Protein AF-A0A1V6TW33-F1 (afdb_monomer_lite)

Organism: NCBI:txid303698

Radius of gyration: 27.28 Å; chains: 1; bounding box: 72×59×86 Å

Foldseek 3Di:
DDDDDPPPVVVPPPPQDDDDDDDPPDDVLQVDAQCVVVVNDPVSDDPVSNVVNVVVNCVVCQVQAAPQPRGGDDPDDPDPWRDHDPDPVSLLVCLVVVPTDHLLNCLQPFVQVLLLLLFLQLLLLLVLNDDDDNAPPQFFFWPFPLCCQNPPDDPDDDDCQPFKWKAQLVQQKTADPCCVVDDAQWKKWKAAVVQRFIWIWTWHDQDPVRRMTHTQAAPDTLRPSHDSVPDPDRMGIIGMTTRHDGLNPDDSSSVSSRSNVLLLLDAASVVVNVVSPDDDPDPDDPPQDPVNVRRHPPNSVSRSSCSSSLQQFDKHWDPPDQDAPPVSWWGKTKIFRPDHNSNLVSLQVVCLVPQQVVPVVQKDKWKAAAASSNVSVCSNPNDDQPDPPDDPPLDDAGKTFPDPVVRNVRFHDPRPSLCDGRPNRLAQFNGKMFIKIFGPRQVPFSDDDPRMTGHHDRSRIGTTMMITIHGTDVSVVSNVVSVVVSVVSPPDPPVPVPPPPPPDPDDPDDDDDDDDDDDDDDDDDDDPVPVVVVVVVVVD

InterPro domains:
  IPR012317 Poly(ADP-ribose) polymerase, catalytic domain [PF00644] (354-414)
  IPR051838 Intracellular mono-ADP-ribosyltransferase ARTD/PARP [PTHR21328] (39-480)

Sequence (540 aa):
MQHGNINALDFEKQKYWAPDKWSTSVPDLLMRDHFADTGADINSMSLPLLAMQYTLRHFVKCADFCIVCHCKTFENLNSFKPYVCSRELCLSQYMHLGIGSSTESKILLHPNVVDLLVCLAYLSAVGNCLEGFPDGLDIKVPPMPIDEYLYPGEEGRSFDFPYGARLDTEHLTLSGSDVMNIKDGDWIVIFHDKSQAVWHFQATGYSHKSRRFSLVKPLYLTERNGGLDKLNKKRHDIQFCIYDQDFSKLTLLQKQASVISLLETLPSIAAIAKLLRKPSSDNLNLNLNPSLLGMTSPAALLLLRWIVQSNRSYIVHDTEKSYYDSTGRISLLKFRFLQGAPDKEHRFMEAVKKYAAGQKPQTIMAWHGSPIFNWHSISREGLHFRRTAHGRSWGNGVYLSQQFDCSLGFSTTRHPADTANWPGSCLDMKYVISLNEVVNCPQSFVYSGSGTYVVQYLDWIQTRYLYVGSGGAKSNRKVKHYLATQMNCCNYPPSLLHSVPNRVVIDLVDEENSAEERPAKKARKHQNNELDAIWNSFQG

pLDDT: mean 74.55, std 21.27, range [22.25, 98.06]

Secondary structure (DSSP, 8-state):
-------GGGTT-TTS--PPP--TTS-HHHH--HHHHTTT-GGG--HHHHHHHHHHHHHHTTTTBBTTT-PBP-TT---SS-B--S-HHHHHHHHHHT-SS-HHHHHHH-HHHHHHHHHHHHHHHHTT---S--TTS--EE----HHHHHSTT-S------SEEEEEETTTTEEESSGGGGPPTT-EEEEEETTTTEEEEEEEEEEETTTTEEEEEPPSS---BT--GGG-SSSEEEEEEEES-EEGGGS-HHHHHHHHHHHHHTSPPHHHHHHHHTSPPSS----SS-HHHHTTS-HHHHHHHHHHHHH--SEEEE-TT--EE-TTS--EEEEEEEEE--HHHHHHHHHHHHHHSTT-SSSEEEEEEE--GGGHHHHHHH----SS--S--TT-SSEEEESSHHHHHTTS--S-GGGT---TT-SS-EEEEEEEEEEES-GGGSSEEETTEEEE--GGGEEEEEEEEEEPSHHHHHHHHHHHHHHHTT--S-GGGTTT---------------------------SSSHHHHHHHTT--

Structure (mmCIF, N/CA/C/O backbone):
data_AF-A0A1V6TW33-F1
#
_entry.id   AF-A0A1V6TW33-F1
#
loop_
_atom_site.group_PDB
_atom_site.id
_atom_site.type_symbol
_atom_site.label_atom_id
_atom_site.label_alt_id
_atom_site.label_comp_id
_atom_site.label_asym_id
_atom_site.label_entity_id
_atom_site.label_seq_id
_atom_site.pdbx_PDB_ins_code
_atom_site.Cartn_x
_atom_site.Cartn_y
_atom_site.Cartn_z
_atom_site.occupancy
_atom_site.B_iso_or_equiv
_atom_site.auth_seq_id
_atom_site.auth_comp_id
_atom_site.auth_asym_id
_atom_site.auth_atom_id
_atom_site.pdbx_PDB_model_num
ATOM 1 N N . MET A 1 1 ? -21.114 -6.605 -17.313 1.00 25.52 1 MET A N 1
ATOM 2 C CA . MET A 1 1 ? -22.432 -7.207 -17.021 1.00 25.52 1 MET A CA 1
ATOM 3 C C . MET A 1 1 ? -23.393 -6.086 -16.659 1.00 25.52 1 MET A C 1
ATOM 5 O O . MET A 1 1 ? -23.033 -5.264 -15.833 1.00 25.52 1 MET A O 1
ATOM 9 N N . GLN A 1 2 ? -24.515 -6.035 -17.385 1.00 22.77 2 GLN A N 1
ATOM 10 C CA . GLN A 1 2 ? -25.700 -5.166 -17.285 1.00 22.77 2 GLN A CA 1
ATOM 11 C C . GLN A 1 2 ? -25.539 -3.763 -16.668 1.00 22.77 2 GLN A C 1
ATOM 13 O O . GLN A 1 2 ? -25.542 -3.568 -15.457 1.00 22.77 2 GLN A O 1
ATOM 18 N N . HIS A 1 3 ? -25.504 -2.776 -17.568 1.00 30.64 3 HIS A N 1
ATOM 19 C CA . HIS A 1 3 ? -25.771 -1.370 -17.294 1.00 30.64 3 HIS A CA 1
ATOM 20 C C . HIS A 1 3 ? -27.168 -1.205 -16.680 1.00 30.64 3 HIS A C 1
ATOM 22 O O . HIS A 1 3 ? -28.177 -1.289 -17.378 1.00 30.64 3 HIS A O 1
ATOM 28 N N . GLY A 1 4 ? -27.227 -0.962 -15.372 1.00 27.45 4 GLY A N 1
ATOM 29 C CA . GLY A 1 4 ? -28.421 -0.424 -14.735 1.00 27.45 4 GLY A CA 1
ATOM 30 C C . GLY A 1 4 ? -28.535 1.055 -15.079 1.00 27.45 4 GLY A C 1
ATOM 31 O O . GLY A 1 4 ? -27.835 1.875 -14.487 1.00 27.45 4 GLY A O 1
ATOM 32 N N . ASN A 1 5 ? -29.387 1.386 -16.050 1.00 29.66 5 ASN A N 1
ATOM 33 C CA . ASN A 1 5 ? -29.873 2.748 -16.245 1.00 29.66 5 ASN A CA 1
ATOM 34 C C . ASN A 1 5 ? -30.436 3.249 -14.912 1.00 29.66 5 ASN A C 1
ATOM 36 O O . ASN A 1 5 ? -31.391 2.679 -14.383 1.00 29.66 5 ASN A O 1
ATOM 40 N N . ILE A 1 6 ? -29.828 4.299 -14.365 1.00 31.91 6 ILE A N 1
ATOM 41 C CA . ILE A 1 6 ? -30.374 5.019 -13.219 1.00 31.91 6 ILE A CA 1
ATOM 42 C C . ILE A 1 6 ? -31.631 5.721 -13.740 1.00 31.91 6 ILE A C 1
ATOM 44 O O . ILE A 1 6 ? -31.542 6.715 -14.457 1.00 31.91 6 ILE A O 1
ATOM 48 N N . ASN A 1 7 ? -32.802 5.149 -13.462 1.00 33.75 7 ASN A N 1
ATOM 49 C CA . ASN A 1 7 ? -34.079 5.758 -13.815 1.00 33.75 7 ASN A CA 1
ATOM 50 C C . ASN A 1 7 ? -34.253 7.056 -13.015 1.00 33.75 7 ASN A C 1
ATOM 52 O O . ASN A 1 7 ? -33.979 7.089 -11.816 1.00 33.75 7 ASN A O 1
ATOM 56 N N . ALA A 1 8 ? -34.784 8.102 -13.651 1.00 35.69 8 ALA A N 1
ATOM 57 C CA . ALA A 1 8 ? -35.106 9.384 -13.011 1.00 35.69 8 ALA A CA 1
ATOM 58 C C . ALA A 1 8 ? -36.017 9.245 -11.766 1.00 35.69 8 ALA A C 1
ATOM 60 O O . ALA A 1 8 ? -36.017 10.111 -10.899 1.00 35.69 8 ALA A O 1
ATOM 61 N N . LEU A 1 9 ? -36.721 8.116 -11.635 1.00 34.69 9 LEU A N 1
ATOM 62 C CA . LEU A 1 9 ? -37.556 7.746 -10.486 1.00 34.69 9 LEU A CA 1
ATOM 63 C C . LEU A 1 9 ? -36.769 7.363 -9.212 1.00 34.69 9 LEU A C 1
ATOM 65 O O . LEU A 1 9 ? -37.366 7.246 -8.145 1.00 34.69 9 LEU A O 1
ATOM 69 N N . ASP A 1 10 ? -35.446 7.164 -9.269 1.00 38.97 10 ASP A N 1
ATOM 70 C CA . ASP A 1 10 ? -34.642 6.920 -8.056 1.00 38.97 10 ASP A CA 1
ATOM 71 C C . ASP A 1 10 ? -34.330 8.206 -7.265 1.00 38.97 10 ASP A C 1
ATOM 73 O O . ASP A 1 10 ? -33.987 8.112 -6.084 1.00 38.97 10 ASP A O 1
ATOM 77 N N . PHE A 1 11 ? -34.507 9.395 -7.861 1.00 39.84 11 PHE A N 1
ATOM 78 C CA . PHE A 1 11 ? -34.367 10.682 -7.162 1.00 39.84 11 PHE A CA 1
ATOM 79 C C . PHE A 1 11 ? -35.490 10.938 -6.143 1.00 39.84 11 PHE A C 1
ATOM 81 O O . PHE A 1 11 ? -35.266 11.638 -5.159 1.00 39.84 11 PHE A O 1
ATOM 88 N N . GLU A 1 12 ? -36.671 10.336 -6.323 1.00 36.94 12 GLU A N 1
ATOM 89 C CA . GLU A 1 12 ? -37.814 10.483 -5.404 1.00 36.94 12 GLU A CA 1
ATOM 90 C C . GLU A 1 12 ? -37.708 9.606 -4.147 1.00 36.94 12 GLU A C 1
ATOM 92 O O . GLU A 1 12 ? -38.464 9.769 -3.187 1.00 36.94 12 GLU A O 1
ATOM 97 N N . LYS A 1 13 ? -36.747 8.677 -4.093 1.00 39.38 13 LYS A N 1
ATOM 98 C CA . LYS A 1 13 ? -36.534 7.864 -2.895 1.00 39.38 13 LYS A CA 1
ATOM 99 C C . LYS A 1 13 ? -35.772 8.692 -1.859 1.00 39.38 13 LYS A C 1
ATOM 101 O O . LYS A 1 13 ? -34.568 8.904 -1.991 1.00 39.38 13 LYS A O 1
ATOM 106 N N . GLN A 1 14 ? -36.444 9.020 -0.749 1.00 43.59 14 GLN A N 1
ATOM 107 C CA . GLN A 1 14 ? -35.903 9.600 0.504 1.00 43.59 14 GLN A CA 1
ATOM 108 C C . GLN A 1 14 ? -34.604 8.950 1.035 1.00 43.59 14 GLN A C 1
ATOM 110 O O . GLN A 1 14 ? -33.978 9.461 1.954 1.00 43.59 14 GLN A O 1
ATOM 115 N N . LYS A 1 15 ? -34.170 7.824 0.464 1.00 43.06 15 LYS A N 1
ATOM 116 C CA . LYS A 1 15 ? -32.939 7.104 0.796 1.00 43.06 15 LYS A CA 1
ATOM 117 C C . LYS A 1 15 ? -31.654 7.914 0.559 1.00 43.06 15 LYS A C 1
ATOM 119 O O . LYS A 1 15 ? -30.647 7.616 1.197 1.00 43.06 15 LYS A O 1
ATOM 124 N N . TYR A 1 16 ? -31.663 8.894 -0.349 1.00 46.06 16 TYR A N 1
ATOM 125 C CA . TYR A 1 16 ? -30.473 9.693 -0.695 1.00 46.06 16 TYR A CA 1
ATOM 126 C C . TYR A 1 16 ? -30.595 11.179 -0.348 1.00 46.06 16 TYR A C 1
ATOM 128 O O . TYR A 1 16 ? -29.638 11.928 -0.534 1.00 46.06 16 TYR A O 1
ATOM 136 N N . TRP A 1 17 ? -31.746 11.594 0.181 1.00 49.59 17 TRP A N 1
ATOM 137 C CA . TRP A 1 17 ? -31.993 12.958 0.618 1.00 49.59 17 TRP A CA 1
ATOM 138 C C . TRP A 1 17 ? -31.900 13.021 2.140 1.00 49.59 17 TRP A C 1
ATOM 140 O O . TRP A 1 17 ? -32.615 12.316 2.848 1.00 49.59 17 TRP A O 1
ATOM 150 N N . ALA A 1 18 ? -31.005 13.861 2.646 1.00 59.47 18 ALA A N 1
ATOM 151 C CA . ALA A 1 18 ? -30.901 14.148 4.065 1.00 59.47 18 ALA A CA 1
ATOM 152 C C . ALA A 1 18 ? -30.957 15.666 4.245 1.00 59.47 18 ALA A C 1
ATOM 154 O O . ALA A 1 18 ? -30.193 16.363 3.574 1.00 59.47 18 ALA A O 1
ATOM 155 N N . PRO A 1 19 ? -31.823 16.186 5.132 1.00 62.34 19 PRO A N 1
ATOM 156 C CA . PRO A 1 19 ? -31.887 17.613 5.379 1.00 62.34 19 PRO A CA 1
ATOM 157 C C . PRO A 1 19 ? -30.562 18.103 5.954 1.00 62.34 19 PRO A C 1
ATOM 159 O O . PRO A 1 19 ? -29.924 17.447 6.790 1.00 62.34 19 PRO A O 1
ATOM 162 N N . ASP A 1 20 ? -30.169 19.282 5.495 1.00 65.50 20 ASP A N 1
ATOM 163 C CA . ASP A 1 20 ? -28.976 19.959 5.956 1.00 65.50 20 ASP A CA 1
ATOM 164 C C . ASP A 1 20 ? -29.139 20.377 7.419 1.00 65.50 20 ASP A C 1
ATOM 166 O O . ASP A 1 20 ? -30.008 21.173 7.766 1.00 65.50 20 ASP A O 1
ATOM 170 N N . LYS A 1 21 ? -28.277 19.845 8.290 1.00 69.94 21 LYS A N 1
ATOM 171 C CA . LYS A 1 21 ? -28.159 20.288 9.683 1.00 69.94 21 LYS A CA 1
ATOM 172 C C . LYS A 1 21 ? -26.927 21.180 9.797 1.00 69.94 21 LYS A C 1
ATOM 174 O O . LYS A 1 21 ? -25.850 20.792 9.349 1.00 69.94 21 LYS A O 1
ATOM 179 N N . TRP A 1 22 ? -27.094 22.363 10.371 1.00 72.12 22 TRP A N 1
ATOM 180 C CA . TRP A 1 22 ? -26.022 23.324 10.632 1.00 72.12 22 TRP A CA 1
ATOM 181 C C . TRP A 1 22 ? -25.959 23.595 12.137 1.00 72.12 22 TRP A C 1
ATOM 183 O O . TRP A 1 22 ? -26.994 23.579 12.806 1.00 72.12 22 TRP A O 1
ATOM 193 N N . SER A 1 23 ? -24.762 23.810 12.691 1.00 68.88 23 SER A N 1
ATOM 194 C CA . SER A 1 23 ? -24.646 24.320 14.061 1.00 68.88 23 SER A CA 1
ATOM 195 C C . SER A 1 23 ? -25.053 25.793 14.100 1.00 68.88 23 SER A C 1
ATOM 197 O O . SER A 1 23 ? -24.934 26.511 13.110 1.00 68.88 23 SER A O 1
ATOM 199 N N . THR A 1 24 ? -25.478 26.272 15.266 1.00 65.50 24 THR A N 1
ATOM 200 C CA . THR A 1 24 ? -25.885 27.671 15.490 1.00 65.50 24 THR A CA 1
ATOM 201 C C . THR A 1 24 ? -24.764 28.700 15.288 1.00 65.50 24 THR A C 1
ATOM 203 O O . THR A 1 24 ? -25.023 29.896 15.315 1.00 65.50 24 THR A O 1
ATOM 206 N N . SER A 1 25 ? -23.521 28.255 15.088 1.00 73.81 25 SER A N 1
ATOM 207 C CA . SER A 1 25 ? -22.325 29.085 14.897 1.00 73.81 25 SER A CA 1
ATOM 208 C C . SER A 1 25 ? -21.942 29.336 13.431 1.00 73.81 25 SER A C 1
ATOM 210 O O . SER A 1 25 ? -20.934 29.994 13.175 1.00 73.81 25 SER A O 1
ATOM 212 N N . VAL A 1 26 ? -22.681 28.786 12.462 1.00 76.06 26 VAL A N 1
ATOM 213 C CA . VAL A 1 26 ? -22.324 28.876 11.038 1.00 76.06 26 VAL A CA 1
ATOM 214 C C . VAL A 1 26 ? -22.842 30.188 10.431 1.00 76.06 26 VAL A C 1
ATOM 216 O O . VAL A 1 26 ? -24.005 30.516 10.641 1.00 76.06 26 VAL A O 1
ATOM 219 N N . PRO A 1 27 ? -22.028 30.936 9.657 1.00 83.31 27 PRO A N 1
ATOM 220 C CA . PRO A 1 27 ? -22.466 32.166 8.996 1.00 83.31 27 PRO A CA 1
ATOM 221 C C . PRO A 1 27 ? -23.700 31.990 8.099 1.00 83.31 27 PRO A C 1
ATOM 223 O O . PRO A 1 27 ? -23.777 31.033 7.325 1.00 83.31 27 PRO A O 1
ATOM 226 N N . ASP A 1 28 ? -24.595 32.983 8.100 1.00 80.81 28 ASP A N 1
ATOM 227 C CA . ASP A 1 28 ? -25.824 32.995 7.288 1.00 80.81 28 ASP A CA 1
ATOM 228 C C . ASP A 1 28 ? -25.562 32.751 5.802 1.00 80.81 28 ASP A C 1
ATOM 230 O O . ASP A 1 28 ? -26.333 32.066 5.139 1.00 80.81 28 ASP A O 1
ATOM 234 N N . LEU A 1 29 ? -24.437 33.242 5.276 1.00 82.50 29 LEU A N 1
ATOM 235 C CA . LEU A 1 29 ? -24.045 33.036 3.880 1.00 82.50 29 LEU A CA 1
ATOM 236 C C . LEU A 1 29 ? -24.003 31.550 3.481 1.00 82.50 29 LEU A C 1
ATOM 238 O O . LEU A 1 29 ? -24.303 31.218 2.337 1.00 82.50 29 LEU A O 1
ATOM 242 N N . LEU A 1 30 ? -23.638 30.667 4.415 1.00 79.94 30 LEU A N 1
ATOM 243 C CA . LEU A 1 30 ? -23.596 29.218 4.212 1.00 79.94 30 LEU A CA 1
ATOM 244 C C . LEU A 1 30 ? -24.950 28.559 4.485 1.00 79.94 30 LEU A C 1
ATOM 246 O O . LEU A 1 30 ? -25.230 27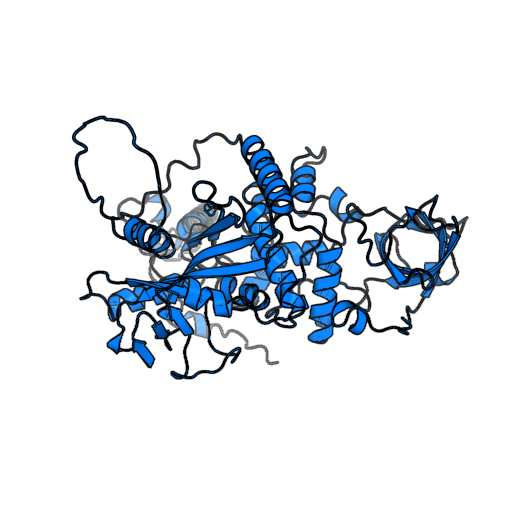.498 3.937 1.00 79.94 30 LEU A O 1
ATOM 250 N N . MET A 1 31 ? -25.794 29.165 5.319 1.00 79.81 31 MET A N 1
ATOM 251 C CA . MET A 1 31 ? -27.122 28.640 5.643 1.00 79.81 31 MET A CA 1
ATOM 252 C C . MET A 1 31 ? -28.193 29.061 4.636 1.00 79.81 31 MET A C 1
ATOM 254 O O . MET A 1 31 ? -29.175 28.340 4.489 1.00 79.81 31 MET A O 1
ATOM 258 N N . ARG A 1 32 ? -27.994 30.152 3.891 1.00 81.94 32 ARG A N 1
ATOM 259 C CA . ARG A 1 32 ? -28.915 30.606 2.840 1.00 81.94 32 ARG A CA 1
ATOM 260 C C . ARG A 1 32 ? -28.872 29.723 1.603 1.00 81.94 32 ARG A C 1
ATOM 262 O O . ARG A 1 32 ? -27.800 29.322 1.154 1.00 81.94 32 ARG A O 1
ATOM 269 N N . ASP A 1 33 ? -30.050 29.458 1.055 1.00 82.81 33 ASP A N 1
ATOM 270 C CA . ASP A 1 33 ? -30.241 28.652 -0.141 1.00 82.81 33 ASP A CA 1
ATOM 271 C C . ASP A 1 33 ? -30.962 29.485 -1.198 1.00 82.81 33 ASP A C 1
ATOM 273 O O . ASP A 1 33 ? -32.181 29.604 -1.160 1.00 82.81 33 ASP A O 1
ATOM 277 N N . HIS A 1 34 ? -30.227 30.079 -2.143 1.00 85.81 34 HIS A N 1
ATOM 278 C CA . HIS A 1 34 ? -30.845 30.927 -3.169 1.00 85.81 34 HIS A CA 1
ATOM 279 C C . HIS A 1 34 ? -31.867 30.171 -4.027 1.00 85.81 34 HIS A C 1
ATOM 281 O O . HIS A 1 34 ? -32.797 30.786 -4.541 1.00 85.81 34 HIS A O 1
ATOM 287 N N . PHE A 1 35 ? -31.734 28.848 -4.172 1.00 84.62 35 PHE A N 1
ATOM 288 C CA . PHE A 1 35 ? -32.698 28.037 -4.915 1.00 84.62 35 PHE A CA 1
ATOM 289 C C . PHE A 1 35 ? -34.017 27.903 -4.143 1.00 84.62 35 PHE A C 1
ATOM 291 O O . PHE A 1 35 ? -35.091 28.077 -4.720 1.00 84.62 35 PHE A O 1
ATOM 298 N N . ALA A 1 36 ? -33.945 27.643 -2.834 1.00 84.56 36 ALA A N 1
ATOM 299 C CA . ALA A 1 36 ? -35.132 27.566 -1.983 1.00 84.56 36 ALA A CA 1
ATOM 300 C C . ALA A 1 36 ? -35.756 28.950 -1.712 1.00 84.56 36 ALA A C 1
ATOM 302 O O . ALA A 1 36 ? -36.975 29.085 -1.783 1.00 84.56 36 ALA A O 1
ATOM 303 N N . ASP A 1 37 ? -34.935 29.979 -1.468 1.00 85.69 37 ASP A N 1
ATOM 304 C CA . ASP A 1 37 ? -35.361 31.362 -1.192 1.00 85.69 37 ASP A CA 1
ATOM 305 C C . ASP A 1 37 ? -36.165 31.960 -2.366 1.00 85.69 37 ASP A C 1
ATOM 307 O O . ASP A 1 37 ? -37.060 32.776 -2.155 1.00 85.69 37 ASP A O 1
ATOM 311 N N . THR A 1 38 ? -35.859 31.553 -3.604 1.00 84.56 38 THR A N 1
ATOM 312 C CA . THR A 1 38 ? -36.555 31.999 -4.828 1.00 84.56 38 THR A CA 1
ATOM 313 C C . THR A 1 38 ? -37.737 31.110 -5.219 1.00 84.56 38 THR A C 1
ATOM 315 O O . THR A 1 38 ? -38.365 31.339 -6.249 1.00 84.56 38 THR A O 1
ATOM 318 N N . GLY A 1 39 ? -38.059 30.078 -4.431 1.00 83.62 39 GLY A N 1
ATOM 319 C CA . GLY A 1 39 ? -39.150 29.152 -4.751 1.00 83.62 39 GLY A CA 1
ATOM 320 C C . GLY A 1 39 ? -38.932 28.384 -6.058 1.00 83.62 39 GLY A C 1
ATOM 321 O O . GLY A 1 39 ? -39.899 28.040 -6.733 1.00 83.62 39 GLY A O 1
ATOM 322 N N . ALA A 1 40 ? -37.672 28.134 -6.423 1.00 80.44 40 ALA A N 1
ATOM 323 C CA . ALA A 1 40 ? -37.278 27.524 -7.688 1.00 80.44 40 ALA A CA 1
ATOM 324 C C . ALA A 1 40 ? -37.668 28.318 -8.966 1.00 80.44 40 ALA A C 1
ATOM 326 O O . ALA A 1 40 ? -37.674 27.747 -10.059 1.00 80.44 40 ALA A O 1
ATOM 327 N N . ASP A 1 41 ? -37.939 29.628 -8.872 1.00 86.44 41 ASP A N 1
ATOM 328 C CA . ASP A 1 41 ? -38.208 30.479 -10.040 1.00 86.44 41 ASP A CA 1
ATOM 329 C C . ASP A 1 41 ? -36.918 30.912 -10.763 1.00 86.44 41 ASP A C 1
ATOM 331 O O . ASP A 1 41 ? -36.116 31.698 -10.261 1.00 86.44 41 ASP A O 1
ATOM 335 N N . ILE A 1 42 ? -36.742 30.435 -11.997 1.00 82.25 42 ILE A N 1
ATOM 336 C CA . ILE A 1 42 ? -35.559 30.693 -12.835 1.00 82.25 42 ILE A CA 1
ATOM 337 C C . ILE A 1 42 ? -35.323 32.193 -13.070 1.00 82.25 42 ILE A C 1
ATOM 339 O O . ILE A 1 42 ? -34.173 32.616 -13.181 1.00 82.25 42 ILE A O 1
ATOM 343 N N . ASN A 1 43 ? -36.379 33.011 -13.127 1.00 86.25 43 ASN A N 1
ATOM 344 C CA . ASN A 1 43 ? -36.256 34.438 -13.449 1.00 86.25 43 ASN A CA 1
ATOM 345 C C . ASN A 1 43 ? -35.729 35.279 -12.277 1.00 86.25 43 ASN A C 1
ATOM 347 O O . ASN A 1 43 ? -35.223 36.380 -12.488 1.00 86.25 43 ASN A O 1
ATOM 351 N N . SER A 1 44 ? -35.823 34.761 -11.052 1.00 86.88 44 SER A N 1
ATOM 352 C CA . SER A 1 44 ? -35.294 35.385 -9.835 1.00 86.88 44 SER A CA 1
ATOM 353 C C . SER A 1 44 ? -33.980 34.746 -9.357 1.00 86.88 44 SER A C 1
ATOM 355 O O . SER A 1 44 ? -33.367 35.193 -8.379 1.00 86.88 44 SER A O 1
ATOM 357 N N . MET A 1 45 ? -33.478 33.731 -10.071 1.00 89.06 45 MET A N 1
ATOM 358 C CA . MET A 1 45 ? -32.216 33.064 -9.760 1.00 89.06 45 MET A CA 1
ATOM 359 C C . MET A 1 45 ? -30.989 33.825 -10.268 1.00 89.06 45 MET A C 1
ATOM 361 O O . MET A 1 45 ? -30.864 34.157 -11.443 1.00 89.06 45 MET A O 1
ATOM 365 N N . SER A 1 46 ? -30.007 34.009 -9.384 1.00 90.25 46 SER A N 1
ATOM 366 C CA . SER A 1 46 ? -28.678 34.493 -9.748 1.00 90.25 46 SER A CA 1
ATOM 367 C C . SER A 1 46 ? -27.728 33.306 -9.846 1.00 90.25 46 SER A C 1
ATOM 369 O O . SER A 1 46 ? -27.361 32.710 -8.832 1.00 90.25 46 SER A O 1
ATOM 371 N N . LEU A 1 47 ? -27.316 32.960 -11.069 1.00 88.81 47 LEU A N 1
ATOM 372 C CA . LEU A 1 47 ? -26.369 31.868 -11.307 1.00 88.81 47 LEU A CA 1
ATOM 373 C C . LEU A 1 47 ? -25.047 32.048 -10.529 1.00 88.81 47 LEU A C 1
ATOM 375 O O . LEU A 1 47 ? -24.610 31.075 -9.915 1.00 88.81 47 LEU A O 1
ATOM 379 N N . PRO A 1 48 ? -24.426 33.247 -10.461 1.00 92.25 48 PRO A N 1
ATOM 380 C CA . PRO A 1 48 ? -23.237 33.450 -9.631 1.00 92.25 48 PRO A CA 1
ATOM 381 C C . PRO A 1 48 ? -23.475 33.175 -8.142 1.00 92.25 48 PRO A C 1
ATOM 383 O O . PRO A 1 48 ? -22.627 32.573 -7.487 1.00 92.25 48 PRO A O 1
ATOM 386 N N . LEU A 1 49 ? -24.630 33.584 -7.606 1.00 89.12 49 LEU A N 1
ATOM 387 C CA . LEU A 1 49 ? -24.969 33.388 -6.195 1.00 89.12 49 LEU A CA 1
ATOM 388 C C . LEU A 1 49 ? -25.235 31.912 -5.883 1.00 89.12 49 LEU A C 1
ATOM 390 O O . LEU A 1 49 ? -24.712 31.398 -4.896 1.00 89.12 49 LEU A O 1
ATOM 394 N N . LEU A 1 50 ? -25.964 31.219 -6.764 1.00 87.56 50 LEU A N 1
ATOM 395 C CA . LEU A 1 50 ? -26.173 29.773 -6.688 1.00 87.56 50 LEU A CA 1
ATOM 396 C C . LEU A 1 50 ? -24.847 29.017 -6.739 1.00 87.56 50 LEU A C 1
ATOM 398 O O . LEU A 1 50 ? -24.585 28.182 -5.878 1.00 87.56 50 LEU A O 1
ATOM 402 N N . ALA A 1 51 ? -23.985 29.339 -7.707 1.00 87.00 51 ALA A N 1
ATOM 403 C CA . ALA A 1 51 ? -22.682 28.704 -7.853 1.00 87.00 51 ALA A CA 1
ATOM 404 C C . ALA A 1 51 ? -21.798 28.938 -6.618 1.00 87.00 51 ALA A C 1
ATOM 406 O O . ALA A 1 51 ? -21.198 27.992 -6.107 1.00 87.00 51 ALA A O 1
ATOM 407 N N . MET A 1 52 ? -21.750 30.171 -6.100 1.00 89.44 52 MET A N 1
ATOM 408 C CA . MET A 1 52 ? -20.988 30.511 -4.898 1.00 89.44 52 MET A CA 1
ATOM 409 C C . MET A 1 52 ? -21.513 29.768 -3.662 1.00 89.44 52 MET A C 1
ATOM 411 O O . MET A 1 52 ? -20.729 29.117 -2.974 1.00 89.44 52 MET A O 1
ATOM 415 N N . GLN A 1 53 ? -22.817 29.839 -3.376 1.00 87.38 53 GLN A N 1
ATOM 416 C CA . GLN A 1 53 ? -23.414 29.185 -2.206 1.00 87.38 53 GLN A CA 1
ATOM 417 C C . GLN A 1 53 ? -23.281 27.666 -2.281 1.00 87.38 53 GLN A C 1
ATOM 419 O O . GLN A 1 53 ? -22.872 27.049 -1.300 1.00 87.38 53 GLN A O 1
ATOM 424 N N . TYR A 1 54 ? -23.554 27.069 -3.445 1.00 83.00 54 TYR A N 1
ATOM 425 C CA . TYR A 1 54 ? -23.346 25.642 -3.676 1.00 83.00 54 TYR A CA 1
ATOM 426 C C . TYR A 1 54 ? -21.890 25.251 -3.410 1.00 83.00 54 TYR A C 1
ATOM 428 O O . TYR A 1 54 ? -21.632 24.336 -2.631 1.00 83.00 54 TYR A O 1
ATOM 436 N N . THR A 1 55 ? -20.930 25.984 -3.982 1.00 82.81 55 THR A N 1
ATOM 437 C CA . THR A 1 55 ? -19.497 25.690 -3.831 1.00 82.81 55 THR A CA 1
ATOM 438 C C . THR A 1 55 ? -19.036 25.819 -2.381 1.00 82.81 55 THR A C 1
ATOM 440 O O . THR A 1 55 ? -18.365 24.925 -1.870 1.00 82.81 55 THR A O 1
ATOM 443 N N . LEU A 1 56 ? -19.409 26.900 -1.690 1.00 84.88 56 LEU A N 1
ATOM 444 C CA . LEU A 1 56 ? -19.019 27.130 -0.298 1.00 84.88 56 LEU A CA 1
ATOM 445 C C . LEU A 1 56 ? -19.638 26.097 0.647 1.00 84.88 56 LEU A C 1
ATOM 447 O O . LEU A 1 56 ? -18.933 25.538 1.487 1.00 84.88 56 LEU A O 1
ATOM 451 N N . ARG A 1 57 ? -20.931 25.794 0.486 1.00 81.00 57 ARG A N 1
ATOM 452 C CA . ARG A 1 57 ? -21.599 24.732 1.250 1.00 81.00 57 ARG A CA 1
ATOM 453 C C . ARG A 1 57 ? -20.934 23.385 1.010 1.00 81.00 57 ARG A C 1
ATOM 455 O O . ARG A 1 57 ? -20.655 22.665 1.967 1.00 81.00 57 ARG A O 1
ATOM 462 N N . HIS A 1 58 ? -20.630 23.073 -0.249 1.00 77.25 58 HIS A N 1
ATOM 463 C CA . HIS A 1 58 ? -19.967 21.832 -0.621 1.00 77.25 58 HIS A CA 1
ATOM 464 C C . HIS A 1 58 ? -18.560 21.726 -0.023 1.00 77.25 58 HIS A C 1
ATOM 466 O O . HIS A 1 58 ? -18.170 20.667 0.459 1.00 77.25 58 HIS A O 1
ATOM 472 N N . PHE A 1 59 ? -17.816 22.832 0.007 1.00 77.88 59 PHE A N 1
ATOM 473 C CA . PHE A 1 59 ? -16.492 22.891 0.612 1.00 77.88 59 PHE A CA 1
ATOM 474 C C . PHE A 1 59 ? -16.543 22.705 2.133 1.00 77.88 59 PHE A C 1
ATOM 476 O O . PHE A 1 59 ? -15.818 21.875 2.676 1.00 77.88 59 PHE A O 1
ATOM 483 N N . VAL A 1 60 ? -17.432 23.420 2.828 1.00 78.94 60 VAL A N 1
ATOM 484 C CA . VAL A 1 60 ? -17.558 23.336 4.295 1.00 78.94 60 VAL A CA 1
ATOM 485 C C . VAL A 1 60 ? -18.038 21.955 4.742 1.00 78.94 60 VAL A C 1
ATOM 487 O O . VAL A 1 60 ? -17.579 21.447 5.761 1.00 78.94 60 VAL A O 1
ATOM 490 N N . LYS A 1 61 ? -18.905 21.311 3.954 1.00 75.19 61 LYS A N 1
ATOM 491 C CA . LYS A 1 61 ? -19.415 19.959 4.218 1.00 75.19 61 LYS A CA 1
ATOM 492 C C . LYS A 1 61 ? -18.676 18.860 3.451 1.00 75.19 61 LYS A C 1
ATOM 494 O O . LYS A 1 61 ? -19.177 17.745 3.343 1.00 75.19 61 LYS A O 1
ATOM 499 N N . CYS A 1 62 ? -17.476 19.116 2.928 1.00 73.50 62 CYS A N 1
ATOM 500 C CA . CYS A 1 62 ? -16.760 18.134 2.100 1.00 73.50 62 CYS A CA 1
ATOM 501 C C . CYS A 1 62 ? -16.375 16.838 2.845 1.00 73.50 62 CYS A C 1
ATOM 503 O O . CYS A 1 62 ? -16.057 15.833 2.208 1.00 73.50 62 CYS A O 1
ATOM 505 N N . ALA A 1 63 ? -16.408 16.850 4.182 1.00 71.81 63 ALA A N 1
ATOM 506 C CA . ALA A 1 63 ? -16.231 15.669 5.028 1.00 71.81 63 ALA A CA 1
ATOM 507 C C . ALA A 1 63 ? -17.534 14.868 5.242 1.00 71.81 63 ALA A C 1
ATOM 509 O O . ALA A 1 63 ? -17.474 13.677 5.550 1.00 71.81 63 ALA A O 1
ATOM 510 N N . ASP A 1 64 ? -18.697 15.496 5.039 1.00 74.25 64 ASP A N 1
ATOM 511 C CA . ASP A 1 64 ? -20.026 14.905 5.239 1.00 74.25 64 ASP A CA 1
ATOM 512 C C . ASP A 1 64 ? -20.589 14.263 3.970 1.00 74.25 64 ASP A C 1
ATOM 514 O O . ASP A 1 64 ? -21.614 13.587 4.025 1.00 74.25 64 ASP A O 1
ATOM 518 N N . PHE A 1 65 ? -19.952 14.464 2.816 1.00 77.25 65 PHE A N 1
ATOM 519 C CA . PHE A 1 65 ? -20.399 13.911 1.544 1.00 77.25 65 PHE A CA 1
ATOM 520 C C . PHE A 1 65 ? -19.246 13.287 0.773 1.00 77.25 65 PHE A C 1
ATOM 522 O O . PHE A 1 65 ? -18.103 13.733 0.822 1.00 77.25 65 PHE A O 1
ATOM 529 N N . CYS A 1 66 ? -19.566 12.272 -0.028 1.00 76.94 66 CYS A N 1
ATOM 530 C CA . CYS A 1 66 ? -18.620 11.776 -1.011 1.00 76.94 66 CYS A CA 1
ATOM 531 C C . CYS A 1 66 ? -18.339 12.867 -2.053 1.00 76.94 66 CYS A C 1
ATOM 533 O O . CYS A 1 66 ? -19.253 13.327 -2.729 1.00 76.94 66 CYS A O 1
ATOM 535 N N . ILE A 1 67 ? -17.073 13.210 -2.268 1.00 77.38 67 ILE A N 1
ATOM 536 C CA . ILE A 1 67 ? -16.681 14.238 -3.254 1.00 77.38 67 ILE A CA 1
ATOM 537 C C . ILE A 1 67 ? -16.900 13.842 -4.722 1.00 77.38 67 ILE A C 1
ATOM 539 O O . ILE A 1 67 ? -16.720 14.668 -5.606 1.00 77.38 67 ILE A O 1
ATOM 543 N N . VAL A 1 68 ? -17.265 12.583 -4.985 1.00 79.38 68 VAL A N 1
ATOM 544 C CA . VAL A 1 68 ? -17.536 12.079 -6.339 1.00 79.38 68 VAL A CA 1
ATOM 545 C C . VAL A 1 68 ? -19.033 11.945 -6.602 1.00 79.38 68 VAL A C 1
ATOM 547 O O . VAL A 1 68 ? -19.542 12.505 -7.560 1.00 79.38 68 VAL A O 1
ATOM 550 N N . CYS A 1 69 ? -19.757 11.197 -5.763 1.00 79.31 69 CYS A N 1
ATOM 551 C CA . CYS A 1 69 ? -21.189 10.957 -5.976 1.00 79.31 69 CYS A CA 1
ATOM 552 C C . CYS A 1 69 ? -22.108 11.836 -5.125 1.00 79.31 69 CYS A C 1
ATOM 554 O O . CYS A 1 69 ? -23.321 11.653 -5.178 1.00 79.31 69 CYS A O 1
ATOM 556 N N . HIS A 1 70 ? -21.547 12.700 -4.274 1.00 75.31 70 HIS A N 1
ATOM 557 C CA . HIS A 1 70 ? -22.270 13.617 -3.383 1.00 75.31 70 HIS A CA 1
ATOM 558 C C . HIS A 1 70 ? -23.304 12.967 -2.460 1.00 75.31 70 HIS A C 1
ATOM 560 O O . HIS A 1 70 ? -24.125 13.641 -1.851 1.00 75.31 70 HIS A O 1
ATOM 566 N N . CYS A 1 71 ? -23.248 11.648 -2.294 1.00 75.31 71 CYS A N 1
ATOM 567 C CA . CYS A 1 71 ? -24.072 10.966 -1.311 1.00 75.31 71 CYS A CA 1
ATOM 568 C C . CYS A 1 71 ? -23.522 11.258 0.085 1.00 75.31 71 CYS A C 1
ATOM 570 O O . CYS A 1 71 ? -22.303 11.178 0.286 1.00 75.31 71 CYS A O 1
ATOM 572 N N . LYS A 1 72 ? -24.421 11.567 1.028 1.00 72.06 72 LYS A N 1
ATOM 57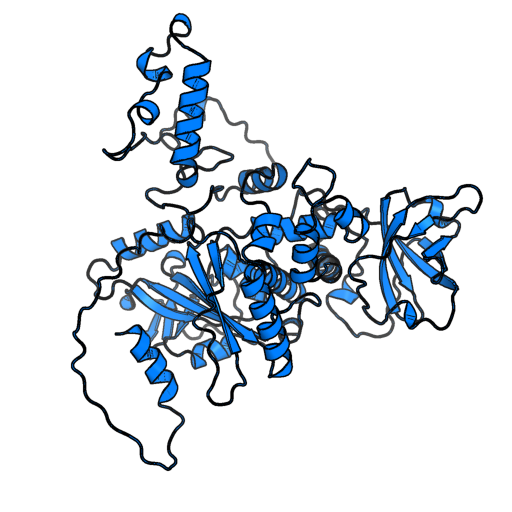3 C CA . LYS A 1 72 ? -24.068 11.826 2.426 1.00 72.06 72 LYS A CA 1
ATOM 574 C C . LYS A 1 72 ? -23.267 10.652 2.975 1.00 72.06 72 LYS A C 1
ATOM 576 O O . LYS A 1 72 ? -23.692 9.497 2.910 1.00 72.06 72 LYS A O 1
ATOM 581 N N . THR A 1 73 ? -22.076 10.959 3.456 1.00 66.19 73 THR A N 1
ATOM 582 C CA . THR A 1 73 ? -21.235 10.058 4.225 1.00 66.19 73 THR A CA 1
ATOM 583 C C . THR A 1 73 ? -21.616 10.208 5.697 1.00 66.19 73 THR A C 1
ATOM 585 O O . THR A 1 73 ? -22.125 11.238 6.121 1.00 66.19 73 THR A O 1
ATOM 588 N N . PHE A 1 74 ? -21.502 9.108 6.432 1.00 61.81 74 PHE A N 1
ATOM 589 C CA . PHE A 1 74 ? -22.052 8.854 7.770 1.00 61.81 74 PHE A CA 1
ATOM 590 C C . PHE A 1 74 ? -22.113 10.069 8.714 1.00 61.81 74 PHE A C 1
ATOM 592 O O . PHE A 1 74 ? -21.167 10.847 8.804 1.00 61.81 74 PHE A O 1
ATOM 599 N N . GLU A 1 75 ? -23.214 10.198 9.462 1.00 54.09 75 GLU A N 1
ATOM 600 C CA . GLU A 1 75 ? -23.448 11.350 10.339 1.00 54.09 75 GLU A CA 1
ATOM 601 C C . GLU A 1 75 ? -22.381 11.474 11.446 1.00 54.09 75 GLU A C 1
ATOM 603 O O . GLU A 1 75 ? -22.058 10.500 12.133 1.00 54.09 75 GLU A O 1
ATOM 608 N N . ASN A 1 76 ? -21.911 12.708 11.675 1.00 51.59 76 ASN A N 1
ATOM 609 C CA . ASN A 1 76 ? -21.108 13.139 12.832 1.00 51.59 76 ASN A CA 1
ATOM 610 C C . ASN A 1 76 ? -19.650 12.657 12.887 1.00 51.59 76 ASN A C 1
ATOM 612 O O . ASN A 1 76 ? -19.072 12.548 13.974 1.00 51.59 76 ASN A O 1
ATOM 616 N N . LEU A 1 77 ? -19.027 12.391 11.743 1.00 53.25 77 LEU A N 1
ATOM 617 C CA . LEU A 1 77 ? -17.582 12.208 11.681 1.00 53.25 77 LEU A CA 1
ATOM 618 C C . LEU A 1 77 ? -16.936 13.436 11.056 1.00 53.25 77 LEU A C 1
ATOM 620 O O . LEU A 1 77 ? -16.934 13.579 9.840 1.00 53.25 77 LEU A O 1
ATOM 624 N N . ASN A 1 78 ? -16.314 14.271 11.893 1.00 57.09 78 ASN A N 1
ATOM 625 C CA . ASN A 1 78 ? -15.373 15.296 11.442 1.00 57.09 78 ASN A CA 1
ATOM 626 C C . ASN A 1 78 ? -14.170 14.588 10.805 1.00 57.09 78 ASN A C 1
ATOM 628 O O . ASN A 1 78 ? -13.178 14.304 11.478 1.00 57.09 78 ASN A O 1
ATOM 632 N N . SER A 1 79 ? -14.282 14.195 9.534 1.00 60.72 79 SER A N 1
ATOM 633 C CA . SER A 1 79 ? -13.155 13.608 8.827 1.00 60.72 79 SER A CA 1
ATOM 634 C C . SER A 1 79 ? -12.123 14.683 8.538 1.00 60.72 79 SER A C 1
ATOM 636 O O . SER A 1 79 ? -12.450 15.765 8.061 1.00 60.72 79 SER A O 1
ATOM 638 N N . PHE A 1 80 ? -10.860 14.372 8.818 1.00 62.06 80 PHE A N 1
ATOM 639 C CA . PHE A 1 80 ? -9.750 15.305 8.621 1.00 62.06 80 PHE A CA 1
ATOM 640 C C . PHE A 1 80 ? -9.406 15.540 7.139 1.00 62.06 80 PHE A C 1
ATOM 642 O O . PHE A 1 80 ? -8.552 16.369 6.834 1.00 62.06 80 PHE A O 1
ATOM 649 N N . LYS A 1 81 ? -10.024 14.799 6.208 1.00 64.31 81 LYS A N 1
ATOM 650 C CA . LYS A 1 81 ? -9.777 14.902 4.764 1.00 64.31 81 LYS A CA 1
ATOM 651 C C . LYS A 1 81 ? -11.071 14.715 3.959 1.00 64.31 81 LYS A C 1
ATOM 653 O O . LYS A 1 81 ? -11.934 13.954 4.400 1.00 64.31 81 LYS A O 1
ATOM 658 N N . PRO A 1 82 ? -11.178 15.316 2.757 1.00 65.94 82 PRO A N 1
ATOM 659 C CA . PRO A 1 82 ? -12.248 14.996 1.818 1.00 65.94 82 PRO A CA 1
ATOM 660 C C . PRO A 1 82 ? -12.288 13.488 1.545 1.00 65.94 82 PRO A C 1
ATOM 662 O O . PRO A 1 82 ? -11.241 12.860 1.348 1.00 65.94 82 PRO A O 1
ATOM 665 N N . TYR A 1 83 ? -13.485 12.901 1.555 1.00 67.94 83 TYR A N 1
ATOM 666 C CA . TYR A 1 83 ? -13.668 11.450 1.538 1.00 67.94 83 TYR A CA 1
ATOM 667 C C . TYR A 1 83 ? -14.468 10.970 0.323 1.00 67.94 83 TYR A C 1
ATOM 669 O O . TYR A 1 83 ? -15.272 11.684 -0.278 1.00 67.94 83 TYR A O 1
ATOM 677 N N . VAL A 1 84 ? -14.248 9.706 -0.033 1.00 74.69 84 VAL A N 1
ATOM 678 C CA . VAL A 1 84 ? -14.945 9.007 -1.108 1.00 74.69 84 VAL A CA 1
ATOM 679 C C . VAL A 1 84 ? -15.598 7.762 -0.539 1.00 74.69 84 VAL A C 1
ATOM 681 O O . VAL A 1 84 ? -14.947 6.984 0.154 1.00 74.69 84 VAL A O 1
ATOM 684 N N . CYS A 1 85 ? -16.877 7.557 -0.853 1.00 72.44 85 CYS A N 1
ATOM 685 C CA . CYS A 1 85 ? -17.639 6.419 -0.351 1.00 72.44 85 CYS A CA 1
ATOM 686 C C . CYS A 1 85 ? -17.070 5.054 -0.790 1.00 72.44 85 CYS A C 1
ATOM 688 O O . CYS A 1 85 ? -16.194 4.936 -1.647 1.00 72.44 85 CYS A O 1
ATOM 690 N N . SER A 1 86 ? -17.611 3.978 -0.220 1.00 67.94 86 SER A N 1
ATOM 691 C CA . SER A 1 86 ? -17.205 2.593 -0.494 1.00 67.94 86 SER A CA 1
ATOM 692 C C . SER A 1 86 ? -17.488 2.066 -1.898 1.00 67.94 86 SER A C 1
ATOM 694 O O . SER A 1 86 ? -17.027 0.976 -2.213 1.00 67.94 86 SER A O 1
ATOM 696 N N . ARG A 1 87 ? -18.156 2.829 -2.770 1.00 73.62 87 ARG A N 1
ATOM 697 C CA . ARG A 1 87 ? -18.389 2.415 -4.159 1.00 73.62 87 ARG A CA 1
ATOM 698 C C . ARG A 1 87 ? -17.083 2.437 -4.951 1.00 73.62 87 ARG A C 1
ATOM 700 O O . ARG A 1 87 ? -16.405 3.464 -4.995 1.00 73.62 87 ARG A O 1
ATOM 707 N N . GLU A 1 88 ? -16.783 1.337 -5.633 1.00 70.06 88 GLU A N 1
ATOM 708 C CA . GLU A 1 88 ? -15.569 1.188 -6.448 1.00 70.06 88 GLU A CA 1
ATOM 709 C C . GLU A 1 88 ? -15.466 2.244 -7.551 1.00 70.06 88 GLU A C 1
ATOM 711 O O . GLU A 1 88 ? -14.395 2.807 -7.752 1.00 70.06 88 GLU A O 1
ATOM 716 N N . LEU A 1 89 ? -16.584 2.594 -8.199 1.00 78.56 89 LEU A N 1
ATOM 717 C CA . LEU A 1 89 ? -16.623 3.659 -9.208 1.00 78.56 89 LEU A CA 1
ATOM 718 C C . LEU A 1 89 ? -16.206 5.015 -8.636 1.00 78.56 89 LEU A C 1
ATOM 720 O O . LEU A 1 89 ? -15.442 5.734 -9.272 1.00 78.56 89 LEU A O 1
ATOM 724 N N . CYS A 1 90 ? -16.667 5.352 -7.428 1.00 77.75 90 CYS A N 1
ATOM 725 C CA . CYS A 1 90 ? -16.301 6.615 -6.799 1.00 77.75 90 CYS A CA 1
ATOM 726 C C . CYS A 1 90 ? -14.815 6.635 -6.449 1.00 77.75 90 CYS A C 1
ATOM 728 O O . CYS A 1 90 ? -14.151 7.642 -6.674 1.00 77.75 90 CYS A O 1
ATOM 730 N N . LEU A 1 91 ? -14.286 5.519 -5.933 1.00 75.06 91 LEU A N 1
ATOM 731 C CA . LEU A 1 91 ? -12.855 5.389 -5.689 1.00 75.06 91 LEU A CA 1
ATOM 732 C C . LEU A 1 91 ? -12.086 5.545 -7.003 1.00 75.06 91 LEU A C 1
ATOM 734 O O . LEU A 1 91 ? -11.256 6.433 -7.092 1.00 75.06 91 LEU A O 1
ATOM 738 N N . SER A 1 92 ? -12.414 4.774 -8.039 1.00 71.19 92 SER A N 1
ATOM 739 C CA . SER A 1 92 ? -11.750 4.846 -9.344 1.00 71.19 92 SER A CA 1
ATOM 740 C C . SER A 1 92 ? -11.763 6.261 -9.934 1.00 71.19 92 SER A C 1
ATOM 742 O O . SER A 1 92 ? -10.714 6.763 -10.332 1.00 71.19 92 SER A O 1
ATOM 744 N N . GLN A 1 93 ? -12.905 6.956 -9.915 1.00 74.44 93 GLN A N 1
ATOM 745 C CA . GLN A 1 93 ? -13.007 8.337 -10.398 1.00 74.44 93 GLN A CA 1
ATOM 746 C C . GLN A 1 93 ? -12.160 9.305 -9.572 1.00 74.44 93 GLN A C 1
ATOM 748 O O . GLN A 1 93 ? -11.461 10.134 -10.140 1.00 74.44 93 GLN A O 1
ATOM 753 N N . TYR A 1 94 ? -12.150 9.177 -8.246 1.00 74.31 94 TYR A N 1
ATOM 754 C CA . TYR A 1 94 ? -11.267 9.972 -7.393 1.00 74.31 94 TYR A CA 1
ATOM 755 C C . TYR A 1 94 ? -9.786 9.772 -7.745 1.00 74.31 94 TYR A C 1
ATOM 757 O O . TYR A 1 94 ? -9.044 10.747 -7.879 1.00 74.31 94 TYR A O 1
ATOM 765 N N . MET A 1 95 ? -9.376 8.519 -7.978 1.00 67.81 95 MET A N 1
ATOM 766 C CA . MET A 1 95 ? -8.008 8.191 -8.386 1.00 67.81 95 MET A CA 1
ATOM 767 C C . MET A 1 95 ? -7.665 8.800 -9.748 1.00 67.81 95 MET A C 1
ATOM 769 O O . MET A 1 95 ? -6.578 9.351 -9.889 1.00 67.81 95 MET A O 1
ATOM 773 N N . HIS A 1 96 ? -8.579 8.751 -10.722 1.00 66.56 96 HIS A N 1
ATOM 774 C CA . HIS A 1 96 ? -8.386 9.326 -12.059 1.00 66.56 96 HIS A CA 1
ATOM 775 C C . HIS A 1 96 ? -8.341 10.854 -12.047 1.00 66.56 96 HIS A C 1
ATOM 777 O O . HIS A 1 96 ? -7.467 11.453 -12.667 1.00 66.56 96 HIS A O 1
ATOM 783 N N . LEU A 1 97 ? -9.260 11.489 -11.316 1.00 66.50 97 LEU A N 1
ATOM 784 C CA . LEU A 1 97 ? -9.410 12.943 -11.297 1.00 66.50 97 LEU A CA 1
ATOM 785 C C . LEU A 1 97 ? -8.296 13.641 -10.505 1.00 66.50 97 LEU A C 1
ATOM 787 O O . LEU A 1 97 ? -8.081 14.835 -10.682 1.00 66.50 97 LEU A O 1
ATOM 791 N N . GLY A 1 98 ? -7.592 12.924 -9.618 1.00 60.00 98 GLY A N 1
ATOM 792 C CA . GLY A 1 98 ? -6.529 13.511 -8.789 1.00 60.00 98 GLY A CA 1
ATOM 793 C C . GLY A 1 98 ? -7.011 14.571 -7.810 1.00 60.00 98 GLY A C 1
ATOM 794 O O . GLY A 1 98 ? -6.214 15.343 -7.289 1.00 60.00 98 GLY A O 1
ATOM 795 N N . ILE A 1 99 ? -8.312 14.589 -7.546 1.00 55.66 99 ILE A N 1
ATOM 796 C CA . ILE A 1 99 ? -8.931 15.436 -6.536 1.00 55.66 99 ILE A CA 1
ATOM 797 C C . ILE A 1 99 ? -8.482 14.893 -5.172 1.00 55.66 99 ILE A C 1
ATOM 799 O O . ILE A 1 99 ? -8.534 13.691 -4.961 1.00 55.66 99 ILE A O 1
ATOM 803 N N . GLY A 1 100 ? -8.018 15.734 -4.243 1.00 56.28 100 GLY A N 1
ATOM 804 C CA . GLY A 1 100 ? -7.610 15.323 -2.888 1.00 56.28 100 GLY A CA 1
ATOM 805 C C . GLY A 1 100 ? -6.146 15.607 -2.541 1.00 56.28 100 GLY A C 1
ATOM 806 O O . GLY A 1 100 ? -5.451 16.328 -3.250 1.00 56.28 100 GLY A O 1
ATOM 807 N N . SER A 1 101 ? -5.671 15.067 -1.410 1.00 58.72 101 SER A N 1
ATOM 808 C CA . SER A 1 101 ? -4.267 15.223 -1.004 1.00 58.72 101 SER A CA 1
ATOM 809 C C . SER A 1 101 ? -3.363 14.582 -2.057 1.00 58.72 101 SER A C 1
ATOM 811 O O . SER A 1 101 ? -3.445 13.363 -2.257 1.00 58.72 101 SER A O 1
ATOM 813 N N . SER A 1 102 ? -2.509 15.374 -2.701 1.00 72.00 102 SER A N 1
ATOM 814 C CA . SER A 1 102 ? -1.560 14.856 -3.682 1.00 72.00 102 SER A CA 1
ATOM 815 C C . SER A 1 102 ? -0.655 13.806 -3.022 1.00 72.00 102 SER A C 1
ATOM 817 O O . SER A 1 102 ? -0.310 13.893 -1.833 1.00 72.00 102 SER A O 1
ATOM 819 N N . THR A 1 103 ? -0.317 12.756 -3.770 1.00 79.25 103 THR A N 1
ATOM 820 C CA . THR A 1 103 ? 0.599 11.701 -3.299 1.00 79.25 103 THR A CA 1
ATOM 821 C C . THR A 1 103 ? 1.933 12.327 -2.890 1.00 79.25 103 THR A C 1
ATOM 823 O O . THR A 1 103 ? 2.532 11.953 -1.886 1.00 79.25 103 THR A O 1
ATOM 826 N N . GLU A 1 104 ? 2.323 13.367 -3.616 1.00 79.62 104 GLU A N 1
ATOM 827 C CA . GLU A 1 104 ? 3.444 14.261 -3.409 1.00 79.62 104 GLU A CA 1
ATOM 828 C C . GLU A 1 104 ? 3.392 14.924 -2.028 1.00 79.62 104 GLU A C 1
ATOM 830 O O . GLU A 1 104 ? 4.347 14.804 -1.263 1.00 79.62 104 GLU A O 1
ATOM 835 N N . SER A 1 105 ? 2.275 15.558 -1.652 1.00 80.81 105 SER A N 1
ATOM 836 C CA . SER A 1 105 ? 2.124 16.163 -0.323 1.00 80.81 105 SER A CA 1
ATOM 837 C C . SER A 1 105 ? 2.263 15.127 0.791 1.00 80.81 105 SER A C 1
ATOM 839 O O . SER A 1 105 ? 2.922 15.398 1.792 1.00 80.81 105 SER A O 1
ATOM 841 N N . LYS A 1 106 ? 1.712 13.918 0.620 1.00 83.75 106 LYS A N 1
ATOM 842 C CA . LYS A 1 106 ? 1.884 12.834 1.603 1.00 83.75 106 LYS A CA 1
ATOM 843 C C . LYS A 1 106 ? 3.331 12.347 1.690 1.00 83.75 106 LYS A C 1
ATOM 845 O O . LYS A 1 106 ? 3.810 12.113 2.794 1.00 83.75 106 LYS A O 1
ATOM 850 N N . ILE A 1 107 ? 4.031 12.227 0.561 1.00 87.06 107 ILE A N 1
ATOM 851 C CA . ILE A 1 107 ? 5.462 11.893 0.527 1.00 87.06 107 ILE A CA 1
ATOM 852 C C . ILE A 1 107 ? 6.281 12.971 1.246 1.00 87.06 107 ILE A C 1
ATOM 854 O O . ILE A 1 107 ? 7.207 12.647 1.982 1.00 87.06 107 ILE A O 1
ATOM 858 N N . LEU A 1 108 ? 5.945 14.248 1.062 1.00 84.62 108 LEU A N 1
ATOM 859 C CA . LEU A 1 108 ? 6.678 15.358 1.669 1.00 84.62 108 LEU A CA 1
ATOM 860 C C . LEU A 1 108 ? 6.418 15.499 3.176 1.00 84.62 108 LEU A C 1
ATOM 862 O O . LEU A 1 108 ? 7.367 15.758 3.916 1.00 84.62 108 LEU A O 1
ATOM 866 N N . LEU A 1 109 ? 5.168 15.327 3.622 1.00 83.38 109 LEU A N 1
ATOM 867 C CA . LEU A 1 109 ? 4.748 15.524 5.017 1.00 83.38 109 LEU A CA 1
ATOM 868 C C . LEU A 1 109 ? 4.910 14.266 5.882 1.00 83.38 109 LEU A C 1
ATOM 870 O O . LEU A 1 109 ? 5.291 14.352 7.049 1.00 83.38 109 LEU A O 1
ATOM 874 N N . HIS A 1 110 ? 4.618 13.086 5.330 1.00 86.44 110 HIS A N 1
ATOM 875 C CA . HIS A 1 110 ? 4.571 11.820 6.070 1.00 86.44 110 HIS A CA 1
ATOM 876 C C . HIS A 1 110 ? 5.286 10.673 5.332 1.00 86.44 110 HIS A C 1
ATOM 878 O O . HIS A 1 110 ? 4.697 9.610 5.107 1.00 86.44 110 HIS A O 1
ATOM 884 N N . PRO A 1 111 ? 6.578 10.822 4.993 1.00 87.88 111 PRO A N 1
ATOM 885 C CA . PRO A 1 111 ? 7.290 9.838 4.182 1.00 87.88 111 PRO A CA 1
ATOM 886 C C . PRO A 1 111 ? 7.393 8.453 4.845 1.00 87.88 111 PRO A C 1
ATOM 888 O O . PRO A 1 111 ? 7.284 7.447 4.153 1.00 87.88 111 PRO A O 1
ATOM 891 N N . ASN A 1 112 ? 7.491 8.377 6.181 1.00 88.06 112 ASN A N 1
ATOM 892 C CA . ASN A 1 112 ? 7.484 7.101 6.920 1.00 88.06 112 ASN A CA 1
ATOM 893 C C . ASN A 1 112 ? 6.166 6.333 6.760 1.00 88.06 112 ASN A C 1
ATOM 895 O O . ASN A 1 112 ? 6.154 5.107 6.757 1.00 88.06 112 ASN A O 1
ATOM 899 N N . VAL A 1 113 ? 5.047 7.056 6.660 1.00 91.94 113 VAL A N 1
ATOM 900 C CA . VAL A 1 113 ? 3.728 6.447 6.462 1.00 91.94 113 VAL A CA 1
ATOM 901 C C . VAL A 1 113 ? 3.623 5.921 5.035 1.00 91.94 113 VAL A C 1
ATOM 903 O O . VAL A 1 113 ? 3.105 4.832 4.830 1.00 91.94 113 VAL A O 1
ATOM 906 N N . VAL A 1 114 ? 4.153 6.651 4.050 1.00 93.25 114 VAL A N 1
ATOM 907 C CA . VAL A 1 114 ? 4.200 6.165 2.665 1.00 93.25 114 VAL A CA 1
ATOM 908 C C . VAL A 1 114 ? 5.105 4.934 2.544 1.00 93.25 114 VAL A C 1
ATOM 910 O O . VAL A 1 114 ? 4.679 3.950 1.949 1.00 93.25 114 VAL A O 1
ATOM 913 N N . ASP A 1 115 ? 6.295 4.943 3.158 1.00 92.94 115 ASP A N 1
ATOM 914 C CA . ASP A 1 115 ? 7.205 3.784 3.201 1.00 92.94 115 ASP A CA 1
ATOM 915 C C . ASP A 1 115 ? 6.512 2.566 3.835 1.00 92.94 115 ASP A C 1
ATOM 917 O O . ASP A 1 115 ? 6.500 1.489 3.242 1.00 92.94 115 ASP A O 1
ATOM 921 N N . LEU A 1 116 ? 5.814 2.761 4.965 1.00 94.06 116 LEU A N 1
ATOM 922 C CA . LEU A 1 116 ? 5.008 1.720 5.607 1.00 94.06 116 LEU A CA 1
ATOM 923 C C . LEU A 1 116 ? 3.980 1.125 4.638 1.00 94.06 116 LEU A C 1
ATOM 925 O O . LEU A 1 116 ? 3.912 -0.091 4.491 1.00 94.06 116 LEU A O 1
ATOM 929 N N . LEU A 1 117 ? 3.183 1.959 3.966 1.00 95.62 117 LEU A N 1
ATOM 930 C CA . LEU A 1 117 ? 2.134 1.479 3.061 1.00 95.62 117 LEU A CA 1
ATOM 931 C C . LEU A 1 117 ? 2.710 0.722 1.858 1.00 95.62 117 LEU A C 1
ATOM 933 O O . LEU A 1 117 ? 2.163 -0.315 1.480 1.00 95.62 117 LEU A O 1
ATOM 937 N N . VAL A 1 118 ? 3.824 1.198 1.292 1.00 95.88 118 VAL A N 1
ATOM 938 C CA . VAL A 1 118 ? 4.522 0.513 0.195 1.00 95.88 118 VAL A CA 1
ATOM 939 C C . VAL A 1 118 ? 5.076 -0.831 0.661 1.00 95.88 118 VAL A C 1
ATOM 941 O O . VAL A 1 118 ? 4.882 -1.831 -0.026 1.00 95.88 118 VAL A O 1
ATOM 944 N N . CYS A 1 119 ? 5.683 -0.893 1.848 1.00 94.75 119 CYS A N 1
ATOM 945 C CA . CYS A 1 119 ? 6.165 -2.146 2.424 1.00 94.75 119 CYS A CA 1
ATOM 946 C C . CYS A 1 119 ? 5.038 -3.146 2.656 1.00 94.75 119 CYS A C 1
ATOM 948 O O . CYS A 1 119 ? 5.172 -4.312 2.298 1.00 94.75 119 CYS A O 1
ATOM 950 N N . LEU A 1 120 ? 3.915 -2.702 3.226 1.00 95.50 120 LEU A N 1
ATOM 951 C CA . LEU A 1 120 ? 2.765 -3.570 3.450 1.00 95.50 120 LEU A CA 1
ATOM 952 C C . LEU A 1 120 ? 2.224 -4.127 2.129 1.00 95.50 120 LEU A C 1
ATOM 954 O O . LEU A 1 120 ? 1.978 -5.328 2.046 1.00 95.50 120 LEU A O 1
ATOM 958 N N . ALA A 1 121 ? 2.080 -3.292 1.095 1.00 96.50 121 ALA A N 1
ATOM 959 C CA . ALA A 1 121 ? 1.654 -3.738 -0.231 1.00 96.50 121 ALA A CA 1
ATOM 960 C C . ALA A 1 121 ? 2.653 -4.731 -0.851 1.00 96.50 121 ALA A C 1
ATOM 962 O O . ALA A 1 121 ? 2.254 -5.800 -1.308 1.00 96.50 121 ALA A O 1
ATOM 963 N N . TYR A 1 122 ? 3.952 -4.425 -0.796 1.00 95.12 122 TYR A N 1
ATOM 964 C CA . TYR A 1 122 ? 5.017 -5.294 -1.297 1.00 95.12 122 TYR A CA 1
ATOM 965 C C . TYR A 1 122 ? 5.006 -6.670 -0.620 1.00 95.12 122 TYR A C 1
ATOM 967 O O . TYR A 1 122 ? 4.951 -7.697 -1.292 1.00 95.12 122 TYR A O 1
ATOM 975 N N . LEU A 1 123 ? 4.999 -6.705 0.715 1.00 93.50 123 LEU A N 1
ATOM 976 C CA . LEU A 1 123 ? 5.011 -7.951 1.485 1.00 93.50 123 LEU A CA 1
ATOM 977 C C . LEU A 1 123 ? 3.724 -8.751 1.289 1.00 93.50 123 LEU A C 1
ATOM 979 O O . LEU A 1 123 ? 3.761 -9.978 1.249 1.00 93.50 123 LEU A O 1
ATOM 983 N N . SER A 1 124 ? 2.590 -8.070 1.121 1.00 93.88 124 SER A N 1
ATOM 984 C CA . SER A 1 124 ? 1.326 -8.715 0.777 1.00 93.88 124 SER A CA 1
ATOM 985 C C . SER A 1 124 ? 1.375 -9.362 -0.609 1.00 93.88 124 SER A C 1
ATOM 987 O O . SER A 1 124 ? 0.904 -10.488 -0.762 1.00 93.88 124 SER A O 1
ATOM 989 N N . ALA A 1 125 ? 2.009 -8.714 -1.592 1.00 93.38 125 ALA A N 1
ATOM 990 C CA . ALA A 1 125 ? 2.195 -9.277 -2.927 1.00 93.38 125 ALA A CA 1
ATOM 991 C C . ALA A 1 125 ? 3.137 -10.490 -2.921 1.00 93.38 125 ALA A C 1
ATOM 993 O O . ALA A 1 125 ? 2.775 -11.540 -3.444 1.00 93.38 125 ALA A O 1
ATOM 994 N N . VAL A 1 126 ? 4.284 -10.395 -2.233 1.00 90.69 126 VAL A N 1
ATOM 995 C CA . VAL A 1 126 ? 5.210 -11.528 -2.012 1.00 90.69 126 VAL A CA 1
ATOM 996 C C . VAL A 1 126 ? 4.514 -12.682 -1.279 1.00 90.69 126 VAL A C 1
ATOM 998 O O . VAL A 1 126 ? 4.767 -13.852 -1.547 1.00 90.69 126 VAL A O 1
ATOM 1001 N N . GLY A 1 127 ? 3.603 -12.362 -0.359 1.00 89.88 127 GLY A N 1
ATOM 1002 C CA . GLY A 1 127 ? 2.768 -13.327 0.349 1.00 89.88 127 GLY A CA 1
ATOM 1003 C C . GLY A 1 127 ? 1.618 -13.921 -0.470 1.00 89.88 127 GLY A C 1
ATOM 1004 O O . GLY A 1 127 ? 0.846 -14.695 0.089 1.00 89.88 127 GLY A O 1
ATOM 1005 N N . ASN A 1 128 ? 1.434 -13.534 -1.740 1.00 89.94 128 ASN A N 1
ATOM 1006 C CA . ASN A 1 128 ? 0.245 -13.849 -2.546 1.00 89.94 128 ASN A CA 1
ATOM 1007 C C . ASN A 1 128 ? -1.086 -13.495 -1.843 1.00 89.94 128 ASN A C 1
ATOM 1009 O O . ASN A 1 128 ? -2.131 -14.109 -2.070 1.00 89.94 128 ASN A O 1
ATOM 1013 N N . CYS A 1 129 ? -1.044 -12.491 -0.967 1.00 90.69 129 CYS A N 1
ATOM 1014 C CA . CYS A 1 129 ? -2.144 -12.048 -0.118 1.00 90.69 129 CYS A CA 1
ATOM 1015 C C . CYS A 1 129 ? -2.611 -10.623 -0.436 1.00 90.69 129 CYS A C 1
ATOM 1017 O O . CYS A 1 129 ? -3.529 -10.145 0.230 1.00 90.69 129 CYS A O 1
ATOM 1019 N N . LEU A 1 130 ? -2.029 -9.949 -1.440 1.00 92.38 130 LEU A N 1
ATOM 1020 C CA . LEU A 1 130 ? -2.514 -8.634 -1.857 1.00 92.38 130 LEU A CA 1
ATOM 1021 C C . LEU A 1 130 ? -3.934 -8.773 -2.405 1.00 92.38 130 LEU A C 1
ATOM 1023 O O . LEU A 1 130 ? -4.163 -9.472 -3.394 1.00 92.38 130 LEU A O 1
ATOM 1027 N N . GLU A 1 131 ? -4.868 -8.101 -1.742 1.00 85.69 131 GLU A N 1
ATOM 1028 C CA . GLU A 1 131 ? -6.265 -7.998 -2.146 1.00 85.69 131 GLU A CA 1
ATOM 1029 C C . GLU A 1 131 ? -6.577 -6.573 -2.611 1.00 85.69 131 GLU A C 1
ATOM 1031 O O . GLU A 1 131 ? -6.167 -5.587 -1.982 1.00 85.69 131 GLU A O 1
ATOM 1036 N N . GLY A 1 132 ? -7.344 -6.479 -3.697 1.00 85.56 132 GLY A N 1
ATOM 1037 C CA . GLY A 1 132 ? -7.574 -5.231 -4.414 1.00 85.56 132 GLY A CA 1
ATOM 1038 C C . GLY A 1 132 ? -6.363 -4.849 -5.265 1.00 85.56 132 GLY A C 1
ATOM 1039 O O . GLY A 1 132 ? -5.217 -4.958 -4.836 1.00 85.56 132 GLY A O 1
ATOM 1040 N N . PHE A 1 133 ? -6.628 -4.392 -6.483 1.00 90.12 133 PHE A N 1
ATOM 1041 C CA . PHE A 1 133 ? -5.604 -4.036 -7.458 1.00 90.12 133 PHE A CA 1
ATOM 1042 C C . PHE A 1 133 ? -5.932 -2.683 -8.104 1.00 90.12 133 PHE A C 1
ATOM 1044 O O . PHE A 1 133 ? -7.092 -2.262 -8.061 1.00 90.12 133 PHE A O 1
ATOM 1051 N N . PRO A 1 134 ? -4.946 -1.987 -8.702 1.00 87.19 134 PRO A N 1
ATOM 1052 C CA . PRO A 1 134 ? -5.151 -0.740 -9.446 1.00 87.19 134 PRO A CA 1
ATOM 1053 C C . PRO A 1 134 ? -5.862 -0.956 -10.796 1.00 87.19 134 PRO A C 1
ATOM 1055 O O . PRO A 1 134 ? -5.433 -0.448 -11.833 1.00 87.19 134 PRO A O 1
ATOM 1058 N N . ASP A 1 135 ? -6.947 -1.728 -10.799 1.00 83.94 135 ASP A N 1
ATOM 1059 C CA . ASP A 1 135 ? -7.710 -1.998 -12.007 1.00 83.94 135 ASP A CA 1
ATOM 1060 C C . ASP A 1 135 ? -8.348 -0.713 -12.544 1.00 83.94 135 ASP A C 1
ATOM 1062 O O . ASP A 1 135 ? -8.937 0.078 -11.804 1.00 83.94 135 ASP A O 1
ATOM 1066 N N . GLY A 1 136 ? -8.194 -0.497 -13.851 1.00 76.44 136 GLY A N 1
ATOM 1067 C CA . GLY A 1 136 ? -8.697 0.689 -14.535 1.00 76.44 136 GLY A CA 1
ATOM 1068 C C . GLY A 1 136 ? -7.764 1.901 -14.547 1.00 76.44 136 GLY A C 1
ATOM 1069 O O . GLY A 1 136 ? -8.156 2.891 -15.138 1.00 76.44 136 GLY A O 1
ATOM 1070 N N . LEU A 1 137 ? -6.550 1.852 -13.978 1.00 76.75 137 LEU A N 1
ATOM 1071 C CA . LEU A 1 137 ? -5.568 2.958 -14.061 1.00 76.75 137 LEU A CA 1
ATOM 1072 C C . LEU A 1 137 ? -4.714 2.958 -15.351 1.00 76.75 137 LEU A C 1
ATOM 1074 O O . LEU A 1 137 ? -3.668 3.601 -15.380 1.00 76.75 137 LEU A O 1
ATOM 1078 N N . ASP A 1 138 ? -5.121 2.207 -16.380 1.00 83.62 138 ASP A N 1
ATOM 1079 C CA . ASP A 1 138 ? -4.389 1.989 -17.646 1.00 83.62 138 ASP A CA 1
ATOM 1080 C C . ASP A 1 138 ? -2.882 1.710 -17.462 1.00 83.62 138 ASP A C 1
ATOM 1082 O O . ASP A 1 138 ? -2.018 2.187 -18.199 1.00 83.62 138 ASP A O 1
ATOM 1086 N N . ILE A 1 139 ? -2.551 0.932 -16.429 1.00 88.88 139 ILE A N 1
ATOM 1087 C CA . ILE A 1 139 ? -1.171 0.557 -16.131 1.00 88.88 139 ILE A CA 1
ATOM 1088 C C . ILE A 1 139 ? -0.706 -0.449 -17.186 1.00 88.88 139 ILE A C 1
ATOM 1090 O O . ILE A 1 139 ? -1.253 -1.550 -17.291 1.00 88.88 139 ILE A O 1
ATOM 1094 N N . LYS A 1 140 ? 0.338 -0.081 -17.933 1.00 91.69 140 LYS A N 1
ATOM 1095 C CA . LYS A 1 140 ? 1.055 -1.003 -18.818 1.00 91.69 140 LYS A CA 1
ATOM 1096 C C . LYS A 1 140 ? 2.228 -1.642 -18.091 1.00 91.69 140 LYS A C 1
ATOM 1098 O O . LYS A 1 140 ? 3.013 -0.942 -17.456 1.00 91.69 140 LYS A O 1
ATOM 1103 N N . VAL A 1 141 ? 2.345 -2.958 -18.183 1.00 91.62 141 VAL A N 1
ATOM 1104 C CA . VAL A 1 141 ? 3.408 -3.744 -17.549 1.00 91.62 141 VAL A CA 1
ATOM 1105 C C . VAL A 1 141 ? 4.072 -4.664 -18.566 1.00 91.62 141 VAL A C 1
ATOM 1107 O O . VAL A 1 141 ? 3.466 -4.987 -19.588 1.00 91.62 141 VAL A O 1
ATOM 1110 N N . PRO A 1 142 ? 5.327 -5.068 -18.332 1.00 89.19 142 PRO A N 1
ATOM 1111 C CA . PRO A 1 142 ? 5.980 -6.037 -19.193 1.00 89.19 142 PRO A CA 1
ATOM 1112 C C . PRO A 1 142 ? 5.380 -7.442 -18.992 1.00 89.19 142 PRO A C 1
ATOM 1114 O O . PRO A 1 142 ? 4.838 -7.727 -17.920 1.00 89.19 142 PRO A O 1
ATOM 1117 N N . PRO A 1 143 ? 5.495 -8.346 -19.983 1.00 82.62 143 PRO A N 1
ATOM 1118 C CA . PRO A 1 143 ? 5.280 -9.775 -19.768 1.00 82.62 143 PRO A CA 1
ATOM 1119 C C . PRO A 1 143 ? 6.134 -10.261 -18.596 1.00 82.62 143 PRO A C 1
ATOM 1121 O O . PRO A 1 143 ? 7.360 -10.284 -18.688 1.00 82.62 143 PRO A O 1
ATOM 1124 N N . MET A 1 144 ? 5.486 -10.637 -17.492 1.00 71.38 144 MET A N 1
ATOM 1125 C CA . MET A 1 144 ? 6.183 -11.086 -16.290 1.00 71.38 144 MET A CA 1
ATOM 1126 C C . MET A 1 144 ? 6.365 -12.606 -16.291 1.00 71.38 144 MET A C 1
ATOM 1128 O O . MET A 1 144 ? 5.369 -13.334 -16.374 1.00 71.38 144 MET A O 1
ATOM 1132 N N . PRO A 1 145 ? 7.592 -13.109 -16.093 1.00 64.75 145 PRO A N 1
ATOM 1133 C CA . PRO A 1 145 ? 7.804 -14.506 -15.763 1.00 64.75 145 PRO A CA 1
ATOM 1134 C C . PRO A 1 145 ? 7.435 -14.734 -14.292 1.00 64.75 145 PRO A C 1
ATOM 1136 O O . PRO A 1 145 ? 8.178 -14.389 -13.372 1.00 64.75 145 PRO A O 1
ATOM 1139 N N . ILE A 1 146 ? 6.237 -15.278 -14.073 1.00 64.69 146 ILE A N 1
ATOM 1140 C CA . ILE A 1 146 ? 5.604 -15.442 -12.752 1.00 64.69 146 ILE A CA 1
ATOM 1141 C C . ILE A 1 146 ? 6.547 -16.139 -11.755 1.00 64.69 146 ILE A C 1
ATOM 1143 O O . ILE A 1 146 ? 6.647 -15.725 -10.596 1.00 64.69 146 ILE A O 1
ATOM 1147 N N . ASP A 1 147 ? 7.278 -17.151 -12.223 1.00 59.59 147 ASP A N 1
ATOM 1148 C CA . ASP A 1 147 ? 8.094 -18.014 -11.374 1.00 59.59 147 ASP A CA 1
ATOM 1149 C C . ASP A 1 147 ? 9.269 -17.270 -10.724 1.00 59.59 147 ASP A C 1
ATOM 1151 O O . ASP A 1 147 ? 9.616 -17.544 -9.575 1.00 59.59 147 ASP A O 1
ATOM 1155 N N . GLU A 1 148 ? 9.874 -16.289 -11.401 1.00 60.69 148 GLU A N 1
ATOM 1156 C CA . GLU A 1 148 ? 11.034 -15.541 -10.881 1.00 60.69 148 GLU A CA 1
ATOM 1157 C C . GLU A 1 148 ? 10.685 -14.664 -9.673 1.00 60.69 148 GLU A C 1
ATOM 1159 O O . GLU A 1 148 ? 11.507 -14.439 -8.781 1.00 60.69 148 GLU A O 1
ATOM 1164 N N . TYR A 1 149 ? 9.459 -14.154 -9.627 1.00 59.03 149 TYR A N 1
ATOM 1165 C CA . TYR A 1 149 ? 9.032 -13.223 -8.586 1.00 59.03 149 TYR A CA 1
ATOM 1166 C C . TYR A 1 149 ? 8.336 -13.922 -7.422 1.00 59.03 149 TYR A C 1
ATOM 1168 O O . TYR A 1 149 ? 8.448 -13.449 -6.293 1.00 59.03 149 TYR A O 1
ATOM 1176 N N . LEU A 1 150 ? 7.668 -15.051 -7.676 1.00 57.78 150 LEU A N 1
ATOM 1177 C CA . LEU A 1 150 ? 6.979 -15.818 -6.637 1.00 57.78 150 LEU A CA 1
ATOM 1178 C C . LEU A 1 150 ? 7.847 -16.928 -6.023 1.00 57.78 150 LEU A C 1
ATOM 1180 O O . LEU A 1 150 ? 7.660 -17.253 -4.852 1.00 57.78 150 LEU A O 1
ATOM 1184 N N . TYR A 1 151 ? 8.820 -17.465 -6.770 1.00 57.72 151 TYR A N 1
ATOM 1185 C CA . TYR A 1 151 ? 9.671 -18.585 -6.348 1.00 57.72 151 TYR A CA 1
ATOM 1186 C C . TYR A 1 151 ? 11.151 -18.325 -6.688 1.00 57.72 151 TYR A C 1
ATOM 1188 O O . TYR A 1 151 ? 11.692 -18.941 -7.612 1.00 57.72 151 TYR A O 1
ATOM 1196 N N . PRO A 1 152 ? 11.828 -17.393 -5.996 1.00 55.56 152 PRO A N 1
ATOM 1197 C CA . PRO A 1 152 ? 13.232 -17.092 -6.267 1.00 55.56 152 PRO A CA 1
ATOM 1198 C C . PRO A 1 152 ? 14.137 -18.285 -5.905 1.00 55.56 152 PRO A C 1
ATOM 1200 O O . PRO A 1 152 ? 14.058 -18.798 -4.790 1.00 55.56 152 PRO A O 1
ATOM 1203 N N . GLY A 1 153 ? 15.031 -18.689 -6.819 1.00 52.25 153 GLY A N 1
ATOM 1204 C CA . GLY A 1 153 ? 16.123 -19.632 -6.524 1.00 52.25 153 GLY A CA 1
ATOM 1205 C C . GLY A 1 153 ? 16.032 -21.044 -7.117 1.00 52.25 153 GLY A C 1
ATOM 1206 O O . GLY A 1 153 ? 16.865 -21.872 -6.762 1.00 52.25 153 GLY A O 1
ATOM 1207 N N . GLU A 1 154 ? 15.087 -21.343 -8.014 1.00 52.38 154 GLU A N 1
ATOM 1208 C CA . GLU A 1 154 ? 15.147 -22.593 -8.794 1.00 52.38 154 GLU A CA 1
ATOM 1209 C C . GLU A 1 154 ? 16.053 -22.419 -10.024 1.00 52.38 154 GLU A C 1
ATOM 1211 O O . GLU A 1 154 ? 15.850 -21.518 -10.841 1.00 52.38 154 GLU A O 1
ATOM 1216 N N . GLU A 1 155 ? 17.074 -23.271 -10.142 1.00 47.25 155 GLU A N 1
ATOM 1217 C CA . GLU A 1 155 ? 18.030 -23.267 -11.254 1.00 47.25 155 GLU A CA 1
ATOM 1218 C C . GLU A 1 155 ? 17.392 -23.772 -12.564 1.00 47.25 155 GLU A C 1
ATOM 1220 O O . GLU A 1 155 ? 16.551 -24.669 -12.553 1.00 47.25 155 GLU A O 1
ATOM 1225 N N . GLY A 1 156 ? 17.825 -23.226 -13.709 1.00 48.59 156 GLY A N 1
ATOM 1226 C CA . GLY A 1 156 ? 17.465 -23.738 -15.043 1.00 48.59 156 GLY A CA 1
ATOM 1227 C C . GLY A 1 156 ? 16.316 -23.026 -15.766 1.00 48.59 156 GLY A C 1
ATOM 1228 O O . GLY A 1 156 ? 15.805 -23.557 -16.751 1.00 48.59 156 GLY A O 1
ATOM 1229 N N . ARG A 1 157 ? 15.902 -21.833 -15.325 1.00 56.78 157 ARG A N 1
ATOM 1230 C CA . ARG A 1 157 ? 14.828 -21.080 -15.991 1.00 56.78 157 ARG A CA 1
ATOM 1231 C C . ARG A 1 157 ? 15.341 -20.346 -17.231 1.00 56.78 157 ARG A C 1
ATOM 1233 O O . ARG A 1 157 ? 16.287 -19.566 -17.160 1.00 56.78 157 ARG A O 1
ATOM 1240 N N . SER A 1 158 ? 14.697 -20.605 -18.364 1.00 52.91 158 SER A N 1
ATOM 1241 C CA . SER A 1 158 ? 14.813 -19.809 -19.585 1.00 52.91 158 SER A CA 1
ATOM 1242 C C . SER A 1 158 ? 13.658 -18.815 -19.594 1.00 52.91 158 SER A C 1
ATOM 1244 O O . SER A 1 158 ? 12.507 -19.175 -19.343 1.00 52.91 158 SER A O 1
ATOM 1246 N N . PHE A 1 159 ? 13.983 -17.553 -19.841 1.00 62.59 159 PHE A N 1
ATOM 1247 C CA . PHE A 1 159 ? 12.992 -16.520 -20.063 1.00 62.59 159 PHE A CA 1
ATOM 1248 C C . PHE A 1 159 ? 12.880 -16.309 -21.563 1.00 62.59 159 PHE A C 1
ATOM 1250 O O . PHE A 1 159 ? 13.820 -15.828 -22.186 1.00 62.59 159 PHE A O 1
ATOM 1257 N N . ASP A 1 160 ? 11.738 -16.646 -22.151 1.00 67.12 160 ASP A N 1
ATOM 1258 C CA . ASP A 1 160 ? 11.479 -16.302 -23.548 1.00 67.12 160 ASP A CA 1
ATOM 1259 C C . ASP A 1 160 ? 10.998 -14.855 -23.628 1.00 67.12 160 ASP A C 1
ATOM 1261 O O . ASP A 1 160 ? 9.814 -14.546 -23.779 1.00 67.12 160 ASP A O 1
ATOM 1265 N N . PHE A 1 161 ? 11.951 -13.936 -23.493 1.00 80.81 161 PHE A N 1
ATOM 1266 C CA . PHE A 1 161 ? 11.739 -12.562 -23.916 1.00 80.81 161 PHE A CA 1
ATOM 1267 C C . PHE A 1 161 ? 11.651 -12.541 -25.454 1.00 80.81 161 PHE A C 1
ATOM 1269 O O . PHE A 1 161 ? 12.509 -13.114 -26.129 1.00 80.81 161 PHE A O 1
ATOM 1276 N N . PRO A 1 162 ? 10.627 -11.889 -26.029 1.00 86.50 162 PRO A N 1
ATOM 1277 C CA . PRO A 1 162 ? 10.277 -12.036 -27.441 1.00 86.50 162 PRO A CA 1
ATOM 1278 C C . PRO A 1 162 ? 11.276 -11.390 -28.407 1.00 86.50 162 PRO A C 1
ATOM 1280 O O . PRO A 1 162 ? 11.227 -11.678 -29.601 1.00 86.50 162 PRO A O 1
ATOM 1283 N N . TYR A 1 163 ? 12.150 -10.505 -27.919 1.00 92.56 163 TYR A N 1
ATOM 1284 C CA . TYR A 1 163 ? 13.041 -9.710 -28.757 1.00 92.56 163 TYR A CA 1
ATOM 1285 C C . TYR A 1 163 ? 14.503 -9.868 -28.351 1.00 92.56 163 TYR A C 1
ATOM 1287 O O . TYR A 1 163 ? 14.831 -9.878 -27.165 1.00 92.56 163 TYR A O 1
ATOM 1295 N N . GLY A 1 164 ? 15.391 -9.922 -29.344 1.00 93.00 164 GLY A N 1
ATOM 1296 C CA . GLY A 1 164 ? 16.839 -9.944 -29.161 1.00 93.00 164 GLY A CA 1
ATOM 1297 C C . GLY A 1 164 ? 17.486 -8.605 -29.513 1.00 93.00 164 GLY A C 1
ATOM 1298 O O . GLY A 1 164 ? 17.129 -7.945 -30.491 1.00 93.00 164 GLY A O 1
ATOM 1299 N N . ALA A 1 165 ? 18.487 -8.192 -28.738 1.00 94.81 165 ALA A N 1
ATOM 1300 C CA . ALA A 1 165 ? 19.271 -7.003 -29.054 1.00 94.81 165 ALA A CA 1
ATOM 1301 C C . ALA A 1 165 ? 20.698 -7.076 -28.503 1.00 94.81 165 ALA A C 1
ATOM 1303 O O . ALA A 1 165 ? 21.070 -7.965 -27.744 1.00 94.81 165 ALA A O 1
ATOM 1304 N N . ARG A 1 166 ? 21.513 -6.100 -28.898 1.00 94.88 166 ARG A N 1
ATOM 1305 C CA . ARG A 1 166 ? 22.853 -5.865 -28.374 1.00 94.88 166 ARG A CA 1
ATOM 1306 C C . ARG A 1 166 ? 22.871 -4.572 -27.568 1.00 94.88 166 ARG A C 1
ATOM 1308 O O . ARG A 1 166 ? 22.663 -3.492 -28.132 1.00 94.88 166 ARG A O 1
ATOM 1315 N N . LEU A 1 167 ? 23.152 -4.707 -26.275 1.00 93.88 167 LEU A N 1
ATOM 1316 C CA . LEU A 1 167 ? 23.301 -3.618 -25.312 1.00 93.88 167 LEU A CA 1
ATOM 1317 C C . LEU A 1 167 ? 24.759 -3.155 -25.264 1.00 93.88 167 LEU A C 1
ATOM 1319 O O . LEU A 1 167 ? 25.660 -3.963 -25.044 1.00 93.88 167 LEU A O 1
ATOM 1323 N N . ASP A 1 168 ? 24.980 -1.856 -25.443 1.00 92.44 168 ASP A N 1
ATOM 1324 C CA . ASP A 1 168 ? 26.242 -1.172 -25.158 1.00 92.44 168 ASP A CA 1
ATOM 1325 C C . ASP A 1 168 ? 26.125 -0.491 -23.787 1.00 92.44 168 ASP A C 1
ATOM 1327 O O . ASP A 1 168 ? 25.390 0.486 -23.642 1.00 92.44 168 ASP A O 1
ATOM 1331 N N . THR A 1 169 ? 26.790 -1.039 -22.770 1.00 88.81 169 THR A N 1
ATOM 1332 C CA . THR A 1 169 ? 26.661 -0.590 -21.374 1.00 88.81 169 THR A CA 1
ATOM 1333 C C . THR A 1 169 ? 27.437 0.691 -21.087 1.00 88.81 169 THR A C 1
ATOM 1335 O O . THR A 1 169 ? 27.085 1.409 -20.156 1.00 88.81 169 THR A O 1
ATOM 1338 N N . GLU A 1 170 ? 28.458 1.006 -21.890 1.00 88.19 170 GLU A N 1
ATOM 1339 C CA . GLU A 1 170 ? 29.248 2.236 -21.757 1.00 88.19 170 GLU A CA 1
ATOM 1340 C C . GLU A 1 170 ? 28.457 3.449 -22.244 1.00 88.19 170 GLU A C 1
ATOM 1342 O O . GLU A 1 170 ? 28.433 4.488 -21.587 1.00 88.19 170 GLU A O 1
ATOM 1347 N N . HIS A 1 171 ? 27.781 3.306 -23.383 1.00 89.44 171 HIS A N 1
ATOM 1348 C CA . HIS A 1 171 ? 26.989 4.385 -23.972 1.00 89.44 171 HIS A CA 1
ATOM 1349 C C . HIS A 1 171 ? 25.496 4.308 -23.644 1.00 89.44 171 HIS A C 1
ATOM 1351 O O . HIS A 1 171 ? 24.755 5.197 -24.051 1.00 89.44 171 HIS A O 1
ATOM 1357 N N . LEU A 1 172 ? 25.056 3.255 -22.945 1.00 91.00 172 LEU A N 1
ATOM 1358 C CA . LEU A 1 172 ? 23.646 2.950 -22.689 1.00 91.00 172 LEU A CA 1
ATOM 1359 C C . LEU A 1 172 ? 22.818 3.020 -23.977 1.00 91.00 172 LEU A C 1
ATOM 1361 O O . LEU A 1 172 ? 21.847 3.764 -24.076 1.00 91.00 172 LEU A O 1
ATOM 1365 N N . THR A 1 173 ? 23.228 2.253 -24.990 1.00 94.25 173 THR A N 1
ATOM 1366 C CA . THR A 1 173 ? 22.498 2.177 -26.265 1.00 94.25 173 THR A CA 1
ATOM 1367 C C . THR A 1 173 ? 22.090 0.755 -26.598 1.00 94.25 173 THR A C 1
ATOM 1369 O O . THR A 1 173 ? 22.810 -0.201 -26.306 1.00 94.25 173 THR A O 1
ATOM 1372 N N . LEU A 1 174 ? 20.939 0.626 -27.251 1.00 95.00 174 LEU A N 1
ATOM 1373 C CA . LEU A 1 174 ? 20.392 -0.642 -27.708 1.00 95.00 174 LEU A CA 1
ATOM 1374 C C . LEU A 1 174 ? 20.384 -0.691 -29.236 1.00 95.00 174 LEU A C 1
ATOM 1376 O O . LEU A 1 174 ? 19.998 0.273 -29.895 1.00 95.00 174 LEU A O 1
ATOM 1380 N N . SER A 1 175 ? 20.822 -1.811 -29.808 1.00 94.44 175 SER A N 1
ATOM 1381 C CA . SER A 1 175 ? 20.897 -2.011 -31.261 1.00 94.44 175 SER A CA 1
ATOM 1382 C C . SER A 1 175 ? 20.512 -3.430 -31.661 1.00 94.44 175 SER A C 1
ATOM 1384 O O . SER A 1 175 ? 20.737 -4.358 -30.897 1.00 94.44 175 SER A O 1
ATOM 1386 N N . GLY A 1 176 ? 19.954 -3.610 -32.855 1.00 91.75 176 GLY A N 1
ATOM 1387 C CA . GLY A 1 176 ? 19.464 -4.904 -33.342 1.00 91.75 176 GLY A CA 1
ATOM 1388 C C . GLY A 1 176 ? 18.364 -4.714 -34.383 1.00 91.75 176 GLY A C 1
ATOM 1389 O O . GLY A 1 176 ? 17.998 -3.580 -34.679 1.00 91.75 176 GLY A O 1
ATOM 1390 N N . SER A 1 177 ? 17.836 -5.799 -34.949 1.00 89.12 177 SER A N 1
ATOM 1391 C CA . SER A 1 177 ? 16.625 -5.739 -35.784 1.00 89.12 177 SER A CA 1
ATOM 1392 C C . SER A 1 177 ? 15.399 -5.389 -34.945 1.00 89.12 177 SER A C 1
ATOM 1394 O O . SER A 1 177 ? 14.603 -4.536 -35.329 1.00 89.12 177 SER A O 1
ATOM 1396 N N . ASP A 1 178 ? 15.293 -5.998 -33.766 1.00 91.81 178 ASP A N 1
ATOM 1397 C CA . ASP A 1 178 ? 14.050 -5.997 -32.995 1.00 91.81 178 ASP A CA 1
ATOM 1398 C C . ASP A 1 178 ? 13.838 -4.694 -32.225 1.00 91.81 178 ASP A C 1
ATOM 1400 O O . ASP A 1 178 ? 12.732 -4.416 -31.768 1.00 91.81 178 ASP A O 1
ATOM 1404 N N . VAL A 1 179 ? 14.862 -3.835 -32.147 1.00 90.88 179 VAL A N 1
ATOM 1405 C CA . VAL A 1 179 ? 14.724 -2.484 -31.580 1.00 90.88 179 VAL A CA 1
ATOM 1406 C C . VAL A 1 179 ? 13.739 -1.628 -32.379 1.00 90.88 179 VAL A C 1
ATOM 1408 O O . VAL A 1 179 ? 13.232 -0.651 -31.851 1.00 90.88 179 VAL A O 1
ATOM 1411 N N . MET A 1 180 ? 13.428 -1.998 -33.628 1.00 88.88 180 MET A N 1
ATOM 1412 C CA . MET A 1 180 ? 12.396 -1.339 -34.439 1.00 88.88 180 MET A CA 1
ATOM 1413 C C . MET A 1 180 ? 10.978 -1.512 -33.874 1.00 88.88 180 MET A C 1
ATOM 1415 O O . MET A 1 180 ? 10.080 -0.778 -34.277 1.00 88.88 180 MET A O 1
ATOM 1419 N N . ASN A 1 181 ? 10.774 -2.456 -32.949 1.00 90.62 181 ASN A N 1
ATOM 1420 C CA . ASN A 1 181 ? 9.503 -2.642 -32.248 1.00 90.62 181 ASN A CA 1
ATOM 1421 C C . ASN A 1 181 ? 9.309 -1.646 -31.090 1.00 90.62 181 ASN A C 1
ATOM 1423 O O . ASN A 1 181 ? 8.216 -1.568 -30.537 1.00 90.62 181 ASN A O 1
ATOM 1427 N N . ILE A 1 182 ? 10.353 -0.894 -30.725 1.00 93.31 182 ILE A N 1
ATOM 1428 C CA . ILE A 1 182 ? 10.347 0.082 -29.632 1.00 93.31 182 ILE A CA 1
ATOM 1429 C C . ILE A 1 182 ? 9.952 1.459 -30.178 1.00 93.31 182 ILE A C 1
ATOM 1431 O O . ILE A 1 182 ? 10.423 1.877 -31.239 1.00 93.31 182 ILE A O 1
ATOM 1435 N N . LYS A 1 183 ? 9.122 2.195 -29.437 1.00 92.25 183 LYS A N 1
ATOM 1436 C CA . LYS A 1 183 ? 8.799 3.602 -29.696 1.00 92.25 183 LYS A CA 1
ATOM 1437 C C . LYS A 1 183 ? 9.570 4.518 -28.751 1.00 92.25 183 LYS A C 1
ATOM 1439 O O . LYS A 1 183 ? 10.000 4.127 -27.669 1.00 92.25 183 LYS A O 1
ATOM 1444 N N . ASP A 1 184 ? 9.742 5.768 -29.170 1.00 89.44 184 ASP A N 1
ATOM 1445 C CA . ASP A 1 184 ? 10.356 6.783 -28.315 1.00 89.44 184 ASP A CA 1
ATOM 1446 C C . ASP A 1 184 ? 9.527 6.983 -27.036 1.00 89.44 184 ASP A C 1
ATOM 1448 O O . ASP A 1 184 ? 8.319 7.210 -27.103 1.00 89.44 184 ASP A O 1
ATOM 1452 N N . GLY A 1 185 ? 10.177 6.866 -25.878 1.00 87.50 185 GLY A N 1
ATOM 1453 C CA . GLY A 1 185 ? 9.549 6.962 -24.562 1.00 87.50 185 GLY A CA 1
ATOM 1454 C C . GLY A 1 185 ? 9.070 5.632 -23.970 1.00 87.50 185 GLY A C 1
ATOM 1455 O O . GLY A 1 185 ? 8.694 5.623 -22.792 1.00 87.50 185 GLY A O 1
ATOM 1456 N N . ASP A 1 186 ? 9.116 4.528 -24.726 1.00 90.69 186 ASP A N 1
ATOM 1457 C CA . ASP A 1 186 ? 8.713 3.209 -24.233 1.00 90.69 186 ASP A CA 1
ATOM 1458 C C . ASP A 1 186 ? 9.603 2.747 -23.076 1.00 90.69 186 ASP A C 1
ATOM 1460 O O . ASP A 1 186 ? 10.825 2.928 -23.065 1.00 90.69 186 ASP A O 1
ATOM 1464 N N . TRP A 1 187 ? 8.973 2.091 -22.106 1.00 91.06 187 TRP A N 1
ATOM 1465 C CA . TRP A 1 187 ? 9.676 1.358 -21.062 1.00 91.06 187 TRP A CA 1
ATOM 1466 C C . TRP A 1 187 ? 9.901 -0.084 -21.501 1.00 91.06 187 TRP A C 1
ATOM 1468 O O . TRP A 1 187 ? 8.993 -0.736 -22.023 1.00 91.06 187 TRP A O 1
ATOM 1478 N N . ILE A 1 188 ? 11.113 -0.580 -21.267 1.00 91.56 188 ILE A N 1
ATOM 1479 C CA . ILE A 1 188 ? 11.535 -1.934 -21.617 1.00 91.56 188 ILE A CA 1
ATOM 1480 C C . ILE A 1 188 ? 12.166 -2.638 -20.419 1.00 91.56 188 ILE A C 1
ATOM 1482 O O . ILE A 1 188 ? 12.759 -2.002 -19.541 1.00 91.56 188 ILE A O 1
ATOM 1486 N N . VAL A 1 189 ? 12.065 -3.963 -20.414 1.00 89.56 189 VAL A N 1
ATOM 1487 C CA . VAL A 1 189 ? 12.824 -4.838 -19.517 1.00 89.56 189 VAL A CA 1
ATOM 1488 C C . VAL A 1 189 ? 13.892 -5.535 -20.330 1.00 89.56 189 VAL A C 1
ATOM 1490 O O . VAL A 1 189 ? 13.581 -6.156 -21.339 1.00 89.56 189 VAL A O 1
ATOM 1493 N N . ILE A 1 190 ? 15.138 -5.425 -19.887 1.00 89.12 190 ILE A N 1
ATOM 1494 C CA . ILE A 1 190 ? 16.295 -6.104 -20.457 1.00 89.12 190 ILE A CA 1
ATOM 1495 C C . ILE A 1 190 ? 16.668 -7.261 -19.540 1.00 89.12 190 ILE A C 1
ATOM 1497 O O . ILE A 1 190 ? 16.886 -7.060 -18.345 1.00 89.12 190 ILE A O 1
ATOM 1501 N N . PHE A 1 191 ? 16.804 -8.442 -20.126 1.00 86.56 191 PHE A N 1
ATOM 1502 C CA . PHE A 1 191 ? 17.315 -9.639 -19.487 1.00 86.56 191 PHE A CA 1
ATOM 1503 C C . PHE A 1 191 ? 18.661 -10.032 -20.089 1.00 86.56 191 PHE A C 1
ATOM 1505 O O . PHE A 1 191 ? 18.849 -10.035 -21.309 1.00 86.56 191 PHE A O 1
ATOM 1512 N N . HIS A 1 192 ? 19.615 -10.350 -19.219 1.00 85.50 192 HIS A N 1
ATOM 1513 C CA . HIS A 1 192 ? 20.930 -10.825 -19.621 1.00 85.50 192 HIS A CA 1
ATOM 1514 C C . HIS A 1 192 ? 21.185 -12.235 -19.090 1.00 85.50 192 HIS A C 1
ATOM 1516 O O . HIS A 1 192 ? 21.555 -12.420 -17.928 1.00 85.50 192 HIS A O 1
ATOM 1522 N N . ASP A 1 193 ? 21.069 -13.216 -19.984 1.00 79.44 193 ASP A N 1
ATOM 1523 C CA . ASP A 1 193 ? 21.096 -14.654 -19.697 1.00 79.44 193 ASP A CA 1
ATOM 1524 C C . ASP A 1 193 ? 22.296 -15.086 -18.851 1.00 79.44 193 ASP A C 1
ATOM 1526 O O . ASP A 1 193 ? 22.170 -15.893 -17.934 1.00 79.44 193 ASP A O 1
ATOM 1530 N N . LYS A 1 194 ? 23.490 -14.548 -19.121 1.00 80.25 194 LYS A N 1
ATOM 1531 C CA . LYS A 1 194 ? 24.717 -15.014 -18.451 1.00 80.25 194 LYS A CA 1
ATOM 1532 C C . LYS A 1 194 ? 24.799 -14.599 -16.990 1.00 80.25 194 LYS A C 1
ATOM 1534 O O . LYS A 1 194 ? 25.366 -15.335 -16.192 1.00 80.25 194 LYS A O 1
ATOM 1539 N N . SER A 1 195 ? 24.305 -13.408 -16.656 1.00 76.31 195 SER A N 1
ATOM 1540 C CA . SER A 1 195 ? 24.283 -12.931 -15.268 1.00 76.31 195 SER A CA 1
ATOM 1541 C C . SER A 1 195 ? 22.927 -13.123 -14.603 1.00 76.31 195 SER A C 1
ATOM 1543 O O . SER A 1 195 ? 22.809 -12.809 -13.425 1.00 76.31 195 SER A O 1
ATOM 1545 N N . GLN A 1 196 ? 21.914 -13.579 -15.350 1.00 76.38 196 GLN A N 1
ATOM 1546 C CA . GLN A 1 196 ? 20.522 -13.662 -14.901 1.00 76.38 196 GLN A CA 1
ATOM 1547 C C . GLN A 1 196 ? 20.003 -12.317 -14.364 1.00 76.38 196 GLN A C 1
ATOM 1549 O O . GLN A 1 196 ? 19.167 -12.275 -13.462 1.00 76.38 196 GLN A O 1
ATOM 1554 N N . ALA A 1 197 ? 20.556 -11.210 -14.872 1.00 78.69 197 ALA A N 1
ATOM 1555 C CA . ALA A 1 197 ? 20.230 -9.875 -14.392 1.00 78.69 197 ALA A CA 1
ATOM 1556 C C . ALA A 1 197 ? 19.076 -9.289 -15.201 1.00 78.69 197 ALA A C 1
ATOM 1558 O O . ALA A 1 197 ? 19.015 -9.461 -16.422 1.00 78.69 197 ALA A O 1
ATOM 1559 N N . VAL A 1 198 ? 18.199 -8.575 -14.499 1.00 81.88 198 VAL A N 1
ATOM 1560 C CA . VAL A 1 198 ? 17.013 -7.922 -15.054 1.00 81.88 198 VAL A CA 1
ATOM 1561 C C . VAL A 1 198 ? 17.121 -6.425 -14.802 1.00 81.88 198 VAL A C 1
ATOM 1563 O O . VAL A 1 198 ? 17.304 -5.998 -13.661 1.00 81.88 198 VAL A O 1
ATOM 1566 N N . TRP A 1 199 ? 16.978 -5.616 -15.850 1.00 85.62 199 TRP A N 1
ATOM 1567 C CA . TRP A 1 199 ? 17.028 -4.159 -15.749 1.00 85.62 199 TRP A CA 1
ATOM 1568 C C . TRP A 1 199 ? 15.874 -3.497 -16.484 1.00 85.62 199 TRP A C 1
ATOM 1570 O O . TRP A 1 199 ? 15.479 -3.920 -17.565 1.00 85.62 199 TRP A O 1
ATOM 1580 N N . HIS A 1 200 ? 15.382 -2.400 -15.921 1.00 88.06 200 HIS A N 1
ATOM 1581 C CA . HIS A 1 200 ? 14.270 -1.637 -16.471 1.00 88.06 200 HIS A CA 1
ATOM 1582 C C . HIS A 1 200 ? 14.787 -0.286 -16.960 1.00 88.06 200 HIS A C 1
ATOM 1584 O O . HIS A 1 200 ? 15.411 0.451 -16.195 1.00 88.06 200 HIS A O 1
ATOM 1590 N N . PHE A 1 201 ? 14.532 0.042 -18.223 1.00 89.12 201 PHE A N 1
ATOM 1591 C CA . PHE A 1 201 ? 15.007 1.275 -18.848 1.00 89.12 201 PHE A CA 1
ATOM 1592 C C . PHE A 1 201 ? 13.895 1.946 -19.644 1.00 89.12 201 PHE A C 1
ATOM 1594 O O . PHE A 1 201 ? 13.027 1.273 -20.196 1.00 89.12 201 PHE A O 1
ATOM 1601 N N . GLN A 1 202 ? 13.976 3.270 -19.762 1.00 90.19 202 GLN A N 1
ATOM 1602 C CA . GLN A 1 202 ? 13.246 3.991 -20.796 1.00 90.19 202 GLN A CA 1
ATOM 1603 C C . GLN A 1 202 ? 14.113 4.091 -22.053 1.00 90.19 202 GLN A C 1
ATOM 1605 O O . GLN A 1 202 ? 15.271 4.513 -21.976 1.00 90.19 202 GLN A O 1
ATOM 1610 N N . ALA A 1 203 ? 13.553 3.734 -23.203 1.00 91.69 203 ALA A N 1
ATOM 1611 C CA . ALA A 1 203 ? 14.173 3.942 -24.501 1.00 91.69 203 ALA A CA 1
ATOM 1612 C C . ALA A 1 203 ? 13.828 5.338 -25.042 1.00 91.69 203 ALA A C 1
ATOM 1614 O O . ALA A 1 203 ? 12.668 5.744 -25.060 1.00 91.69 203 ALA A O 1
ATOM 1615 N N . THR A 1 204 ? 14.838 6.083 -25.491 1.00 90.75 204 THR A N 1
ATOM 1616 C CA . THR A 1 204 ? 14.675 7.433 -26.041 1.00 90.75 204 THR A CA 1
ATOM 1617 C C . THR A 1 204 ? 15.671 7.725 -27.164 1.00 90.75 204 THR A C 1
ATOM 1619 O O . THR A 1 204 ? 16.736 7.112 -27.256 1.00 90.75 204 THR A O 1
ATOM 1622 N N . GLY A 1 205 ? 15.344 8.679 -28.031 1.00 86.50 205 GLY A N 1
ATOM 1623 C CA . GLY A 1 205 ? 16.253 9.248 -29.014 1.00 86.50 205 GLY A CA 1
ATOM 1624 C C . GLY A 1 205 ? 16.712 8.226 -30.048 1.00 86.50 205 GLY A C 1
ATOM 1625 O O . GLY A 1 205 ? 17.913 7.971 -30.173 1.00 86.50 205 GLY A O 1
ATOM 1626 N N . TYR A 1 206 ? 15.768 7.632 -30.788 1.00 90.56 206 TYR A N 1
ATOM 1627 C CA . TYR A 1 206 ? 16.109 6.726 -31.885 1.00 90.56 206 TYR A CA 1
ATOM 1628 C C . TYR A 1 206 ? 16.949 7.428 -32.955 1.00 90.56 206 TYR A C 1
ATOM 1630 O O . TYR A 1 206 ? 16.544 8.427 -33.553 1.00 90.56 206 TYR A O 1
ATOM 1638 N N . SER A 1 207 ? 18.113 6.862 -33.258 1.00 89.94 207 SER A N 1
ATOM 1639 C CA . SER A 1 207 ? 18.968 7.339 -34.335 1.00 89.94 207 SER A CA 1
ATOM 1640 C C . SER A 1 207 ? 18.769 6.492 -35.586 1.00 89.94 207 SER A C 1
ATOM 1642 O O . SER A 1 207 ? 19.286 5.381 -35.682 1.00 89.94 207 SER A O 1
ATOM 1644 N N . HIS A 1 208 ? 18.097 7.046 -36.599 1.00 85.44 208 HIS A N 1
ATOM 1645 C CA . HIS A 1 208 ? 17.918 6.377 -37.896 1.00 85.44 208 HIS A CA 1
ATOM 1646 C C . HIS A 1 208 ? 19.246 6.035 -38.592 1.00 85.44 208 HIS A C 1
ATOM 1648 O O . HIS A 1 208 ? 19.335 5.023 -39.284 1.00 85.44 208 HIS A O 1
ATOM 1654 N N . LYS A 1 209 ? 20.288 6.860 -38.402 1.00 85.69 209 LYS A N 1
ATOM 1655 C CA . LYS A 1 209 ? 21.608 6.664 -39.027 1.00 85.69 209 LYS A CA 1
ATOM 1656 C C . LYS A 1 209 ? 22.339 5.455 -38.451 1.00 85.69 209 LYS A C 1
ATOM 1658 O O . LYS A 1 209 ? 22.927 4.688 -39.202 1.00 85.69 209 LYS A O 1
ATOM 1663 N N . SER A 1 210 ? 22.316 5.297 -37.128 1.00 84.19 210 SER A N 1
ATOM 1664 C CA . SER A 1 210 ? 23.014 4.201 -36.449 1.00 84.19 210 SER A CA 1
ATOM 1665 C C . SER A 1 210 ? 22.108 3.004 -36.142 1.00 84.19 210 SER A C 1
ATOM 1667 O O . SER A 1 210 ? 22.619 1.950 -35.769 1.00 84.19 210 SER A O 1
ATOM 1669 N N . ARG A 1 211 ? 20.787 3.149 -36.329 1.00 88.19 211 ARG A N 1
ATOM 1670 C CA . ARG A 1 211 ? 19.733 2.186 -35.969 1.00 88.19 211 ARG A CA 1
ATOM 1671 C C . ARG A 1 211 ? 19.809 1.762 -34.501 1.00 88.19 211 ARG A C 1
ATOM 1673 O O . ARG A 1 211 ? 19.828 0.573 -34.182 1.00 88.19 211 ARG A O 1
ATOM 1680 N N . ARG A 1 212 ? 19.908 2.748 -33.606 1.00 92.62 212 ARG A N 1
ATOM 1681 C CA . ARG A 1 212 ? 20.060 2.527 -32.159 1.00 92.62 212 ARG A CA 1
ATOM 1682 C C . ARG A 1 212 ? 19.111 3.410 -31.370 1.00 92.62 212 ARG A C 1
ATOM 1684 O O . ARG A 1 212 ? 18.870 4.550 -31.764 1.00 92.62 212 ARG A O 1
ATOM 1691 N N . PHE A 1 213 ? 18.647 2.897 -30.240 1.00 93.88 213 PHE A N 1
ATOM 1692 C CA . PHE A 1 213 ? 18.005 3.686 -29.191 1.00 93.88 213 PHE A CA 1
ATOM 1693 C C . PHE A 1 213 ? 19.024 4.050 -28.114 1.00 93.88 213 PHE A C 1
ATOM 1695 O O . PHE A 1 213 ? 19.916 3.253 -27.813 1.00 93.88 213 PHE A O 1
ATOM 1702 N N . SER A 1 214 ? 18.872 5.230 -27.520 1.00 92.81 214 SER A N 1
ATOM 1703 C CA . SER A 1 214 ? 19.522 5.571 -26.253 1.00 92.81 214 SER A CA 1
ATOM 1704 C C . SER A 1 214 ? 18.651 5.090 -25.095 1.00 92.81 214 SER A C 1
ATOM 1706 O O . SER A 1 214 ? 17.431 5.006 -25.223 1.00 92.81 214 SER A O 1
ATOM 1708 N N . LEU A 1 215 ? 19.264 4.765 -23.963 1.00 90.88 215 LEU A N 1
ATOM 1709 C CA . LEU A 1 215 ? 18.569 4.332 -22.755 1.00 90.88 215 LEU A CA 1
ATOM 1710 C C . LEU A 1 215 ? 18.783 5.356 -21.642 1.00 90.88 215 LEU A C 1
ATOM 1712 O O . LEU A 1 215 ? 19.908 5.788 -21.383 1.00 90.88 215 LEU A O 1
ATOM 1716 N N . VAL A 1 216 ? 17.706 5.719 -20.949 1.00 86.81 216 VAL A N 1
ATOM 1717 C CA . VAL A 1 216 ? 17.776 6.594 -19.774 1.00 86.81 216 VAL A CA 1
ATOM 1718 C C . VAL A 1 216 ? 18.063 5.747 -18.541 1.00 86.81 216 VAL A C 1
ATOM 1720 O O . VAL A 1 216 ? 17.291 4.851 -18.201 1.00 86.81 216 VAL A O 1
ATOM 1723 N N . LYS A 1 217 ? 19.173 6.030 -17.850 1.00 79.56 217 LYS A N 1
ATOM 1724 C CA . LYS A 1 217 ? 19.518 5.351 -16.593 1.00 79.56 217 LYS A CA 1
ATOM 1725 C C . LYS A 1 217 ? 18.462 5.680 -15.521 1.00 79.56 217 LYS A C 1
ATOM 1727 O O . LYS A 1 217 ? 18.282 6.865 -15.223 1.00 79.56 217 LYS A O 1
ATOM 1732 N N . PRO A 1 218 ? 17.792 4.682 -14.914 1.00 71.00 218 PRO A N 1
ATOM 1733 C CA . PRO A 1 218 ? 16.776 4.951 -13.904 1.00 71.00 218 PRO A CA 1
ATOM 1734 C C . PRO A 1 218 ? 17.412 5.471 -12.606 1.00 71.00 218 PRO A C 1
ATOM 1736 O O . PRO A 1 218 ? 18.608 5.294 -12.359 1.00 71.00 218 PRO A O 1
ATOM 1739 N N . LEU A 1 219 ? 16.605 6.116 -11.755 1.00 64.19 219 LEU A N 1
ATOM 1740 C CA . LEU A 1 219 ? 17.071 6.671 -10.470 1.00 64.19 219 LEU A CA 1
ATOM 1741 C C . LEU A 1 219 ? 17.514 5.566 -9.514 1.00 64.19 219 LEU A C 1
ATOM 1743 O O . LEU A 1 219 ? 18.421 5.753 -8.703 1.00 64.19 219 LEU A O 1
ATOM 1747 N N . TYR A 1 220 ? 16.850 4.422 -9.627 1.00 66.88 220 TYR A N 1
ATOM 1748 C CA . TYR A 1 220 ? 17.149 3.210 -8.905 1.00 66.88 220 TYR A CA 1
ATOM 1749 C C . TYR A 1 220 ? 17.255 2.074 -9.918 1.00 66.88 220 TYR A C 1
ATOM 1751 O O . TYR A 1 220 ? 16.285 1.731 -10.589 1.00 66.88 220 TYR A O 1
ATOM 1759 N N . LEU A 1 221 ? 18.461 1.531 -10.063 1.00 62.84 221 LEU A N 1
ATOM 1760 C CA . LEU A 1 221 ? 18.675 0.286 -10.788 1.00 62.84 221 LEU A CA 1
ATOM 1761 C C . LEU A 1 221 ? 18.373 -0.848 -9.818 1.00 62.84 221 LEU A C 1
ATOM 1763 O O . LEU A 1 221 ? 19.110 -1.055 -8.853 1.00 62.84 221 LEU A O 1
ATOM 1767 N N . THR A 1 222 ? 17.295 -1.577 -10.073 1.00 58.78 222 THR A N 1
ATOM 1768 C CA . THR A 1 222 ? 17.085 -2.880 -9.455 1.00 58.78 222 THR A CA 1
ATOM 1769 C C . THR A 1 222 ? 18.198 -3.808 -9.907 1.00 58.78 222 THR A C 1
ATOM 1771 O O . THR A 1 222 ? 18.196 -4.312 -11.021 1.00 58.78 222 THR A O 1
ATOM 1774 N N . GLU A 1 223 ? 19.190 -4.030 -9.052 1.00 59.12 223 GLU A N 1
ATOM 1775 C CA . GLU A 1 223 ? 20.256 -4.998 -9.322 1.00 59.12 223 GLU A CA 1
ATOM 1776 C C . GLU A 1 223 ? 19.830 -6.407 -8.899 1.00 59.12 223 GLU A C 1
ATOM 1778 O O . GLU A 1 223 ? 20.551 -7.083 -8.157 1.00 59.12 223 GLU A O 1
ATOM 1783 N N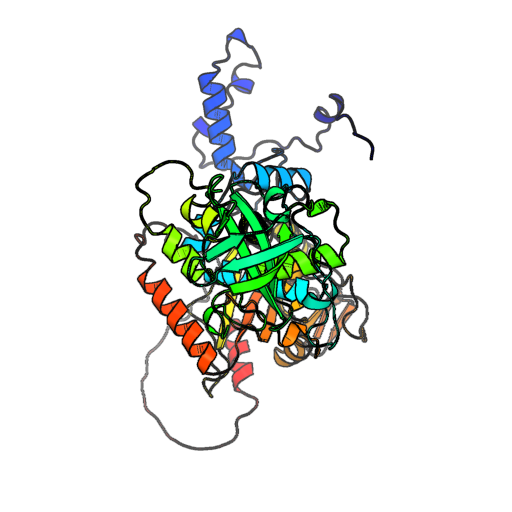 . ARG A 1 224 ? 18.649 -6.862 -9.337 1.00 59.75 224 ARG A N 1
ATOM 1784 C CA . ARG A 1 224 ? 18.261 -8.261 -9.134 1.00 59.75 224 ARG A CA 1
ATOM 1785 C C . ARG A 1 224 ? 19.287 -9.106 -9.893 1.00 59.75 224 ARG A C 1
ATOM 1787 O O . ARG A 1 224 ? 19.409 -8.992 -11.108 1.00 59.75 224 ARG A O 1
ATOM 1794 N N . ASN A 1 225 ? 20.104 -9.851 -9.148 1.00 51.00 225 ASN A N 1
ATOM 1795 C CA . ASN A 1 225 ? 21.216 -10.675 -9.640 1.00 51.00 225 ASN A CA 1
ATOM 1796 C C . ASN A 1 225 ? 22.421 -9.932 -10.274 1.00 51.00 225 ASN A C 1
ATOM 1798 O O . ASN A 1 225 ? 23.318 -10.584 -10.803 1.00 51.00 225 ASN A O 1
ATOM 1802 N N . GLY A 1 226 ? 22.538 -8.598 -10.153 1.00 58.84 226 GLY A N 1
ATOM 1803 C CA . GLY A 1 226 ? 23.782 -7.875 -10.485 1.00 58.84 226 GLY A CA 1
ATOM 1804 C C . GLY A 1 226 ? 23.629 -6.486 -11.120 1.00 58.84 226 GLY A C 1
ATOM 1805 O O . GLY A 1 226 ? 22.688 -6.207 -11.860 1.00 58.84 226 GLY A O 1
ATOM 1806 N N . GLY A 1 227 ? 24.592 -5.605 -10.834 1.00 69.06 227 GLY A N 1
ATOM 1807 C CA . GLY A 1 227 ? 24.694 -4.267 -11.418 1.00 69.06 227 GLY A CA 1
ATOM 1808 C C . GLY A 1 227 ? 25.354 -4.255 -12.789 1.00 69.06 227 GLY A C 1
ATOM 1809 O O . GLY A 1 227 ? 26.195 -5.106 -13.085 1.00 69.06 227 GLY A O 1
ATOM 1810 N N . LEU A 1 228 ? 25.015 -3.249 -13.599 1.00 73.31 228 LEU A N 1
ATOM 1811 C CA . LEU A 1 228 ? 25.589 -3.049 -14.936 1.00 73.31 228 LEU A CA 1
ATOM 1812 C C . LEU A 1 228 ? 27.127 -2.968 -14.890 1.00 73.31 228 LEU A C 1
ATOM 1814 O O . LEU A 1 228 ? 27.812 -3.491 -15.765 1.00 73.31 228 LEU A O 1
ATOM 1818 N N . ASP A 1 229 ? 27.658 -2.384 -13.813 1.00 71.00 229 ASP A N 1
ATOM 1819 C CA . ASP A 1 229 ? 29.091 -2.191 -13.570 1.00 71.00 229 ASP A CA 1
ATOM 1820 C C . ASP A 1 229 ? 29.838 -3.512 -13.296 1.00 71.00 229 ASP A C 1
ATOM 1822 O O . ASP A 1 229 ? 31.063 -3.567 -13.380 1.00 71.00 229 ASP A O 1
ATOM 1826 N N . LYS A 1 230 ? 29.117 -4.597 -12.976 1.00 73.12 230 LYS A N 1
ATOM 1827 C CA . LYS A 1 230 ? 29.693 -5.932 -12.728 1.00 73.12 230 LYS A CA 1
ATOM 1828 C C . LYS A 1 230 ? 29.908 -6.730 -14.016 1.00 73.12 230 LYS A C 1
ATOM 1830 O O . LYS A 1 230 ? 30.418 -7.848 -13.973 1.00 73.12 230 LYS A O 1
ATOM 1835 N N . LEU A 1 231 ? 29.496 -6.194 -15.164 1.00 76.50 231 LEU A N 1
ATOM 1836 C CA . LEU A 1 231 ? 29.645 -6.861 -16.447 1.00 76.50 231 LEU A CA 1
ATOM 1837 C C . LEU A 1 231 ? 31.062 -6.659 -17.004 1.00 76.50 231 LEU A C 1
ATOM 1839 O O . LEU A 1 231 ? 31.487 -5.546 -17.290 1.00 76.50 231 LEU A O 1
ATOM 1843 N N . ASN A 1 232 ? 31.772 -7.762 -17.253 1.00 74.00 232 ASN A N 1
ATOM 1844 C CA . ASN A 1 232 ? 33.172 -7.745 -17.711 1.00 74.00 232 ASN A CA 1
ATOM 1845 C C . ASN A 1 232 ? 33.379 -7.240 -19.154 1.00 74.00 232 ASN A C 1
ATOM 1847 O O . ASN A 1 232 ? 34.513 -7.036 -19.582 1.00 74.00 232 ASN A O 1
ATOM 1851 N N . LYS A 1 233 ? 32.308 -7.097 -19.942 1.00 78.62 233 LYS A N 1
ATOM 1852 C CA . LYS A 1 233 ? 32.356 -6.597 -21.326 1.00 78.62 233 LYS A CA 1
ATOM 1853 C C . LYS A 1 233 ? 31.506 -5.338 -21.449 1.00 78.62 233 LYS A C 1
ATOM 1855 O O . LYS A 1 233 ? 30.575 -5.134 -20.680 1.00 78.62 233 LYS A O 1
ATOM 1860 N N . LYS A 1 234 ? 31.802 -4.519 -22.458 1.00 86.06 234 LYS A N 1
ATOM 1861 C CA . LYS A 1 234 ? 31.021 -3.312 -22.778 1.00 86.06 234 LYS A CA 1
ATOM 1862 C C . LYS A 1 234 ? 29.792 -3.597 -23.641 1.00 86.06 234 LYS A C 1
ATOM 1864 O O . LYS A 1 234 ? 28.874 -2.792 -23.695 1.00 86.06 234 LYS A O 1
ATOM 1869 N N . ARG A 1 235 ? 29.791 -4.725 -24.358 1.00 90.81 235 ARG A N 1
ATOM 1870 C CA . ARG A 1 235 ? 28.710 -5.114 -25.267 1.00 90.81 235 ARG A CA 1
ATOM 1871 C C . ARG A 1 235 ? 28.241 -6.523 -24.976 1.00 90.81 235 ARG A C 1
ATOM 1873 O O . ARG A 1 235 ? 29.072 -7.432 -24.905 1.00 90.81 235 ARG A O 1
ATOM 1880 N N . HIS A 1 236 ? 26.929 -6.680 -24.863 1.00 91.56 236 HIS A N 1
ATOM 1881 C CA . HIS A 1 236 ? 26.282 -7.946 -24.533 1.00 91.56 236 HIS A CA 1
ATOM 1882 C C . HIS A 1 236 ? 25.107 -8.188 -25.456 1.00 91.56 236 HIS A C 1
ATOM 1884 O O . HIS A 1 236 ? 24.362 -7.257 -25.764 1.00 91.56 236 HIS A O 1
ATOM 1890 N N . ASP A 1 237 ? 24.962 -9.434 -25.886 1.00 92.12 237 ASP A N 1
ATOM 1891 C CA . ASP A 1 237 ? 23.719 -9.897 -26.483 1.00 92.12 237 ASP A CA 1
ATOM 1892 C C . ASP A 1 237 ? 22.741 -10.150 -25.329 1.00 92.12 237 ASP A C 1
ATOM 1894 O O . ASP A 1 237 ? 23.113 -10.738 -24.309 1.00 92.12 237 ASP A O 1
ATOM 1898 N N . ILE A 1 238 ? 21.541 -9.600 -25.459 1.00 92.00 238 ILE A N 1
ATOM 1899 C CA . ILE A 1 238 ? 20.500 -9.588 -24.434 1.00 92.00 238 ILE A CA 1
ATOM 1900 C C . ILE A 1 238 ? 19.159 -9.927 -25.075 1.00 92.00 238 ILE A C 1
ATOM 1902 O O . ILE A 1 238 ? 18.999 -9.821 -26.297 1.00 92.00 238 ILE A O 1
ATOM 1906 N N . GLN A 1 239 ? 18.184 -10.260 -24.240 1.00 91.62 239 GLN A N 1
ATOM 1907 C CA . GLN A 1 239 ? 16.787 -10.322 -24.645 1.00 91.62 239 GLN A CA 1
ATOM 1908 C C . GLN A 1 239 ? 15.988 -9.220 -23.945 1.00 91.62 239 GLN A C 1
ATOM 1910 O O . GLN A 1 239 ? 16.376 -8.747 -22.875 1.00 91.62 239 GLN A O 1
ATOM 1915 N N . PHE A 1 240 ? 14.891 -8.765 -24.545 1.00 91.88 240 PHE A N 1
ATOM 1916 C CA . PHE A 1 240 ? 14.066 -7.718 -23.950 1.00 91.88 240 PHE A CA 1
ATOM 1917 C C . PHE A 1 240 ? 12.575 -7.854 -24.273 1.00 91.88 240 PHE A C 1
ATOM 1919 O O . PHE A 1 240 ? 12.172 -8.531 -25.219 1.00 91.88 240 PHE A O 1
ATOM 1926 N N . CYS A 1 241 ? 11.745 -7.171 -23.486 1.00 92.19 241 CYS A N 1
ATOM 1927 C CA . CYS A 1 241 ? 10.324 -6.952 -23.762 1.00 92.19 241 CYS A CA 1
ATOM 1928 C C . CYS A 1 241 ? 9.919 -5.506 -23.458 1.00 92.19 241 CYS A C 1
ATOM 1930 O O . CYS A 1 241 ? 10.670 -4.751 -22.837 1.00 92.19 241 CYS A O 1
ATOM 1932 N N . ILE A 1 242 ? 8.727 -5.125 -23.912 1.00 92.94 242 ILE A N 1
ATOM 1933 C CA . ILE A 1 242 ? 8.170 -3.775 -23.787 1.00 92.94 242 ILE A CA 1
ATOM 1934 C C . ILE A 1 242 ? 7.048 -3.797 -22.742 1.00 92.94 242 ILE A C 1
ATOM 1936 O O . ILE A 1 242 ? 6.408 -4.823 -22.523 1.00 92.94 242 ILE A O 1
ATOM 1940 N N . TYR A 1 243 ? 6.806 -2.666 -22.085 1.00 92.12 243 TYR A N 1
ATOM 1941 C CA . TYR A 1 243 ? 5.654 -2.456 -21.209 1.00 92.12 243 TYR A CA 1
ATOM 1942 C C . TYR A 1 243 ? 4.377 -2.268 -22.042 1.00 92.12 243 TYR A C 1
ATOM 1944 O O . TYR A 1 243 ? 3.897 -1.148 -22.210 1.00 92.12 243 TYR A O 1
ATOM 1952 N N . ASP A 1 244 ? 3.828 -3.349 -22.586 1.00 91.06 244 ASP A N 1
ATOM 1953 C CA . ASP A 1 244 ? 2.665 -3.308 -23.481 1.00 91.06 244 ASP A CA 1
ATOM 1954 C C . ASP A 1 244 ? 1.442 -4.078 -22.957 1.00 91.06 244 ASP A C 1
ATOM 1956 O O . ASP A 1 244 ? 0.331 -3.898 -23.470 1.00 91.06 244 ASP A O 1
ATOM 1960 N N . GLN A 1 245 ? 1.596 -4.877 -21.897 1.00 91.56 245 GLN A N 1
ATOM 1961 C CA . GLN A 1 245 ? 0.492 -5.643 -21.333 1.00 91.56 245 GLN A CA 1
ATOM 1962 C C . GLN A 1 245 ? -0.383 -4.775 -20.441 1.00 91.56 245 GLN A C 1
ATOM 1964 O O . GLN A 1 245 ? 0.085 -4.091 -19.534 1.00 91.56 245 GLN A O 1
ATOM 1969 N N . ASP A 1 246 ? -1.689 -4.835 -20.681 1.00 92.00 246 ASP A N 1
ATOM 1970 C CA . ASP A 1 246 ? -2.685 -4.207 -19.823 1.00 92.00 246 ASP A CA 1
ATOM 1971 C C . ASP A 1 246 ? -2.795 -4.976 -18.502 1.00 92.00 246 ASP A C 1
ATOM 1973 O O . ASP A 1 246 ? -3.267 -6.118 -18.468 1.00 92.00 246 ASP A O 1
ATOM 1977 N N . PHE A 1 247 ? -2.382 -4.324 -17.414 1.00 92.50 247 PHE A N 1
ATOM 1978 C CA . PHE A 1 247 ? -2.386 -4.891 -16.073 1.00 92.50 247 PHE A CA 1
ATOM 1979 C C . PHE A 1 247 ? -3.760 -5.450 -15.672 1.00 92.50 247 PHE A C 1
ATOM 1981 O O . PHE A 1 247 ? -3.840 -6.479 -14.998 1.00 92.50 247 PHE A O 1
ATOM 1988 N N . SER A 1 248 ? -4.859 -4.833 -16.119 1.00 90.69 248 SER A N 1
ATOM 1989 C CA . SER A 1 248 ? -6.207 -5.281 -15.757 1.00 90.69 248 SER A CA 1
ATOM 1990 C C . SER A 1 248 ? -6.605 -6.618 -16.378 1.00 90.69 248 SER A C 1
ATOM 1992 O O . SER A 1 248 ? -7.501 -7.281 -15.852 1.00 90.69 248 SER A O 1
ATOM 1994 N N . LYS A 1 249 ? -5.921 -7.054 -17.442 1.00 91.69 249 LYS A N 1
ATOM 1995 C CA . LYS A 1 249 ? -6.166 -8.339 -18.119 1.00 91.69 249 LYS A CA 1
ATOM 1996 C C . LYS A 1 249 ? -5.352 -9.499 -17.542 1.00 91.69 249 L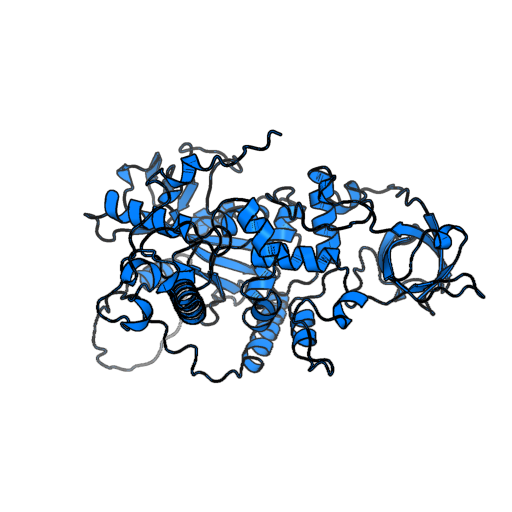YS A C 1
ATOM 1998 O O . LYS A 1 249 ? -5.548 -10.639 -17.955 1.00 91.69 249 LYS A O 1
ATOM 2003 N N . LEU A 1 250 ? -4.449 -9.221 -16.605 1.00 90.94 250 LEU A N 1
ATOM 2004 C CA . LEU A 1 250 ? -3.592 -10.230 -15.996 1.00 90.94 250 LEU A CA 1
ATOM 2005 C C . LEU A 1 250 ? -4.355 -11.136 -15.022 1.00 90.94 250 LEU A C 1
ATOM 2007 O O . LEU A 1 250 ? -5.297 -10.716 -14.346 1.00 90.94 250 LEU A O 1
ATOM 2011 N N . THR A 1 251 ? -3.895 -12.382 -14.899 1.00 91.69 251 THR A N 1
ATOM 2012 C CA . THR A 1 251 ? -4.334 -13.294 -13.831 1.00 91.69 251 THR A CA 1
ATOM 2013 C C . THR A 1 251 ? -3.892 -12.787 -12.456 1.00 91.69 251 THR A C 1
ATOM 2015 O O . THR A 1 251 ? -2.981 -11.968 -12.343 1.00 91.69 251 THR A O 1
ATOM 2018 N N . LEU A 1 252 ? -4.497 -13.307 -11.382 1.00 89.94 252 LEU A N 1
ATOM 2019 C CA . LEU A 1 252 ? -4.156 -12.907 -10.012 1.00 89.94 252 LEU A CA 1
ATOM 2020 C C . LEU A 1 252 ? -2.652 -13.036 -9.720 1.00 89.94 252 LEU A C 1
ATOM 2022 O O . LEU A 1 252 ? -2.047 -12.092 -9.222 1.00 89.94 252 LEU A O 1
ATOM 2026 N N . LEU A 1 253 ? -2.041 -14.171 -10.071 1.00 88.56 253 LEU A N 1
ATOM 2027 C CA . LEU A 1 253 ? -0.612 -14.414 -9.840 1.00 88.56 253 LEU A CA 1
ATOM 2028 C C . LEU A 1 253 ? 0.274 -13.468 -10.661 1.00 88.56 253 LEU A C 1
ATOM 2030 O O . LEU A 1 253 ? 1.246 -12.925 -10.141 1.00 88.56 253 LEU A O 1
ATOM 2034 N N . GLN A 1 254 ? -0.096 -13.198 -11.916 1.00 89.69 254 GLN A N 1
ATOM 2035 C CA . GLN A 1 254 ? 0.609 -12.224 -12.754 1.00 89.69 254 GLN A CA 1
ATOM 2036 C C . GLN A 1 254 ? 0.502 -10.802 -12.197 1.00 89.69 254 GLN A C 1
ATOM 2038 O O . GLN A 1 254 ? 1.485 -10.062 -12.239 1.00 89.69 254 GLN A O 1
ATOM 2043 N N . LYS A 1 255 ? -0.654 -10.417 -11.636 1.00 92.94 255 LYS A N 1
ATOM 2044 C CA . LYS A 1 255 ? -0.813 -9.125 -10.953 1.00 92.94 255 LYS A CA 1
ATOM 2045 C C . LYS A 1 255 ? 0.104 -9.028 -9.734 1.00 92.94 255 LYS A C 1
ATOM 2047 O O . LYS A 1 255 ? 0.763 -8.002 -9.585 1.00 92.94 255 LYS A O 1
ATOM 2052 N N . GLN A 1 256 ? 0.205 -10.082 -8.913 1.00 92.50 256 GLN A N 1
ATOM 2053 C CA . GLN A 1 256 ? 1.137 -10.109 -7.774 1.00 92.50 256 GLN A CA 1
ATOM 2054 C C . GLN A 1 256 ? 2.587 -9.912 -8.232 1.00 92.50 256 GLN A C 1
ATOM 2056 O O . GLN A 1 256 ? 3.262 -9.001 -7.756 1.00 92.50 256 GLN A O 1
ATOM 2061 N N . ALA A 1 257 ? 3.043 -10.706 -9.207 1.00 89.50 257 ALA A N 1
ATOM 2062 C CA . ALA A 1 257 ? 4.399 -10.608 -9.749 1.00 89.50 257 ALA A CA 1
ATOM 2063 C C . ALA A 1 257 ? 4.690 -9.222 -10.352 1.00 89.50 257 ALA A C 1
ATOM 2065 O O . ALA A 1 257 ? 5.748 -8.643 -10.105 1.00 89.50 257 ALA A O 1
ATOM 2066 N N . SER A 1 258 ? 3.726 -8.651 -11.080 1.00 91.56 258 SER A N 1
ATOM 2067 C CA . SER A 1 258 ? 3.841 -7.309 -11.663 1.00 91.56 258 SER A CA 1
ATOM 2068 C C . SER A 1 258 ? 3.944 -6.227 -10.588 1.00 91.56 258 SER A C 1
ATOM 2070 O O . SER A 1 258 ? 4.765 -5.324 -10.712 1.00 91.56 258 SER A O 1
ATOM 2072 N N . VAL A 1 259 ? 3.159 -6.320 -9.507 1.00 93.56 259 VAL A N 1
ATOM 2073 C CA . VAL A 1 259 ? 3.259 -5.394 -8.366 1.00 93.56 259 VAL A CA 1
ATOM 2074 C C . VAL A 1 259 ? 4.642 -5.477 -7.727 1.00 93.56 259 VAL A C 1
ATOM 2076 O O . VAL A 1 259 ? 5.257 -4.437 -7.510 1.00 93.56 259 VAL A O 1
ATOM 2079 N N . ILE A 1 260 ? 5.159 -6.683 -7.469 1.00 91.12 260 ILE A N 1
ATOM 2080 C CA . ILE A 1 260 ? 6.503 -6.870 -6.899 1.00 91.12 260 ILE A CA 1
ATOM 2081 C C . ILE A 1 260 ? 7.547 -6.207 -7.804 1.00 91.12 260 ILE A C 1
ATOM 2083 O O . ILE A 1 260 ? 8.289 -5.348 -7.334 1.00 91.12 260 ILE A O 1
ATOM 2087 N N . SER A 1 261 ? 7.554 -6.539 -9.098 1.00 88.12 261 SER A N 1
ATOM 2088 C CA . SER A 1 261 ? 8.503 -5.991 -10.074 1.00 88.12 261 SER A CA 1
ATOM 2089 C C . SER A 1 261 ? 8.452 -4.462 -10.138 1.00 88.12 261 SER A C 1
ATOM 2091 O O . SER A 1 261 ? 9.475 -3.798 -9.975 1.00 88.12 261 SER A O 1
ATOM 2093 N N . LEU A 1 262 ? 7.257 -3.875 -10.269 1.00 90.44 262 LEU A N 1
ATOM 2094 C CA . LEU A 1 262 ? 7.096 -2.421 -10.307 1.00 90.44 262 LEU A CA 1
ATOM 2095 C C . LEU A 1 262 ? 7.595 -1.751 -9.022 1.00 90.44 262 LEU A C 1
ATOM 2097 O O . LEU A 1 262 ? 8.287 -0.736 -9.100 1.00 90.44 262 LEU A O 1
ATOM 2101 N N . LEU A 1 263 ? 7.276 -2.306 -7.848 1.00 91.75 263 LEU A N 1
ATOM 2102 C CA . LEU A 1 263 ? 7.730 -1.753 -6.572 1.00 91.75 263 LEU A CA 1
ATOM 2103 C C . LEU A 1 263 ? 9.239 -1.902 -6.379 1.00 91.75 263 LEU A C 1
ATOM 2105 O O . LEU A 1 263 ? 9.851 -0.991 -5.827 1.00 91.75 263 LEU A O 1
ATOM 2109 N N . GLU A 1 264 ? 9.863 -2.985 -6.848 1.00 87.75 264 GLU A N 1
ATOM 2110 C CA . GLU A 1 264 ? 11.325 -3.111 -6.835 1.00 87.75 264 GLU A CA 1
ATOM 2111 C C . GLU A 1 264 ? 11.971 -1.963 -7.634 1.00 87.75 264 GLU A C 1
ATOM 2113 O O . GLU A 1 264 ? 12.964 -1.408 -7.170 1.00 87.75 264 GLU A O 1
ATOM 2118 N N . THR A 1 265 ? 11.384 -1.527 -8.762 1.00 85.88 265 THR A N 1
ATOM 2119 C CA . THR A 1 265 ? 11.908 -0.385 -9.550 1.00 85.88 265 THR A CA 1
ATOM 2120 C C . THR A 1 265 ? 11.739 0.983 -8.886 1.00 85.88 265 THR A C 1
ATOM 2122 O O . THR A 1 265 ? 12.360 1.957 -9.323 1.00 85.88 265 THR A O 1
ATOM 2125 N N . LEU A 1 266 ? 10.905 1.094 -7.845 1.00 87.44 266 LEU A N 1
ATOM 2126 C CA . LEU A 1 266 ? 10.691 2.370 -7.174 1.00 87.44 266 LEU A CA 1
ATOM 2127 C C . LEU A 1 266 ? 11.920 2.762 -6.341 1.00 87.44 266 LEU A C 1
ATOM 2129 O O . LEU A 1 266 ? 12.372 1.987 -5.494 1.00 87.44 266 LEU A O 1
ATOM 2133 N N . PRO A 1 267 ? 12.418 4.002 -6.487 1.00 85.25 267 PRO A N 1
ATOM 2134 C CA . PRO A 1 267 ? 13.400 4.541 -5.560 1.00 85.25 267 PRO A CA 1
ATOM 2135 C C . PRO A 1 267 ? 12.799 4.683 -4.154 1.00 85.25 267 PRO A C 1
ATOM 2137 O O . PRO A 1 267 ? 11.580 4.726 -3.970 1.00 85.25 267 PRO A O 1
ATOM 2140 N N . SER A 1 268 ? 13.662 4.821 -3.145 1.00 87.12 268 SER A N 1
ATOM 2141 C CA . SER A 1 268 ? 13.198 5.050 -1.775 1.00 87.12 268 SER A CA 1
ATOM 2142 C C . SER A 1 268 ? 12.325 6.304 -1.678 1.00 87.12 268 SER A C 1
ATOM 2144 O O . SER A 1 268 ? 12.560 7.307 -2.361 1.00 87.12 268 SER A O 1
ATOM 2146 N N . ILE A 1 269 ? 11.354 6.298 -0.760 1.00 89.44 269 ILE A N 1
ATOM 2147 C CA . ILE A 1 269 ? 10.484 7.464 -0.528 1.00 89.44 269 ILE A CA 1
ATOM 2148 C C . ILE A 1 269 ? 11.311 8.705 -0.165 1.00 89.44 269 ILE A C 1
ATOM 2150 O O . ILE A 1 269 ? 10.983 9.821 -0.563 1.00 89.44 269 ILE A O 1
ATOM 2154 N N . ALA A 1 270 ? 12.439 8.511 0.524 1.00 83.88 270 ALA A N 1
ATOM 2155 C CA . ALA A 1 270 ? 13.422 9.554 0.803 1.00 83.88 270 ALA A CA 1
ATOM 2156 C C . ALA A 1 270 ? 13.961 10.228 -0.472 1.00 83.88 270 ALA A C 1
ATOM 2158 O O . ALA A 1 270 ? 14.040 11.457 -0.543 1.00 83.88 270 ALA A O 1
ATOM 2159 N N . ALA A 1 271 ? 14.344 9.425 -1.469 1.00 82.69 271 ALA A N 1
ATOM 2160 C CA . ALA A 1 271 ? 14.878 9.907 -2.736 1.00 82.69 271 ALA A CA 1
ATOM 2161 C C . ALA A 1 271 ? 13.803 10.643 -3.545 1.00 82.69 271 ALA A C 1
ATOM 2163 O O . ALA A 1 271 ? 14.071 11.734 -4.048 1.00 82.69 271 ALA A O 1
ATOM 2164 N N . ILE A 1 272 ? 12.576 10.109 -3.582 1.00 84.00 272 ILE A N 1
ATOM 2165 C CA . ILE A 1 272 ? 11.433 10.774 -4.225 1.00 84.00 272 ILE A CA 1
ATOM 2166 C C . ILE A 1 272 ? 11.159 12.122 -3.550 1.00 84.00 272 ILE A C 1
ATOM 2168 O O . ILE A 1 272 ? 11.104 13.147 -4.225 1.00 84.00 272 ILE A O 1
ATOM 2172 N N . ALA A 1 273 ? 11.080 12.164 -2.217 1.00 83.69 273 ALA A N 1
ATOM 2173 C CA . ALA A 1 273 ? 10.868 13.404 -1.471 1.00 83.69 273 ALA A CA 1
ATOM 2174 C C . ALA A 1 273 ? 11.970 14.443 -1.741 1.00 83.69 273 ALA A C 1
ATOM 2176 O O . ALA A 1 273 ? 11.689 15.631 -1.881 1.00 83.69 273 ALA A O 1
ATOM 2177 N N . LYS A 1 274 ? 13.235 14.012 -1.845 1.00 81.81 274 LYS A N 1
ATOM 2178 C CA . LYS A 1 274 ? 14.357 14.897 -2.189 1.00 81.81 274 LYS A CA 1
ATOM 2179 C C . LYS A 1 274 ? 14.207 15.503 -3.587 1.00 81.81 274 LYS A C 1
ATOM 2181 O O . LYS A 1 274 ? 14.572 16.661 -3.771 1.00 81.81 274 LYS A O 1
ATOM 2186 N N . LEU A 1 275 ? 13.691 14.745 -4.554 1.00 78.06 275 LEU A N 1
ATOM 2187 C CA . LEU A 1 275 ? 13.423 15.250 -5.901 1.00 78.06 275 LEU A CA 1
ATOM 2188 C C . LEU A 1 275 ? 12.242 16.219 -5.923 1.00 78.06 275 LEU A C 1
ATOM 2190 O O . LEU A 1 275 ? 12.368 17.294 -6.498 1.00 78.06 275 LEU A O 1
ATOM 2194 N N . LEU A 1 276 ? 11.146 15.887 -5.238 1.00 78.56 276 LEU A N 1
ATOM 2195 C CA . LEU A 1 276 ? 9.951 16.736 -5.167 1.00 78.56 276 LEU A CA 1
ATOM 2196 C C . LEU A 1 276 ? 10.216 18.106 -4.522 1.00 78.56 276 LEU A C 1
ATOM 2198 O O . LEU A 1 276 ? 9.522 19.068 -4.828 1.00 78.56 276 LEU A O 1
ATOM 2202 N N . ARG A 1 277 ? 11.224 18.216 -3.646 1.00 76.25 277 ARG A N 1
ATOM 2203 C CA . ARG A 1 277 ? 11.627 19.491 -3.025 1.00 76.25 277 ARG A CA 1
ATOM 2204 C C . ARG A 1 277 ? 12.459 20.396 -3.93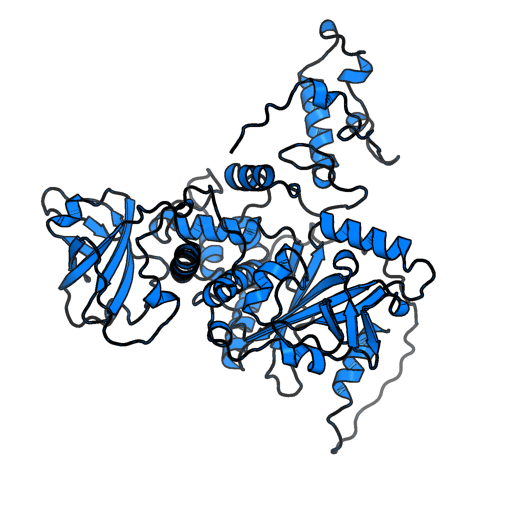7 1.00 76.25 277 ARG A C 1
ATOM 2206 O O . ARG A 1 277 ? 12.654 21.559 -3.594 1.00 76.25 277 ARG A O 1
ATOM 2213 N N . LYS A 1 278 ? 12.993 19.895 -5.058 1.00 68.69 278 LYS A N 1
ATOM 2214 C CA . LYS A 1 278 ? 13.765 20.739 -5.977 1.00 68.69 278 LYS A CA 1
ATOM 2215 C C . LYS A 1 278 ? 12.806 21.688 -6.710 1.00 68.69 278 LYS A C 1
ATOM 2217 O O . LYS A 1 278 ? 11.867 21.199 -7.340 1.00 68.69 278 LYS A O 1
ATOM 2222 N N . PRO A 1 279 ? 13.023 23.016 -6.660 1.00 55.94 279 PRO A N 1
ATOM 2223 C CA . PRO A 1 279 ? 12.197 23.956 -7.407 1.00 55.94 279 PRO A CA 1
ATOM 2224 C C . PRO A 1 279 ? 12.324 23.640 -8.899 1.00 55.94 279 PRO A C 1
ATOM 2226 O O . PRO A 1 279 ? 13.426 23.626 -9.446 1.00 55.94 279 PRO A O 1
ATOM 2229 N N . SER A 1 280 ? 11.202 23.322 -9.540 1.00 53.47 280 SER A N 1
ATOM 2230 C CA . SER A 1 280 ? 11.141 23.181 -10.995 1.00 53.47 280 SER A CA 1
ATOM 2231 C C . SER A 1 280 ? 10.941 24.576 -11.584 1.00 53.47 280 SER A C 1
ATOM 2233 O O . SER A 1 280 ? 10.107 25.327 -11.086 1.00 53.47 280 SER A O 1
ATOM 2235 N N . SER A 1 281 ? 11.719 24.940 -12.606 1.00 48.97 281 SER A N 1
ATOM 2236 C CA . SER A 1 281 ? 11.583 26.220 -13.320 1.00 48.97 281 SER A CA 1
ATOM 2237 C C . SER A 1 281 ? 10.248 26.350 -14.060 1.00 48.97 281 SER A C 1
ATOM 2239 O O . SER A 1 281 ? 9.807 27.466 -14.315 1.00 48.97 281 SER A O 1
ATOM 2241 N N . ASP A 1 282 ? 9.581 25.225 -14.327 1.00 46.09 282 ASP A N 1
ATOM 2242 C CA . ASP A 1 282 ? 8.253 25.182 -14.925 1.00 46.09 282 ASP A CA 1
ATOM 2243 C C . ASP A 1 282 ? 7.193 24.962 -13.842 1.00 46.09 282 ASP A C 1
ATOM 2245 O O . ASP A 1 282 ? 6.922 23.849 -13.386 1.00 46.09 282 ASP A O 1
ATOM 2249 N N . ASN A 1 283 ? 6.584 26.068 -13.416 1.00 43.12 283 ASN A N 1
ATOM 2250 C CA . ASN A 1 283 ? 5.292 26.047 -12.748 1.00 43.12 283 ASN A CA 1
ATOM 2251 C C . ASN A 1 283 ? 4.253 25.543 -13.752 1.00 43.12 283 ASN A C 1
ATOM 2253 O O . ASN A 1 283 ? 3.735 26.355 -14.501 1.00 43.12 283 ASN A O 1
ATOM 2257 N N . LEU A 1 284 ? 3.941 24.247 -13.787 1.00 37.44 284 LEU A N 1
ATOM 2258 C CA . LEU A 1 284 ? 2.582 23.755 -14.043 1.00 37.44 284 LEU A CA 1
ATOM 2259 C C . LEU A 1 284 ? 2.528 22.227 -13.851 1.00 37.44 284 LEU A C 1
ATOM 2261 O O . LEU A 1 284 ? 3.267 21.476 -14.477 1.00 37.44 284 LEU A O 1
ATOM 2265 N N . ASN A 1 285 ? 1.575 21.796 -13.024 1.00 39.81 285 ASN A N 1
ATOM 2266 C CA . ASN A 1 285 ? 1.171 20.420 -12.709 1.00 39.81 285 ASN A CA 1
ATOM 2267 C C . ASN A 1 285 ? 2.033 19.637 -11.701 1.00 39.81 285 ASN A C 1
ATOM 2269 O O . ASN A 1 285 ? 2.981 18.933 -12.023 1.00 39.81 285 ASN A O 1
ATOM 2273 N N . LEU A 1 286 ? 1.535 19.648 -10.460 1.00 43.00 286 LEU A N 1
ATOM 2274 C CA . LEU A 1 286 ? 1.828 18.747 -9.334 1.00 43.00 286 LEU A CA 1
ATOM 2275 C C . LEU A 1 286 ? 1.484 17.261 -9.591 1.00 43.00 286 LEU A C 1
ATOM 2277 O O . LEU A 1 286 ? 1.398 16.492 -8.642 1.00 43.00 286 LEU A O 1
ATOM 2281 N N . ASN A 1 287 ? 1.276 16.848 -10.842 1.00 49.97 287 ASN A N 1
ATOM 2282 C CA . ASN A 1 287 ? 1.138 15.443 -11.207 1.00 49.97 287 ASN A CA 1
ATOM 2283 C C . ASN A 1 287 ? 2.543 14.931 -11.533 1.00 49.97 287 ASN A C 1
ATOM 2285 O O . ASN A 1 287 ? 3.020 15.238 -12.616 1.00 49.97 287 ASN A O 1
ATOM 2289 N N . LEU A 1 288 ? 3.205 14.223 -10.603 1.00 53.06 288 LEU A N 1
ATOM 2290 C CA . LEU A 1 288 ? 4.451 13.463 -10.816 1.00 53.06 288 LEU A CA 1
ATOM 2291 C C . LEU A 1 288 ? 5.410 14.088 -11.857 1.00 53.06 288 LEU A C 1
ATOM 2293 O O . LEU A 1 288 ? 5.351 13.762 -13.035 1.00 53.06 288 LEU A O 1
ATOM 2297 N N . ASN A 1 289 ? 6.292 14.984 -11.402 1.00 51.78 289 ASN A N 1
ATOM 2298 C CA . ASN A 1 289 ? 7.269 15.755 -12.193 1.00 51.78 289 ASN A CA 1
ATOM 2299 C C . ASN A 1 289 ? 7.819 15.020 -13.454 1.00 51.78 289 ASN A C 1
ATOM 2301 O O . ASN A 1 289 ? 8.293 13.892 -13.317 1.00 51.78 289 ASN A O 1
ATOM 2305 N N . PRO A 1 290 ? 7.883 15.654 -14.647 1.00 50.81 290 PRO A N 1
ATOM 2306 C CA . PRO A 1 290 ? 8.492 15.092 -15.867 1.00 50.81 290 PRO A CA 1
ATOM 2307 C C . PRO A 1 290 ? 9.901 14.501 -15.683 1.00 50.81 290 PRO A C 1
ATOM 2309 O O . PRO A 1 290 ? 10.264 13.528 -16.337 1.00 50.81 290 PRO A O 1
ATOM 2312 N N . SER A 1 291 ? 10.686 15.032 -14.742 1.00 47.22 291 SER A N 1
ATOM 2313 C CA . SER A 1 291 ? 12.008 14.490 -14.395 1.00 47.22 291 SER A CA 1
ATOM 2314 C C . SER A 1 291 ? 11.965 13.135 -13.665 1.00 47.22 291 SER A C 1
ATOM 2316 O O . SER A 1 291 ? 12.930 12.379 -13.742 1.00 47.22 291 SER A O 1
ATOM 2318 N N . LEU A 1 292 ? 10.851 12.783 -13.006 1.00 56.25 292 LEU A N 1
ATOM 2319 C CA . LEU A 1 292 ? 10.585 11.432 -12.486 1.00 56.25 292 LEU A CA 1
ATOM 2320 C C . LEU A 1 292 ? 10.141 10.477 -13.607 1.00 56.25 292 LEU A C 1
ATOM 2322 O O . LEU A 1 292 ? 10.537 9.313 -13.581 1.00 56.25 292 LEU A O 1
ATOM 2326 N N . LEU A 1 293 ? 9.382 10.966 -14.600 1.00 56.84 293 LEU A N 1
ATOM 2327 C CA . LEU A 1 293 ? 8.851 10.166 -15.719 1.00 56.84 293 LEU A CA 1
ATOM 2328 C C . LEU A 1 293 ? 9.937 9.530 -16.605 1.00 56.84 293 LEU A C 1
ATOM 2330 O O . LEU A 1 293 ? 9.668 8.512 -17.241 1.00 56.84 293 LEU A O 1
ATOM 2334 N N . GLY A 1 294 ? 11.155 10.082 -16.621 1.00 58.91 294 GLY A N 1
ATOM 2335 C CA . GLY A 1 294 ? 12.292 9.485 -17.334 1.00 58.91 294 GLY A CA 1
ATOM 2336 C C . GLY A 1 294 ? 13.123 8.493 -16.514 1.00 58.91 294 GLY A C 1
ATOM 2337 O O . GLY A 1 294 ? 13.882 7.704 -17.066 1.00 58.91 294 GLY A O 1
ATOM 2338 N N . MET A 1 295 ? 12.994 8.520 -15.185 1.00 67.56 295 MET A N 1
ATOM 2339 C CA . MET A 1 295 ? 13.852 7.754 -14.273 1.00 67.56 295 MET A CA 1
ATOM 2340 C C . MET A 1 295 ? 13.104 6.664 -13.494 1.00 67.56 295 MET A C 1
ATOM 2342 O O . MET A 1 295 ? 13.731 5.866 -12.794 1.00 67.56 295 MET A O 1
ATOM 2346 N N . THR A 1 296 ? 11.774 6.641 -13.570 1.00 80.00 296 THR A N 1
ATOM 2347 C CA . THR A 1 296 ? 10.888 5.656 -12.940 1.00 80.00 296 THR A CA 1
ATOM 2348 C C . THR A 1 296 ? 9.659 5.458 -13.824 1.00 80.00 296 THR A C 1
ATOM 2350 O O . THR A 1 296 ? 9.089 6.431 -14.314 1.00 80.00 296 THR A O 1
ATOM 2353 N N . SER A 1 297 ? 9.243 4.205 -14.032 1.00 85.25 297 SER A N 1
ATOM 2354 C CA . SER A 1 297 ? 8.155 3.909 -14.969 1.00 85.25 297 SER A CA 1
ATOM 2355 C C . SER A 1 297 ? 6.825 4.555 -14.547 1.00 85.25 297 SER A C 1
ATOM 2357 O O . SER A 1 297 ? 6.492 4.539 -13.355 1.00 85.25 297 SER A O 1
ATOM 2359 N N . PRO A 1 298 ? 6.015 5.070 -15.497 1.00 85.62 298 PRO A N 1
ATOM 2360 C CA . PRO A 1 298 ? 4.675 5.579 -15.205 1.00 85.62 298 PRO A CA 1
ATOM 2361 C C . PRO A 1 298 ? 3.817 4.557 -14.453 1.00 85.62 298 PRO A C 1
ATOM 2363 O O . PRO A 1 298 ? 3.104 4.909 -13.518 1.00 85.62 298 PRO A O 1
ATOM 2366 N N . ALA A 1 299 ? 3.957 3.277 -14.806 1.00 89.25 299 ALA A N 1
ATOM 2367 C CA . ALA A 1 299 ? 3.296 2.160 -14.148 1.00 89.25 299 ALA A CA 1
ATOM 2368 C C . ALA A 1 299 ? 3.612 2.079 -12.645 1.00 89.25 299 ALA A C 1
ATOM 2370 O O . ALA A 1 299 ? 2.700 1.976 -11.824 1.00 89.25 299 ALA A O 1
ATOM 2371 N N . ALA A 1 300 ? 4.890 2.186 -12.269 1.00 89.50 300 ALA A N 1
ATOM 2372 C CA . ALA A 1 300 ? 5.309 2.155 -10.871 1.00 89.50 300 ALA A CA 1
ATOM 2373 C C . ALA A 1 300 ? 4.817 3.388 -10.091 1.00 89.50 300 ALA A C 1
ATOM 2375 O O . ALA A 1 300 ? 4.418 3.273 -8.931 1.00 89.50 300 ALA A O 1
ATOM 2376 N N . LEU A 1 301 ? 4.778 4.565 -10.727 1.00 86.81 301 LEU A N 1
ATOM 2377 C CA . LEU A 1 301 ? 4.266 5.787 -10.100 1.00 86.81 301 LEU A CA 1
ATOM 2378 C C . LEU A 1 301 ? 2.738 5.761 -9.916 1.00 86.81 301 LEU A C 1
ATOM 2380 O O . LEU A 1 301 ? 2.237 6.177 -8.868 1.00 86.81 301 LEU A O 1
ATOM 2384 N N . LEU A 1 302 ? 1.993 5.235 -10.893 1.00 87.06 302 LEU A N 1
ATOM 2385 C CA . LEU A 1 302 ? 0.549 5.004 -10.780 1.00 87.06 302 LEU A CA 1
ATOM 2386 C C . LEU A 1 302 ? 0.234 3.984 -9.681 1.00 87.06 302 LEU A C 1
ATOM 2388 O O . LEU A 1 302 ? -0.692 4.192 -8.897 1.00 87.06 302 LEU A O 1
ATOM 2392 N N . LEU A 1 303 ? 1.043 2.928 -9.563 1.00 91.94 303 LEU A N 1
ATOM 2393 C CA . LEU A 1 303 ? 0.941 1.961 -8.473 1.00 91.94 303 LEU A CA 1
ATOM 2394 C C . LEU A 1 303 ? 1.219 2.605 -7.104 1.00 91.94 303 LEU A C 1
ATOM 2396 O O . LEU A 1 303 ? 0.448 2.397 -6.169 1.00 91.94 303 LEU A O 1
ATOM 2400 N N . LEU A 1 304 ? 2.263 3.432 -6.979 1.00 91.69 304 LEU A N 1
ATOM 2401 C CA . LEU A 1 304 ? 2.554 4.180 -5.748 1.00 91.69 304 LEU A CA 1
ATOM 2402 C C . LEU A 1 304 ? 1.384 5.090 -5.353 1.00 91.69 304 LEU A C 1
ATOM 2404 O O . LEU A 1 304 ? 0.948 5.090 -4.198 1.00 91.69 304 LEU A O 1
ATOM 2408 N N . ARG A 1 305 ? 0.836 5.833 -6.320 1.00 87.19 305 ARG A N 1
ATOM 2409 C CA . ARG A 1 305 ? -0.368 6.648 -6.129 1.00 87.19 305 ARG A CA 1
ATOM 2410 C C . ARG A 1 305 ? -1.537 5.790 -5.658 1.00 87.19 305 ARG A C 1
ATOM 2412 O O . ARG A 1 305 ? -2.225 6.176 -4.713 1.00 87.19 305 ARG A O 1
ATOM 2419 N N . TRP A 1 306 ? -1.725 4.612 -6.253 1.00 89.06 306 TRP A N 1
ATOM 2420 C CA . TRP A 1 306 ? -2.762 3.677 -5.836 1.00 89.06 306 TRP A CA 1
ATOM 2421 C C . TRP A 1 306 ? -2.610 3.217 -4.387 1.00 89.06 306 TRP A C 1
ATOM 2423 O O . TRP A 1 306 ? -3.566 3.323 -3.617 1.00 89.06 306 TRP A O 1
ATOM 2433 N N . ILE A 1 307 ? -1.413 2.797 -3.977 1.00 92.19 307 ILE A N 1
ATOM 2434 C CA . ILE A 1 307 ? -1.120 2.377 -2.597 1.00 92.19 307 ILE A CA 1
ATOM 2435 C C . ILE A 1 307 ? -1.462 3.498 -1.605 1.00 92.19 307 ILE A C 1
ATOM 2437 O O . ILE A 1 307 ? -2.126 3.281 -0.590 1.00 92.19 307 ILE A O 1
ATOM 2441 N N . VAL A 1 308 ? -1.047 4.728 -1.910 1.00 88.31 308 VAL A N 1
ATOM 2442 C CA . VAL A 1 308 ? -1.196 5.874 -1.006 1.00 88.31 308 VAL A CA 1
ATOM 2443 C C . VAL A 1 308 ? -2.636 6.390 -0.924 1.00 88.31 308 VAL A C 1
ATOM 2445 O O . VAL A 1 308 ? -3.076 6.838 0.144 1.00 88.31 308 VAL A O 1
ATOM 2448 N N . GLN A 1 309 ? -3.367 6.385 -2.038 1.00 80.88 309 GLN A N 1
ATOM 2449 C CA . GLN A 1 309 ? -4.722 6.939 -2.115 1.00 80.88 309 GLN A CA 1
ATOM 2450 C C . GLN A 1 309 ? -5.812 5.905 -1.790 1.00 80.88 309 GLN A C 1
ATOM 2452 O O . GLN A 1 309 ? -6.857 6.284 -1.263 1.00 80.88 309 GLN A O 1
ATOM 2457 N N . SER A 1 310 ? -5.569 4.608 -2.011 1.00 82.31 310 SER A N 1
ATOM 2458 C CA . SER A 1 310 ? -6.504 3.543 -1.613 1.00 82.31 310 SER A CA 1
ATOM 2459 C C . SER A 1 310 ? -6.587 3.355 -0.092 1.00 82.31 310 SER A C 1
ATOM 2461 O O . SER A 1 310 ? -7.589 2.839 0.411 1.00 82.31 310 SER A O 1
ATOM 2463 N N . ASN A 1 311 ? -5.584 3.820 0.666 1.00 84.12 311 ASN A N 1
ATOM 2464 C CA . ASN A 1 311 ? -5.652 3.865 2.122 1.00 84.12 311 ASN A CA 1
ATOM 2465 C C . ASN A 1 311 ? -6.568 5.002 2.612 1.00 84.12 311 ASN A C 1
ATOM 2467 O O . ASN A 1 311 ? -6.230 6.194 2.591 1.00 84.12 311 ASN A O 1
ATOM 2471 N N . ARG A 1 312 ? -7.744 4.612 3.109 1.00 78.19 312 ARG A N 1
ATOM 2472 C CA . ARG A 1 312 ? -8.760 5.535 3.628 1.00 78.19 312 ARG A CA 1
ATOM 2473 C C . ARG A 1 312 ? -8.503 5.973 5.062 1.00 78.19 312 ARG A C 1
ATOM 2475 O O . ARG A 1 312 ? -8.983 7.041 5.431 1.00 78.19 312 ARG A O 1
ATOM 2482 N N . SER A 1 313 ? -7.677 5.253 5.811 1.00 83.88 313 SER A N 1
ATOM 2483 C CA . SER A 1 313 ? -7.254 5.653 7.153 1.00 83.88 313 SER A CA 1
ATOM 2484 C C . SER A 1 313 ? -6.343 6.890 7.109 1.00 83.88 313 SER A C 1
ATOM 2486 O O . SER A 1 313 ? -5.683 7.175 6.103 1.00 83.88 313 SER A O 1
ATOM 2488 N N . TYR A 1 314 ? -6.323 7.659 8.195 1.00 85.25 314 TYR A N 1
ATOM 2489 C CA . TYR A 1 314 ? -5.362 8.730 8.438 1.00 85.25 314 TYR A CA 1
ATOM 2490 C C . TYR A 1 314 ? -4.360 8.265 9.496 1.00 85.25 314 TYR A C 1
ATOM 2492 O O . TYR A 1 314 ? -4.671 8.177 10.686 1.00 85.25 314 TYR A O 1
ATOM 2500 N N . ILE A 1 315 ? -3.171 7.900 9.018 1.00 89.38 315 ILE A N 1
ATOM 2501 C CA . ILE A 1 315 ? -2.097 7.311 9.815 1.00 89.38 315 ILE A CA 1
ATOM 2502 C C . ILE A 1 315 ? -0.983 8.339 9.958 1.00 89.38 315 ILE A C 1
ATOM 2504 O O . ILE A 1 315 ? -0.584 8.957 8.972 1.00 89.38 315 ILE A O 1
ATOM 2508 N N . VAL A 1 316 ? -0.453 8.474 11.168 1.00 88.50 316 VAL A N 1
ATOM 2509 C CA . VAL A 1 316 ? 0.726 9.291 11.466 1.00 88.50 316 VAL A CA 1
ATOM 2510 C C . VAL A 1 316 ? 1.786 8.449 12.158 1.00 88.50 316 VAL A C 1
ATOM 2512 O O . VAL A 1 316 ? 1.472 7.507 12.886 1.00 88.50 316 VAL A O 1
ATOM 2515 N N . HIS A 1 317 ? 3.051 8.782 11.927 1.00 86.50 317 HIS A N 1
ATOM 2516 C CA . HIS A 1 317 ? 4.165 8.201 12.668 1.00 86.50 317 HIS A CA 1
ATOM 2517 C C . HIS A 1 317 ? 4.334 8.951 13.996 1.00 86.50 317 HIS A C 1
ATOM 2519 O O . HIS A 1 317 ? 4.509 10.167 13.993 1.00 86.50 317 HIS A O 1
ATOM 2525 N N . ASP A 1 318 ? 4.260 8.232 15.114 1.00 81.75 318 ASP A N 1
ATOM 2526 C CA . ASP A 1 318 ? 4.364 8.772 16.471 1.00 81.75 318 ASP A CA 1
ATOM 2527 C C . ASP A 1 318 ? 5.847 8.799 16.889 1.00 81.75 318 ASP A C 1
ATOM 2529 O O . ASP A 1 318 ? 6.415 7.787 17.304 1.00 81.75 318 ASP A O 1
ATOM 2533 N N . THR A 1 319 ? 6.503 9.951 16.704 1.00 66.44 319 THR A N 1
ATOM 2534 C CA . THR A 1 319 ? 7.959 10.110 16.879 1.00 66.44 319 THR A CA 1
ATOM 2535 C C . THR A 1 319 ? 8.413 10.177 18.335 1.00 66.44 319 THR A C 1
ATOM 2537 O O . THR A 1 319 ? 9.591 9.959 18.603 1.00 66.44 319 THR A O 1
ATOM 2540 N N . GLU A 1 320 ? 7.511 10.461 19.274 1.00 56.53 320 GLU A N 1
ATOM 2541 C CA . GLU A 1 320 ? 7.857 10.667 20.688 1.00 56.53 320 GLU A CA 1
ATOM 2542 C C . GLU A 1 320 ? 8.005 9.351 21.467 1.00 56.53 320 GLU A C 1
ATOM 2544 O O . GLU A 1 320 ? 8.668 9.315 22.500 1.00 56.53 320 GLU A O 1
ATOM 2549 N N . LYS A 1 321 ? 7.420 8.247 20.978 1.00 52.69 321 LYS A N 1
ATOM 2550 C CA . LYS A 1 321 ? 7.319 6.970 21.712 1.00 52.69 321 LYS A CA 1
ATOM 2551 C C . LYS A 1 321 ? 7.770 5.762 20.882 1.00 52.69 321 LYS A C 1
ATOM 2553 O O . LYS A 1 321 ? 7.049 4.769 20.781 1.00 52.69 321 LYS A O 1
ATOM 2558 N N . SER A 1 322 ? 8.954 5.833 20.269 1.00 54.53 322 SER A N 1
ATOM 2559 C CA . SER A 1 322 ? 9.607 4.620 19.746 1.00 54.53 322 SER A CA 1
ATOM 2560 C C . SER A 1 322 ? 10.150 3.808 20.923 1.00 54.53 322 SER A C 1
ATOM 2562 O O . SER A 1 322 ? 11.010 4.294 21.656 1.00 54.53 322 SER A O 1
ATOM 2564 N N . TYR A 1 323 ? 9.631 2.598 21.132 1.00 52.75 323 TYR A N 1
ATOM 2565 C CA . TYR A 1 323 ? 10.058 1.746 22.244 1.00 52.75 323 TYR A CA 1
ATOM 2566 C C . TYR A 1 323 ? 11.416 1.141 21.912 1.00 52.75 323 TYR A C 1
ATOM 2568 O O . TYR A 1 323 ? 11.570 0.538 20.851 1.00 52.75 323 TYR A O 1
ATOM 2576 N N . TYR A 1 324 ? 12.376 1.299 22.820 1.00 51.12 324 TYR A N 1
ATOM 2577 C CA . TYR A 1 324 ? 13.644 0.582 22.805 1.00 51.12 324 TYR A CA 1
ATOM 2578 C C . TYR A 1 324 ? 13.625 -0.382 23.988 1.00 51.12 324 TYR A C 1
ATOM 2580 O O . TYR A 1 324 ? 13.375 0.053 25.111 1.00 51.12 324 TYR A O 1
ATOM 2588 N N . ASP A 1 325 ? 13.869 -1.673 23.762 1.00 46.94 325 ASP A N 1
ATOM 2589 C CA . ASP A 1 325 ? 14.092 -2.588 24.888 1.00 46.94 325 ASP A CA 1
ATOM 2590 C C . ASP A 1 325 ? 15.347 -2.182 25.695 1.00 46.94 325 ASP A C 1
ATOM 2592 O O . ASP A 1 325 ? 16.200 -1.423 25.221 1.00 46.94 325 ASP A O 1
ATOM 2596 N N . SER A 1 326 ? 15.493 -2.711 26.914 1.00 40.12 326 SER A N 1
ATOM 2597 C CA . SER A 1 326 ? 16.630 -2.451 27.815 1.00 40.12 326 SER A CA 1
ATOM 2598 C C . SER A 1 326 ? 17.996 -2.889 27.255 1.00 40.12 326 SER A C 1
ATOM 2600 O O . SER A 1 326 ? 19.040 -2.560 27.818 1.00 40.12 326 SER A O 1
ATOM 2602 N N . THR A 1 327 ? 18.015 -3.585 26.112 1.00 43.22 327 THR A N 1
ATOM 2603 C CA . THR A 1 327 ? 19.227 -3.953 25.366 1.00 43.22 327 THR A CA 1
ATOM 2604 C C . THR A 1 327 ? 19.498 -3.042 24.158 1.00 43.22 327 THR A C 1
ATOM 2606 O O . THR A 1 327 ? 20.528 -3.194 23.495 1.00 43.22 327 THR A O 1
ATOM 2609 N N . GLY A 1 328 ? 18.601 -2.091 23.870 1.00 46.22 328 GLY A N 1
ATOM 2610 C CA . GLY A 1 328 ? 18.642 -1.179 22.727 1.00 46.22 328 GLY A CA 1
ATOM 2611 C C . GLY A 1 328 ? 18.417 -1.854 21.368 1.00 46.22 328 GLY A C 1
ATOM 2612 O O . GLY A 1 328 ? 18.803 -1.282 20.342 1.00 46.22 328 GLY A O 1
ATOM 2613 N N . ARG A 1 329 ? 17.868 -3.079 21.334 1.00 42.62 329 ARG A N 1
ATOM 2614 C CA . ARG A 1 329 ? 17.871 -3.947 20.141 1.00 42.62 329 ARG A CA 1
ATOM 2615 C C . ARG A 1 329 ? 16.579 -3.888 19.344 1.00 42.62 329 ARG A C 1
ATOM 2617 O O . ARG A 1 329 ? 16.659 -3.739 18.124 1.00 42.62 329 ARG A O 1
ATOM 2624 N N . ILE A 1 330 ? 15.425 -3.965 19.996 1.00 48.44 330 ILE A N 1
ATOM 2625 C CA . ILE A 1 330 ? 14.125 -3.851 19.336 1.00 48.44 330 ILE A CA 1
ATOM 2626 C C . ILE A 1 330 ? 13.713 -2.383 19.363 1.00 48.44 330 ILE A C 1
ATOM 2628 O O . ILE A 1 330 ? 13.367 -1.865 20.420 1.00 48.44 330 ILE A O 1
ATOM 2632 N N . SER A 1 331 ? 13.773 -1.708 18.211 1.00 63.91 331 SER A N 1
ATOM 2633 C CA . SER A 1 331 ? 13.047 -0.452 18.030 1.00 63.91 331 SER A CA 1
ATOM 2634 C C . SER A 1 331 ? 11.691 -0.756 17.419 1.00 63.91 331 SER A C 1
ATOM 2636 O O . SER A 1 331 ? 11.612 -1.174 16.263 1.00 63.91 331 SER A O 1
ATOM 2638 N N . LEU A 1 332 ? 10.630 -0.564 18.199 1.00 74.38 332 LEU A N 1
ATOM 2639 C CA . LEU A 1 332 ? 9.273 -0.574 17.668 1.00 74.38 332 LEU A CA 1
ATOM 2640 C C . LEU A 1 332 ? 8.940 0.826 17.172 1.00 74.38 332 LEU A C 1
ATOM 2642 O O . LEU A 1 332 ? 8.830 1.764 17.965 1.00 74.38 332 LEU A O 1
ATOM 2646 N N . LEU A 1 333 ? 8.754 0.953 15.862 1.00 83.56 333 LEU A N 1
ATOM 2647 C CA . LEU A 1 333 ? 8.183 2.160 15.281 1.00 83.56 333 LEU A CA 1
ATOM 2648 C C . LEU A 1 333 ? 6.679 2.146 15.508 1.00 83.56 333 LEU A C 1
ATOM 2650 O O . LEU A 1 333 ? 6.003 1.159 15.209 1.00 83.56 333 LEU A O 1
ATOM 2654 N N . LYS A 1 334 ? 6.165 3.247 16.048 1.00 86.88 334 LYS A N 1
ATOM 2655 C CA . LYS A 1 334 ? 4.764 3.385 16.420 1.00 86.88 334 LYS A CA 1
ATOM 2656 C C . LYS A 1 334 ? 4.043 4.251 15.397 1.00 86.88 334 LYS A C 1
ATOM 2658 O O . LYS A 1 334 ? 4.422 5.390 15.139 1.00 86.88 334 LYS A O 1
ATOM 2663 N N . PHE A 1 335 ? 2.962 3.722 14.848 1.00 90.88 335 PHE A N 1
ATOM 2664 C CA . PHE A 1 335 ? 2.066 4.426 13.944 1.00 90.88 335 PHE A CA 1
ATOM 2665 C C . PHE A 1 335 ? 0.684 4.509 14.582 1.00 90.88 335 PHE A C 1
ATOM 2667 O O . PHE A 1 335 ? 0.166 3.516 15.092 1.00 90.88 335 PHE A O 1
ATOM 2674 N N . ARG A 1 336 ? 0.082 5.696 14.566 1.00 90.75 336 ARG A N 1
ATOM 2675 C CA . ARG A 1 336 ? -1.231 5.966 15.156 1.00 90.75 336 ARG A CA 1
ATOM 2676 C C . ARG A 1 336 ? -2.257 6.200 14.060 1.00 90.75 336 ARG A C 1
ATOM 2678 O O . ARG A 1 336 ? -2.025 6.989 13.148 1.00 90.75 336 ARG A O 1
ATOM 2685 N N . PHE A 1 337 ? -3.406 5.552 14.188 1.00 90.38 337 PHE A N 1
ATOM 2686 C CA . PHE A 1 337 ? -4.591 5.820 13.384 1.00 90.38 337 PHE A CA 1
ATOM 2687 C C . PHE A 1 337 ? -5.333 6.965 14.066 1.00 90.38 337 PHE A C 1
ATOM 2689 O O . PHE A 1 337 ? -6.117 6.736 14.984 1.00 90.38 337 PHE A O 1
ATOM 2696 N N . LEU A 1 338 ? -5.058 8.204 13.646 1.00 83.25 338 LEU A N 1
ATOM 2697 C CA . LEU A 1 338 ? -5.813 9.371 14.125 1.00 83.25 338 LEU A CA 1
ATOM 2698 C C . LEU A 1 338 ? -7.285 9.265 13.720 1.00 83.25 338 LEU A C 1
ATOM 2700 O O . LEU A 1 338 ? -8.171 9.702 14.447 1.00 83.25 338 LEU A O 1
ATOM 2704 N N . GLN A 1 339 ? -7.531 8.640 12.571 1.00 79.38 339 GLN A N 1
ATOM 2705 C CA . GLN A 1 339 ? -8.852 8.230 12.134 1.00 79.38 339 GLN A CA 1
ATOM 2706 C C . GLN A 1 339 ? -8.710 6.958 11.294 1.00 79.38 339 GLN A C 1
ATOM 2708 O O . GLN A 1 339 ? -7.885 6.918 10.379 1.00 79.38 339 GLN A O 1
ATOM 2713 N N . GLY A 1 340 ? -9.493 5.914 11.579 1.00 80.69 340 GLY A N 1
ATOM 2714 C CA . GLY A 1 340 ? -9.629 4.796 10.640 1.00 80.69 340 GLY A CA 1
ATOM 2715 C C . GLY A 1 340 ? -10.426 5.203 9.397 1.00 80.69 340 GLY A C 1
ATOM 2716 O O . GLY A 1 340 ? -10.683 6.385 9.165 1.00 80.69 340 GLY A O 1
ATOM 2717 N N . ALA A 1 341 ? -10.863 4.234 8.594 1.00 78.50 341 ALA A N 1
ATOM 2718 C CA . ALA A 1 341 ? -11.841 4.519 7.547 1.00 78.50 341 ALA A CA 1
ATOM 2719 C C . ALA A 1 341 ? -13.128 5.096 8.194 1.00 78.50 341 ALA A C 1
ATOM 2721 O O . ALA A 1 341 ? -13.659 4.461 9.111 1.00 78.50 341 ALA A O 1
ATOM 2722 N N . PRO A 1 342 ? -13.626 6.281 7.778 1.00 77.56 342 PRO A N 1
ATOM 2723 C CA . PRO A 1 342 ? -14.778 6.935 8.409 1.00 77.56 342 PRO A CA 1
ATOM 2724 C C . PRO A 1 342 ? -16.004 6.024 8.563 1.00 77.56 342 PRO A C 1
ATOM 2726 O O . PRO A 1 342 ? -16.611 5.956 9.626 1.00 77.56 342 PRO A O 1
ATOM 2729 N N . ASP A 1 343 ? -16.321 5.237 7.540 1.00 76.25 343 ASP A N 1
ATOM 2730 C CA . ASP A 1 343 ? -17.415 4.262 7.553 1.00 76.25 343 ASP A CA 1
ATOM 2731 C C . ASP A 1 343 ? -17.267 3.185 8.637 1.00 76.25 343 ASP A C 1
ATOM 2733 O O . ASP A 1 343 ? -18.252 2.729 9.221 1.00 76.25 343 ASP A O 1
ATOM 2737 N N . LYS A 1 344 ? -16.030 2.780 8.933 1.00 83.31 344 LYS A N 1
ATOM 2738 C CA . LYS A 1 344 ? -15.734 1.831 10.003 1.00 83.31 344 LYS A CA 1
ATOM 2739 C C . LYS A 1 344 ? -15.785 2.498 11.379 1.00 83.31 344 LYS A C 1
ATOM 2741 O O . LYS A 1 344 ? -16.360 1.931 12.302 1.00 83.31 344 LYS A O 1
ATOM 2746 N N . GLU A 1 345 ? -15.244 3.709 11.503 1.00 85.62 345 GLU A N 1
ATOM 2747 C CA . GLU A 1 345 ? -15.269 4.486 12.749 1.00 85.62 345 GLU A CA 1
ATOM 2748 C C . GLU A 1 345 ? -16.707 4.739 13.227 1.00 85.62 345 GLU A C 1
ATOM 2750 O O . GLU A 1 345 ? -17.006 4.610 14.412 1.00 85.62 345 GLU A O 1
ATOM 2755 N N . HIS A 1 346 ? -17.613 5.042 12.295 1.00 83.88 346 HIS A N 1
ATOM 2756 C CA . HIS A 1 346 ? -19.025 5.252 12.597 1.00 83.88 346 HIS A CA 1
ATOM 2757 C C . HIS A 1 346 ? -19.668 3.999 13.198 1.00 83.88 346 HIS A C 1
ATOM 2759 O O . HIS A 1 346 ? -20.203 4.052 14.305 1.00 83.88 346 HIS A O 1
ATOM 2765 N N . ARG A 1 347 ? -19.556 2.862 12.498 1.00 88.56 347 ARG A N 1
ATOM 2766 C CA . ARG A 1 347 ? -20.137 1.585 12.937 1.00 88.56 347 ARG A CA 1
ATOM 2767 C C . ARG A 1 347 ? -19.569 1.132 14.282 1.00 88.56 347 ARG A C 1
ATOM 2769 O O . ARG A 1 347 ? -20.311 0.612 15.111 1.00 88.56 347 ARG A O 1
ATOM 2776 N N . PHE A 1 348 ? -18.287 1.404 14.531 1.00 93.06 348 PHE A N 1
ATOM 2777 C CA . PHE A 1 348 ? -17.667 1.173 15.833 1.00 93.06 348 PHE A CA 1
ATOM 2778 C C . PHE A 1 348 ? -18.294 2.030 16.938 1.00 93.06 348 PHE A C 1
ATOM 2780 O O . PHE A 1 348 ? -18.719 1.496 17.961 1.00 93.06 348 PHE A O 1
ATOM 2787 N N . MET A 1 349 ? -18.433 3.343 16.733 1.00 91.88 349 MET A N 1
ATOM 2788 C CA . MET A 1 349 ? -19.075 4.220 17.721 1.00 91.88 349 MET A CA 1
ATOM 2789 C C . MET A 1 349 ? -20.541 3.845 17.979 1.00 91.88 349 MET A C 1
ATOM 2791 O O . MET A 1 349 ? -20.996 3.913 19.122 1.00 91.88 349 MET A O 1
ATOM 2795 N N . GLU A 1 350 ? -21.290 3.442 16.949 1.00 92.69 350 GLU A N 1
ATOM 2796 C CA . GLU A 1 350 ? -22.653 2.925 17.115 1.00 92.69 350 GLU A CA 1
ATOM 2797 C C . GLU A 1 350 ? -22.674 1.647 17.960 1.00 92.69 350 GLU A C 1
ATOM 2799 O O . GLU A 1 350 ? -23.503 1.520 18.864 1.00 92.69 350 GLU A O 1
ATOM 2804 N N . ALA A 1 351 ? -21.736 0.727 17.726 1.00 95.56 351 ALA A N 1
ATOM 2805 C CA . ALA A 1 351 ? -21.606 -0.489 18.518 1.00 95.56 351 ALA A CA 1
ATOM 2806 C C . ALA A 1 351 ? -21.271 -0.189 19.989 1.00 95.56 351 ALA A C 1
ATOM 2808 O O . ALA A 1 351 ? -21.911 -0.750 20.878 1.00 95.56 351 ALA A O 1
ATOM 2809 N N . VAL A 1 352 ? -20.346 0.737 20.262 1.00 95.88 352 VAL A N 1
ATOM 2810 C CA . VAL A 1 352 ? -20.018 1.172 21.631 1.00 95.88 352 VAL A CA 1
ATOM 2811 C C . VAL A 1 352 ? -21.255 1.739 22.331 1.00 95.88 352 VAL A C 1
ATOM 2813 O O . VAL A 1 352 ? -21.615 1.281 23.417 1.00 95.88 352 VAL A O 1
ATOM 2816 N N . LYS A 1 353 ? -21.965 2.678 21.689 1.00 94.75 353 LYS A N 1
ATOM 2817 C CA . LYS A 1 353 ? -23.190 3.280 22.243 1.00 94.75 353 LYS A CA 1
ATOM 2818 C C . LYS A 1 353 ? -24.276 2.243 22.509 1.00 94.75 353 LYS A C 1
ATOM 2820 O O . LYS A 1 353 ? -24.982 2.340 23.504 1.00 94.75 353 LYS A O 1
ATOM 2825 N N . LYS A 1 354 ? -24.429 1.261 21.622 1.00 96.12 354 LYS A N 1
ATOM 2826 C CA . LYS A 1 354 ? -25.495 0.264 21.728 1.00 96.12 354 LYS A CA 1
ATOM 2827 C C . LYS A 1 354 ? -25.200 -0.816 22.767 1.00 96.12 354 LYS A C 1
ATOM 2829 O O . LYS A 1 354 ? -26.105 -1.206 23.497 1.00 96.12 354 LYS A O 1
ATOM 2834 N N . TYR A 1 355 ? -23.968 -1.317 22.819 1.00 96.56 355 TYR A N 1
ATOM 2835 C CA . TYR A 1 355 ? -23.642 -2.534 23.571 1.00 96.56 355 TYR A CA 1
ATOM 2836 C C . TYR A 1 355 ? -22.806 -2.291 24.831 1.00 96.56 355 TYR A C 1
ATOM 2838 O O . TYR A 1 355 ? -22.745 -3.177 25.680 1.00 96.56 355 TYR A O 1
ATOM 2846 N N . ALA A 1 356 ? -22.198 -1.110 24.981 1.00 94.62 356 ALA A N 1
ATOM 2847 C CA . ALA A 1 356 ? -21.318 -0.791 26.103 1.00 94.62 356 ALA A CA 1
ATOM 2848 C C . ALA A 1 356 ? -21.668 0.519 26.836 1.00 94.62 356 ALA A C 1
ATOM 2850 O O . ALA A 1 356 ? -20.896 0.958 27.683 1.00 94.62 356 ALA A O 1
ATOM 2851 N N . ALA A 1 357 ? -22.835 1.131 26.587 1.00 91.38 357 ALA A N 1
ATOM 2852 C CA . ALA A 1 357 ? -23.234 2.385 27.247 1.00 91.38 357 ALA A CA 1
ATOM 2853 C C . ALA A 1 357 ? -23.196 2.326 28.787 1.00 91.38 357 ALA A C 1
ATOM 2855 O O . ALA A 1 357 ? -22.839 3.313 29.426 1.00 91.38 357 ALA A O 1
ATOM 2856 N N . GLY A 1 358 ? -23.545 1.176 29.373 1.00 89.50 358 GLY A N 1
ATOM 2857 C CA . GLY A 1 358 ? -23.528 0.955 30.824 1.00 89.50 358 GLY A CA 1
ATOM 2858 C C . GLY A 1 358 ? -22.187 0.481 31.394 1.00 89.50 358 GLY A C 1
ATOM 2859 O O . GLY A 1 358 ? -22.103 0.233 32.592 1.00 89.50 358 GLY A O 1
ATOM 2860 N N . GLN A 1 359 ? -21.156 0.316 30.563 1.00 90.81 359 GLN A N 1
ATOM 2861 C CA . GLN A 1 359 ? -19.861 -0.236 30.963 1.00 90.81 359 GLN A CA 1
ATOM 2862 C C . GLN A 1 359 ? -18.869 0.885 31.288 1.00 90.81 359 GLN A C 1
ATOM 2864 O O . GLN A 1 359 ? -18.881 1.947 30.662 1.00 90.81 359 GLN A O 1
ATOM 2869 N N . LYS A 1 360 ? -17.987 0.647 32.263 1.00 91.62 360 LYS A N 1
ATOM 2870 C CA . LYS A 1 360 ? -16.879 1.548 32.610 1.00 91.62 360 LYS A CA 1
ATOM 2871 C C . LYS A 1 360 ? -15.588 0.730 32.750 1.00 91.62 360 LYS A C 1
ATOM 2873 O O . LYS A 1 360 ? -15.501 -0.047 33.698 1.00 91.62 360 LYS A O 1
ATOM 2878 N N . PRO A 1 361 ? -14.604 0.882 31.842 1.00 94.25 361 PRO A N 1
ATOM 2879 C CA . PRO A 1 361 ? -14.639 1.679 30.604 1.00 94.25 361 PRO A CA 1
ATOM 2880 C C . PRO A 1 361 ? -15.619 1.116 29.553 1.00 94.25 361 PRO A C 1
ATOM 2882 O O . PRO A 1 361 ? -15.993 -0.054 29.613 1.00 94.25 361 PRO A O 1
ATOM 2885 N N . GLN A 1 362 ? -16.038 1.933 28.577 1.00 96.00 362 GLN A N 1
ATOM 2886 C CA . GLN A 1 362 ? -16.927 1.491 27.481 1.00 96.00 362 GLN A CA 1
ATOM 2887 C C . GLN A 1 362 ? -16.208 0.619 26.437 1.00 96.00 362 GLN A C 1
ATOM 2889 O O . GLN A 1 362 ? -16.840 -0.132 25.691 1.00 96.00 362 GLN A O 1
ATOM 2894 N N . THR A 1 363 ? -14.883 0.710 26.377 1.00 97.31 363 THR A N 1
ATOM 2895 C CA . THR A 1 363 ? -14.033 -0.066 25.476 1.00 97.31 363 THR A CA 1
ATOM 2896 C C . THR A 1 363 ? -12.866 -0.679 26.240 1.00 97.31 363 THR A C 1
ATOM 2898 O O . THR A 1 363 ? -12.497 -0.224 27.321 1.00 97.31 363 THR A O 1
ATOM 2901 N N . ILE A 1 364 ? -12.310 -1.754 25.690 1.00 96.06 364 ILE A N 1
ATOM 2902 C CA . ILE A 1 364 ? -11.115 -2.434 26.188 1.00 96.06 364 ILE A CA 1
ATOM 2903 C C . ILE A 1 364 ? -10.032 -2.392 25.116 1.00 96.06 364 ILE A C 1
ATOM 2905 O O . ILE A 1 364 ? -10.323 -2.448 23.921 1.00 96.06 364 ILE A O 1
ATOM 2909 N N . MET A 1 365 ? -8.775 -2.323 25.542 1.00 96.56 365 MET A N 1
ATOM 2910 C CA . MET A 1 365 ? -7.636 -2.391 24.634 1.00 96.56 365 MET A CA 1
ATOM 2911 C C . MET A 1 365 ? -7.123 -3.828 24.553 1.00 96.56 365 MET A C 1
ATOM 2913 O O . MET A 1 365 ? -6.947 -4.486 25.579 1.00 96.56 365 MET A O 1
ATOM 2917 N N . ALA A 1 366 ? -6.874 -4.315 23.339 1.00 96.62 366 ALA A N 1
ATOM 2918 C CA . ALA A 1 366 ? -6.323 -5.647 23.126 1.00 96.62 366 ALA A CA 1
ATOM 2919 C C . ALA A 1 366 ? -5.391 -5.703 21.906 1.00 96.62 366 ALA A C 1
ATOM 2921 O O . ALA A 1 366 ? -5.631 -5.087 20.860 1.00 96.62 366 ALA A O 1
ATOM 2922 N N . TRP A 1 367 ? -4.311 -6.461 22.052 1.00 97.06 367 TRP A N 1
ATOM 2923 C CA . TRP A 1 367 ? -3.333 -6.732 21.013 1.00 97.06 367 TRP A CA 1
ATOM 2924 C C . TRP A 1 367 ? -3.875 -7.731 19.998 1.00 97.06 367 TRP A C 1
ATOM 2926 O O . TRP A 1 367 ? -4.651 -8.626 20.328 1.00 97.06 367 TRP A O 1
ATOM 2936 N N . HIS A 1 368 ? -3.447 -7.571 18.752 1.00 96.12 368 HIS A N 1
ATOM 2937 C CA . HIS A 1 368 ? -3.645 -8.561 17.704 1.00 96.12 368 HIS A CA 1
ATOM 2938 C C . HIS A 1 368 ? -2.394 -8.641 16.836 1.00 96.12 368 HIS A C 1
ATOM 2940 O O . HIS A 1 368 ? -1.965 -7.630 16.262 1.00 96.12 368 HIS A O 1
ATOM 2946 N N . GLY A 1 369 ? -1.838 -9.848 16.742 1.00 93.62 369 GLY A N 1
ATOM 2947 C CA . GLY A 1 369 ? -0.773 -10.199 15.814 1.00 93.62 369 GLY A CA 1
ATOM 2948 C C . GLY A 1 369 ? -1.317 -10.990 14.633 1.00 93.62 369 GLY A C 1
ATOM 2949 O O . GLY A 1 369 ? -2.264 -11.764 14.755 1.00 93.62 369 GLY A O 1
ATOM 2950 N N . SER A 1 370 ? -0.707 -10.761 13.478 1.00 92.94 370 SER A N 1
ATOM 2951 C CA . SER A 1 370 ? -1.018 -11.443 12.227 1.00 92.94 370 SER A CA 1
ATOM 2952 C C . SER A 1 370 ? 0.238 -11.459 11.358 1.00 92.94 370 SER A C 1
ATOM 2954 O O . SER A 1 370 ? 1.029 -10.509 11.447 1.00 92.94 370 SER A O 1
ATOM 2956 N N . PRO A 1 371 ? 0.405 -12.458 10.474 1.00 91.81 371 PRO A N 1
ATOM 2957 C CA . PRO A 1 371 ? 1.506 -12.486 9.519 1.00 91.81 371 PRO A CA 1
ATOM 2958 C C . PRO A 1 371 ? 1.628 -11.181 8.732 1.00 91.81 371 PRO A C 1
ATOM 2960 O O . PRO A 1 371 ? 0.615 -10.566 8.372 1.00 91.81 371 PRO A O 1
ATOM 2963 N N . ILE A 1 372 ? 2.867 -10.757 8.460 1.00 91.25 372 ILE A N 1
ATOM 2964 C CA . ILE A 1 372 ? 3.162 -9.409 7.952 1.00 91.25 372 ILE A CA 1
ATOM 2965 C C . ILE A 1 372 ? 2.443 -9.095 6.624 1.00 91.25 372 ILE A C 1
ATOM 2967 O O . ILE A 1 372 ? 1.947 -7.988 6.415 1.00 91.25 372 ILE A O 1
ATOM 2971 N N . PHE A 1 373 ? 2.286 -10.103 5.767 1.00 91.62 373 PHE A N 1
ATOM 2972 C CA . PHE A 1 373 ? 1.639 -10.011 4.456 1.00 91.62 373 PHE A CA 1
ATOM 2973 C C . PHE A 1 373 ? 0.117 -9.781 4.503 1.00 91.62 373 PHE A C 1
ATOM 2975 O O . PHE A 1 373 ? -0.475 -9.407 3.491 1.00 91.62 373 PHE A O 1
ATOM 2982 N N . ASN A 1 374 ? -0.534 -9.937 5.661 1.00 92.31 374 ASN A N 1
ATOM 2983 C CA . ASN A 1 374 ? -1.962 -9.631 5.814 1.00 92.31 374 ASN A CA 1
ATOM 2984 C C . ASN A 1 374 ? -2.222 -8.143 6.087 1.00 92.31 374 ASN A C 1
ATOM 2986 O O . ASN A 1 374 ? -3.326 -7.649 5.847 1.00 92.31 374 ASN A O 1
ATOM 2990 N N . TRP A 1 375 ? -1.224 -7.402 6.576 1.00 93.12 375 TRP A N 1
ATOM 2991 C CA . TRP A 1 375 ? -1.435 -6.053 7.110 1.00 93.12 375 TRP A CA 1
ATOM 2992 C C . TRP A 1 375 ? -1.802 -5.000 6.063 1.00 93.12 375 TRP A C 1
ATOM 2994 O O . TRP A 1 375 ? -2.391 -3.977 6.417 1.00 93.12 375 TRP A O 1
ATOM 3004 N N . HIS A 1 376 ? -1.544 -5.252 4.776 1.00 93.31 376 HIS A N 1
ATOM 3005 C CA . HIS A 1 376 ? -2.060 -4.398 3.704 1.00 93.31 376 HIS A CA 1
ATOM 3006 C C . HIS A 1 376 ? -3.596 -4.352 3.708 1.00 93.31 376 HIS A C 1
ATOM 3008 O O . HIS A 1 376 ? -4.181 -3.271 3.723 1.00 93.31 376 HIS A O 1
ATOM 3014 N N . SER A 1 377 ? -4.250 -5.517 3.758 1.00 90.19 377 SER A N 1
ATOM 3015 C CA . SER A 1 377 ? -5.715 -5.602 3.832 1.00 90.19 377 SER A CA 1
ATOM 3016 C C . SER A 1 377 ? -6.235 -5.063 5.169 1.00 90.19 377 SER A C 1
ATOM 3018 O O . SER A 1 377 ? -7.107 -4.197 5.184 1.00 90.19 377 SER A O 1
ATOM 3020 N N . ILE A 1 378 ? -5.622 -5.467 6.289 1.00 90.50 378 ILE A N 1
ATOM 3021 C CA . ILE A 1 378 ? -6.047 -5.073 7.642 1.00 90.50 378 ILE A CA 1
ATOM 3022 C C . ILE A 1 378 ? -5.996 -3.553 7.832 1.00 90.50 378 ILE A C 1
ATOM 3024 O O . ILE A 1 378 ? -6.918 -2.973 8.398 1.00 90.50 378 ILE A O 1
ATOM 3028 N N . SER A 1 379 ? -4.947 -2.879 7.356 1.00 88.88 379 SER A N 1
ATOM 3029 C CA . SER A 1 379 ? -4.819 -1.419 7.506 1.00 88.88 379 SER A CA 1
ATOM 3030 C C . SER A 1 379 ? -5.832 -0.625 6.669 1.00 88.88 379 SER A C 1
ATOM 3032 O O . SER A 1 379 ? -6.174 0.507 7.030 1.00 88.88 379 SER A O 1
ATOM 3034 N N . ARG A 1 380 ? -6.336 -1.220 5.579 1.00 85.31 380 ARG A N 1
ATOM 3035 C CA . ARG A 1 380 ? -7.322 -0.619 4.672 1.00 85.31 380 ARG A CA 1
ATOM 3036 C C . ARG A 1 380 ? -8.771 -0.920 5.049 1.00 85.31 380 ARG A C 1
ATOM 3038 O O . ARG A 1 380 ? -9.610 -0.027 4.983 1.00 85.31 380 ARG A O 1
ATOM 3045 N N . GLU A 1 381 ? -9.063 -2.167 5.396 1.00 83.88 381 GLU A N 1
ATOM 3046 C CA . GLU A 1 381 ? -10.427 -2.692 5.576 1.00 83.88 381 GLU A CA 1
ATOM 3047 C C . GLU A 1 381 ? -10.745 -2.983 7.049 1.00 83.88 381 GLU A C 1
ATOM 3049 O O . GLU A 1 381 ? -11.906 -3.101 7.446 1.00 83.88 381 GLU A O 1
ATOM 3054 N N . GLY A 1 382 ? -9.711 -3.040 7.887 1.00 88.75 382 GLY A N 1
ATOM 3055 C CA . GLY A 1 382 ? -9.795 -3.477 9.267 1.00 88.75 382 GLY A CA 1
ATOM 3056 C C . GLY A 1 382 ? -9.643 -4.989 9.430 1.00 88.75 382 GLY A C 1
ATOM 3057 O O . GLY A 1 382 ? -9.549 -5.746 8.468 1.00 88.75 382 GLY A O 1
ATOM 3058 N N . LEU A 1 383 ? -9.620 -5.435 10.686 1.00 91.75 383 LEU A N 1
ATOM 3059 C CA . LEU A 1 383 ? -9.510 -6.852 11.023 1.00 91.75 383 LEU A CA 1
ATOM 3060 C C . LEU A 1 383 ? -10.719 -7.654 10.527 1.00 91.75 383 LEU A C 1
ATOM 3062 O O . LEU A 1 383 ? -11.863 -7.226 10.679 1.00 91.75 383 LEU A O 1
ATOM 3066 N N . HIS A 1 384 ? -10.452 -8.840 9.978 1.00 89.06 384 HIS A N 1
ATOM 3067 C CA . HIS A 1 384 ? -11.458 -9.812 9.563 1.00 89.06 384 HIS A CA 1
ATOM 3068 C C . HIS A 1 384 ? -10.948 -11.245 9.748 1.00 89.06 384 HIS A C 1
ATOM 3070 O O . HIS A 1 384 ? -9.746 -11.497 9.756 1.00 89.06 384 HIS A O 1
ATOM 3076 N N . PHE A 1 385 ? -11.856 -12.218 9.778 1.00 89.06 385 PHE A N 1
ATOM 3077 C CA . PHE A 1 385 ? -11.526 -13.646 9.879 1.00 89.06 385 PHE A CA 1
ATOM 3078 C C . PHE A 1 385 ? -12.056 -14.445 8.674 1.00 89.06 385 PHE A C 1
ATOM 3080 O O . PHE A 1 385 ? -12.494 -15.585 8.808 1.00 89.06 385 PHE A O 1
ATOM 3087 N N . ARG A 1 386 ? -12.028 -13.863 7.465 1.00 84.94 386 ARG A N 1
ATOM 3088 C CA . ARG A 1 386 ? -12.429 -14.567 6.228 1.00 84.94 386 ARG A CA 1
ATOM 3089 C C . ARG A 1 386 ? -11.520 -15.760 5.918 1.00 84.94 386 ARG A C 1
ATOM 3091 O O . ARG A 1 386 ? -12.003 -16.816 5.532 1.00 84.94 386 ARG A O 1
ATOM 3098 N N . ARG A 1 387 ? -10.210 -15.592 6.123 1.00 78.56 387 ARG A N 1
ATOM 3099 C CA . ARG A 1 387 ? -9.193 -16.634 5.934 1.00 78.56 387 ARG A CA 1
ATOM 3100 C C . ARG A 1 387 ? -8.808 -17.246 7.283 1.00 78.56 387 ARG A C 1
ATOM 3102 O O . ARG A 1 387 ? -8.763 -16.554 8.303 1.00 78.56 387 ARG A O 1
ATOM 3109 N N . THR A 1 388 ? -8.533 -18.543 7.299 1.00 78.44 388 THR A N 1
ATOM 3110 C CA . THR A 1 388 ? -8.034 -19.253 8.485 1.00 78.44 388 THR A CA 1
ATOM 3111 C C . THR A 1 388 ? -6.521 -19.389 8.364 1.00 78.44 388 THR A C 1
ATOM 3113 O O . THR A 1 388 ? -6.048 -20.257 7.643 1.00 78.44 388 THR A O 1
ATOM 3116 N N . ALA A 1 389 ? -5.769 -18.506 9.030 1.00 69.38 389 ALA A N 1
ATOM 3117 C CA . ALA A 1 389 ? -4.300 -18.544 9.037 1.00 69.38 389 ALA A CA 1
ATOM 3118 C C . ALA A 1 389 ? -3.729 -19.475 10.124 1.00 69.38 389 ALA A C 1
ATOM 3120 O O . ALA A 1 389 ? -2.667 -20.063 9.952 1.00 69.38 389 ALA A O 1
ATOM 3121 N N . HIS A 1 390 ? -4.459 -19.632 11.231 1.00 75.38 390 HIS A N 1
ATOM 3122 C CA . HIS A 1 390 ? -4.115 -20.489 12.365 1.00 75.38 390 HIS A CA 1
ATOM 3123 C C . HIS A 1 390 ? -5.344 -21.296 12.801 1.00 75.38 390 HIS A C 1
ATOM 3125 O O . HIS A 1 390 ? -6.475 -20.963 12.432 1.00 75.38 390 HIS A O 1
ATOM 3131 N N . GLY A 1 391 ? -5.131 -22.348 13.595 1.00 77.06 391 GLY A N 1
ATOM 3132 C CA . GLY A 1 391 ? -6.223 -23.127 14.179 1.00 77.06 391 GLY A CA 1
ATOM 3133 C C . GLY A 1 391 ? -7.168 -22.253 15.014 1.00 77.06 391 GLY A C 1
ATOM 3134 O O . GLY A 1 391 ? -6.725 -21.371 15.744 1.00 77.06 391 GLY A O 1
ATOM 3135 N N . ARG A 1 392 ? -8.477 -22.502 14.906 1.00 85.56 392 ARG A N 1
ATOM 3136 C CA . ARG A 1 392 ? -9.536 -21.751 15.602 1.00 85.56 392 ARG A CA 1
ATOM 3137 C C . ARG A 1 392 ? -10.051 -22.517 16.821 1.00 85.56 392 ARG A C 1
ATOM 3139 O O . ARG A 1 392 ? -11.213 -22.914 16.862 1.00 85.56 392 ARG A O 1
ATOM 3146 N N . SER A 1 393 ? -9.169 -22.765 17.788 1.00 85.75 393 SER A N 1
ATOM 3147 C CA . SER A 1 393 ? -9.446 -23.598 18.972 1.00 85.75 393 SER A CA 1
ATOM 3148 C C . SER A 1 393 ? -10.635 -23.115 19.808 1.00 85.75 393 SER A C 1
ATOM 3150 O O . SER A 1 393 ? -11.336 -23.936 20.392 1.00 85.75 393 SER A O 1
ATOM 3152 N N . TRP A 1 394 ? -10.891 -21.806 19.832 1.00 90.44 394 TRP A N 1
ATOM 3153 C CA . TRP A 1 394 ? -11.993 -21.185 20.570 1.00 90.44 394 TRP A CA 1
ATOM 3154 C C . TRP A 1 394 ? -13.083 -20.623 19.648 1.00 90.44 394 TRP A C 1
ATOM 3156 O O . TRP A 1 394 ? -13.818 -19.723 20.034 1.00 90.44 394 TRP A O 1
ATOM 3166 N N . GLY A 1 395 ? -13.201 -21.140 18.420 1.00 91.50 395 GLY A N 1
ATOM 3167 C CA . GLY A 1 395 ? -14.270 -20.783 17.486 1.00 91.50 395 GLY A CA 1
ATOM 3168 C C . GLY A 1 395 ? -13.934 -19.653 16.508 1.00 91.50 395 GLY A C 1
ATOM 3169 O O . GLY A 1 395 ? -12.787 -19.216 16.372 1.00 91.50 395 GLY A O 1
ATOM 3170 N N . ASN A 1 396 ? -14.952 -19.227 15.754 1.00 92.56 396 ASN A N 1
ATOM 3171 C CA . ASN A 1 396 ? -14.814 -18.301 14.629 1.00 92.56 396 ASN A CA 1
ATOM 3172 C C . ASN A 1 396 ? -14.897 -16.835 15.074 1.00 92.56 396 ASN A C 1
ATOM 3174 O O . ASN A 1 396 ? -15.966 -16.354 15.436 1.00 92.56 396 ASN A O 1
ATOM 3178 N N . GLY A 1 397 ? -13.783 -16.115 14.965 1.00 94.06 397 GLY A N 1
ATOM 3179 C CA . GLY A 1 397 ? -13.710 -14.678 15.214 1.00 94.06 397 GLY A CA 1
ATOM 3180 C C . GLY A 1 397 ? -12.289 -14.149 15.046 1.00 94.06 397 GLY A C 1
ATOM 3181 O O . GLY A 1 397 ? -11.379 -14.890 14.667 1.00 94.06 397 GLY A O 1
ATOM 3182 N N . VAL A 1 398 ? -12.098 -12.862 15.327 1.00 96.06 398 VAL A N 1
ATOM 3183 C CA . VAL A 1 398 ? -10.772 -12.247 15.454 1.00 96.06 398 VAL A CA 1
ATOM 3184 C C . VAL A 1 398 ? -10.229 -12.545 16.847 1.00 96.06 398 VAL A C 1
ATOM 3186 O O . VAL A 1 398 ? -10.888 -12.244 17.840 1.00 96.06 398 VAL A O 1
ATOM 3189 N N . TYR A 1 399 ? -9.033 -13.124 16.907 1.00 96.31 399 TYR A N 1
ATOM 3190 C CA . TYR A 1 399 ? -8.350 -13.451 18.156 1.00 96.31 399 TYR A CA 1
ATOM 3191 C C . TYR A 1 399 ? -7.561 -12.225 18.618 1.00 96.31 399 TYR A C 1
ATOM 3193 O O . TYR A 1 399 ? -6.738 -11.705 17.863 1.00 96.31 399 TYR A O 1
ATOM 3201 N N . LEU A 1 400 ? -7.823 -11.761 19.836 1.00 97.06 400 LEU A N 1
ATOM 3202 C CA . LEU A 1 400 ? -7.106 -10.667 20.484 1.00 97.06 400 LEU A CA 1
ATOM 3203 C C . LEU A 1 400 ? -6.618 -11.111 21.865 1.00 97.06 400 LEU A C 1
ATOM 3205 O O . LEU A 1 400 ? -7.201 -12.007 22.473 1.00 97.06 400 LEU A O 1
ATOM 3209 N N . SER A 1 401 ? -5.579 -10.465 22.386 1.00 95.88 401 SER A N 1
ATOM 3210 C CA . SER A 1 401 ? -5.086 -10.719 23.741 1.00 95.88 401 SER A CA 1
ATOM 3211 C C . SER A 1 401 ? -4.700 -9.428 24.451 1.00 95.88 401 SER A C 1
ATOM 3213 O O . SER A 1 401 ? -4.143 -8.518 23.847 1.00 95.88 401 SER A O 1
ATOM 3215 N N . GLN A 1 402 ? -4.950 -9.340 25.751 1.00 93.38 402 GLN A N 1
ATOM 3216 C CA . GLN A 1 402 ? -4.398 -8.287 26.604 1.00 93.38 402 GLN A CA 1
ATOM 3217 C C . GLN A 1 402 ? -2.877 -8.428 26.761 1.00 93.38 402 GLN A C 1
ATOM 3219 O O . GLN A 1 402 ? -2.193 -7.450 27.049 1.00 93.38 402 GLN A O 1
ATOM 3224 N N . GLN A 1 403 ? -2.330 -9.622 26.514 1.00 89.75 403 GLN A N 1
ATOM 3225 C CA . GLN A 1 403 ? -0.902 -9.901 26.601 1.00 89.75 403 GLN A CA 1
ATOM 3226 C C . GLN A 1 403 ? -0.228 -9.710 25.239 1.00 89.75 403 GLN A C 1
ATOM 3228 O O . GLN A 1 403 ? -0.579 -10.358 24.247 1.00 89.75 403 GLN A O 1
ATOM 3233 N N . PHE A 1 404 ? 0.778 -8.837 25.208 1.00 87.81 404 PHE A N 1
ATOM 3234 C CA . PHE A 1 404 ? 1.547 -8.531 24.003 1.00 87.81 404 PHE A CA 1
ATOM 3235 C C . PHE A 1 404 ? 2.220 -9.781 23.418 1.00 87.81 404 PHE A C 1
ATOM 3237 O O . PHE A 1 404 ? 2.018 -10.083 22.243 1.00 87.81 404 PHE A O 1
ATOM 3244 N N . ASP A 1 405 ? 2.943 -10.548 24.243 1.00 87.75 405 ASP A N 1
ATOM 3245 C CA . ASP A 1 405 ? 3.706 -11.726 23.802 1.00 87.75 405 ASP A CA 1
ATOM 3246 C C . ASP A 1 405 ? 2.813 -12.819 23.205 1.00 87.75 405 ASP A C 1
ATOM 3248 O O . ASP A 1 405 ? 3.178 -13.458 22.217 1.00 87.75 405 ASP A O 1
ATOM 3252 N N . CYS A 1 406 ? 1.605 -12.986 23.758 1.00 90.06 406 CYS A N 1
ATOM 3253 C CA . CYS A 1 406 ? 0.608 -13.910 23.226 1.00 90.06 406 CYS A CA 1
ATOM 3254 C C . CYS A 1 406 ? 0.251 -13.550 21.778 1.00 90.06 406 CYS A C 1
ATOM 3256 O O . CYS A 1 406 ? 0.273 -14.411 20.902 1.00 90.06 406 CYS A O 1
ATOM 3258 N N . SER A 1 407 ? -0.012 -12.268 21.511 1.00 92.50 407 SER A N 1
ATOM 3259 C CA . SER A 1 407 ? -0.325 -11.787 20.163 1.00 92.50 407 SER A CA 1
ATOM 3260 C C . SER A 1 407 ? 0.892 -11.791 19.238 1.00 92.50 407 SER A C 1
ATOM 3262 O O . SER A 1 407 ? 0.760 -12.142 18.068 1.00 92.50 407 SER A O 1
ATOM 3264 N N . LEU A 1 408 ? 2.081 -11.452 19.746 1.00 89.81 408 LEU A N 1
ATOM 3265 C CA . LEU A 1 408 ? 3.322 -11.423 18.968 1.00 89.81 408 LEU A CA 1
ATOM 3266 C C . LEU A 1 408 ? 3.647 -12.786 18.342 1.00 89.81 408 LEU A C 1
ATOM 3268 O O . LEU A 1 408 ? 4.123 -12.838 17.207 1.00 89.81 408 LEU A O 1
ATOM 3272 N N . GLY A 1 409 ? 3.327 -13.883 19.036 1.00 88.31 409 GLY A N 1
ATOM 3273 C CA . GLY A 1 409 ? 3.490 -15.245 18.518 1.00 88.31 409 GLY A CA 1
ATOM 3274 C C . GLY A 1 409 ? 2.759 -15.513 17.194 1.00 88.31 409 GLY A C 1
ATOM 3275 O O . GLY A 1 409 ? 3.175 -16.389 16.441 1.00 88.31 409 GLY A O 1
ATOM 3276 N N . PHE A 1 410 ? 1.724 -14.730 16.869 1.00 90.12 410 PHE A N 1
ATOM 3277 C CA . PHE A 1 410 ? 0.957 -14.835 15.622 1.00 90.12 410 PHE A CA 1
ATOM 3278 C C . PHE A 1 410 ? 1.432 -13.877 14.520 1.00 90.12 410 PHE A C 1
ATOM 3280 O O . PHE A 1 410 ? 0.904 -13.904 13.409 1.00 90.12 410 PHE A O 1
ATOM 3287 N N . SER A 1 411 ? 2.427 -13.025 14.783 1.00 89.06 411 SER A N 1
ATOM 3288 C CA . SER A 1 411 ? 2.921 -12.068 13.787 1.00 89.06 411 SER A CA 1
ATOM 3289 C C . SER A 1 411 ? 3.899 -12.661 12.763 1.00 89.06 411 SER A C 1
ATOM 3291 O O . SER A 1 411 ? 4.257 -11.974 11.808 1.00 89.06 411 SER A O 1
ATOM 3293 N N . THR A 1 412 ? 4.332 -13.917 12.930 1.00 78.44 412 THR A N 1
ATOM 3294 C CA . THR A 1 412 ? 5.280 -14.592 12.021 1.00 78.44 412 THR A CA 1
ATOM 3295 C C . THR A 1 412 ? 4.851 -16.032 11.747 1.00 78.44 412 THR A C 1
ATOM 3297 O O . THR A 1 412 ? 4.315 -16.702 12.626 1.00 78.44 412 THR A O 1
ATOM 3300 N N . THR A 1 413 ? 5.085 -16.522 10.527 1.00 71.50 413 THR A N 1
ATOM 3301 C CA . THR A 1 413 ? 4.618 -17.848 10.063 1.00 71.50 413 THR A CA 1
ATOM 3302 C C . THR A 1 413 ? 5.697 -18.703 9.402 1.00 71.50 413 THR A C 1
ATOM 3304 O O . THR A 1 413 ? 5.396 -19.799 8.938 1.00 71.50 413 THR A O 1
ATOM 3307 N N . ARG A 1 414 ? 6.959 -18.242 9.384 1.00 74.50 414 ARG A N 1
ATOM 3308 C CA . ARG A 1 414 ? 8.056 -18.826 8.583 1.00 74.50 414 ARG A CA 1
ATOM 3309 C C . ARG A 1 414 ? 7.746 -18.815 7.080 1.00 74.50 414 ARG A C 1
ATOM 3311 O O . ARG A 1 414 ? 8.223 -19.671 6.340 1.00 74.50 414 ARG A O 1
ATOM 3318 N N . HIS A 1 415 ? 6.942 -17.854 6.632 1.00 79.25 415 HIS A N 1
ATOM 3319 C CA . HIS A 1 415 ? 6.652 -17.644 5.218 1.00 79.25 415 HIS A CA 1
ATOM 3320 C C . HIS A 1 415 ? 7.827 -16.896 4.558 1.00 79.25 415 HIS A C 1
ATOM 3322 O O . HIS A 1 415 ? 8.434 -16.058 5.226 1.00 79.25 415 HIS A O 1
ATOM 3328 N N . PRO A 1 416 ? 8.143 -17.097 3.262 1.00 73.50 416 PRO A N 1
ATOM 3329 C CA . PRO A 1 416 ? 9.178 -16.315 2.568 1.00 73.50 416 PRO A CA 1
ATOM 3330 C C . PRO A 1 416 ? 8.988 -14.792 2.675 1.00 73.50 416 PRO A C 1
ATOM 3332 O O . PRO A 1 416 ? 9.947 -14.031 2.761 1.00 73.50 416 PRO A O 1
ATOM 3335 N N . ALA A 1 417 ? 7.734 -14.341 2.745 1.00 77.12 417 ALA A N 1
ATOM 3336 C CA . ALA A 1 417 ? 7.394 -12.935 2.969 1.00 77.12 417 ALA A CA 1
ATOM 3337 C C . ALA A 1 417 ? 7.848 -12.394 4.343 1.00 77.12 417 ALA A C 1
ATOM 3339 O O . ALA A 1 417 ? 8.015 -11.190 4.475 1.00 77.12 417 ALA A O 1
ATOM 3340 N N . ASP A 1 418 ? 8.080 -13.247 5.348 1.00 75.88 418 ASP A N 1
ATOM 3341 C CA . ASP A 1 418 ? 8.536 -12.821 6.682 1.00 75.88 418 ASP A CA 1
ATOM 3342 C C . ASP A 1 418 ? 10.014 -12.374 6.675 1.00 75.88 418 ASP A C 1
ATOM 3344 O O . ASP A 1 418 ? 10.459 -11.653 7.568 1.00 75.88 418 ASP A O 1
ATOM 3348 N N . THR A 1 419 ? 10.798 -12.803 5.678 1.00 78.56 419 THR A N 1
ATOM 3349 C CA . THR A 1 419 ? 12.209 -12.410 5.509 1.00 78.56 419 THR A CA 1
ATOM 3350 C C . THR A 1 419 ? 12.423 -11.415 4.370 1.00 78.56 419 THR A C 1
ATOM 3352 O O . THR A 1 419 ? 13.493 -10.801 4.290 1.00 78.56 419 THR A O 1
ATOM 3355 N N . ALA A 1 420 ? 11.415 -11.231 3.516 1.00 85.44 420 ALA A N 1
ATOM 3356 C CA . ALA A 1 420 ? 11.421 -10.255 2.442 1.00 85.44 420 ALA A CA 1
ATOM 3357 C C . ALA A 1 420 ? 11.361 -8.817 2.980 1.00 85.44 420 ALA A C 1
ATOM 3359 O O . ALA A 1 420 ? 10.919 -8.548 4.092 1.00 85.44 420 ALA A O 1
ATOM 3360 N N . ASN A 1 421 ? 11.801 -7.872 2.157 1.00 87.25 421 ASN A N 1
ATOM 3361 C CA . ASN A 1 421 ? 11.663 -6.443 2.394 1.00 87.25 421 ASN A CA 1
ATOM 3362 C C . ASN A 1 421 ? 11.573 -5.740 1.045 1.00 87.25 421 ASN A C 1
ATOM 3364 O O . ASN A 1 421 ? 12.238 -6.155 0.094 1.00 87.25 421 ASN A O 1
ATOM 3368 N N . TRP A 1 422 ? 10.813 -4.649 0.980 1.00 90.88 422 TRP A N 1
ATOM 3369 C CA . TRP A 1 422 ? 10.880 -3.767 -0.178 1.00 90.88 422 TRP A CA 1
ATOM 3370 C C . TRP A 1 422 ? 12.294 -3.154 -0.260 1.00 90.88 422 TRP A C 1
ATOM 3372 O O . TRP A 1 422 ? 12.730 -2.548 0.726 1.00 90.88 422 TRP A O 1
ATOM 3382 N N . PRO A 1 423 ? 13.027 -3.277 -1.387 1.00 86.56 423 PRO A N 1
ATOM 3383 C CA . PRO A 1 423 ? 14.422 -2.828 -1.470 1.00 86.56 423 PRO A CA 1
ATOM 3384 C C . PRO A 1 423 ? 14.627 -1.336 -1.183 1.00 86.56 423 PRO A C 1
ATOM 3386 O O . PRO A 1 423 ? 15.660 -0.943 -0.637 1.00 86.56 423 PRO A O 1
ATOM 3389 N N . GLY A 1 424 ? 13.633 -0.507 -1.521 1.00 84.69 424 GLY A N 1
ATOM 3390 C CA . GLY A 1 424 ? 13.642 0.934 -1.269 1.00 84.69 424 GLY A CA 1
ATOM 3391 C C . GLY A 1 424 ? 13.281 1.340 0.165 1.00 84.69 424 GLY A C 1
ATOM 3392 O O . GLY A 1 424 ? 13.363 2.530 0.483 1.00 84.69 424 GLY A O 1
ATOM 3393 N N . SER A 1 425 ? 12.891 0.395 1.027 1.00 88.12 425 SER A N 1
ATOM 3394 C CA . SER A 1 425 ? 12.406 0.700 2.375 1.00 88.12 425 SER A CA 1
ATOM 3395 C C . SER A 1 425 ? 13.512 1.157 3.318 1.00 88.12 425 SER A C 1
ATOM 3397 O O . SER A 1 425 ? 14.610 0.593 3.370 1.00 88.12 425 SER A O 1
ATOM 3399 N N . CYS A 1 426 ? 13.179 2.139 4.152 1.00 81.19 426 CYS A N 1
ATOM 3400 C CA . CYS A 1 426 ? 13.997 2.558 5.283 1.00 81.19 426 CYS A CA 1
ATOM 3401 C C . CYS A 1 426 ? 13.581 1.898 6.611 1.00 81.19 426 CYS A C 1
ATOM 3403 O O . CYS A 1 426 ? 14.272 2.114 7.605 1.00 81.19 426 CYS A O 1
ATOM 3405 N N . LEU A 1 427 ? 12.484 1.126 6.646 1.00 81.50 427 LEU A N 1
ATOM 3406 C CA . LEU A 1 427 ? 11.868 0.596 7.872 1.00 81.50 427 LEU A CA 1
ATOM 3407 C C . LEU A 1 427 ? 12.367 -0.807 8.270 1.00 81.50 427 LEU A C 1
ATOM 3409 O O . LEU A 1 427 ? 12.367 -1.116 9.459 1.00 81.50 427 LEU A O 1
ATOM 3413 N N . ASP A 1 428 ? 12.792 -1.637 7.302 1.00 80.12 428 ASP A N 1
ATOM 3414 C CA . ASP A 1 428 ? 13.251 -3.034 7.501 1.00 80.12 428 ASP A CA 1
ATOM 3415 C C . ASP A 1 428 ? 12.316 -3.847 8.415 1.00 80.12 428 ASP A C 1
ATOM 3417 O O . ASP A 1 428 ? 12.696 -4.315 9.494 1.00 80.12 428 ASP A O 1
ATOM 3421 N N . MET A 1 429 ? 11.062 -3.963 7.988 1.00 86.81 429 MET A N 1
ATOM 3422 C CA . MET A 1 429 ? 9.976 -4.527 8.781 1.00 86.81 429 MET A CA 1
ATOM 3423 C C . MET A 1 429 ? 10.158 -6.040 8.959 1.00 86.81 429 MET A C 1
ATOM 3425 O O . MET A 1 429 ? 10.262 -6.776 7.984 1.00 86.81 429 MET A O 1
ATOM 3429 N N . LYS A 1 430 ? 10.170 -6.519 10.206 1.00 86.00 430 LYS A N 1
ATOM 3430 C CA . LYS A 1 430 ? 10.235 -7.957 10.540 1.00 86.00 430 LYS A CA 1
ATOM 3431 C C . LYS A 1 430 ? 8.912 -8.515 11.017 1.00 86.00 430 LYS A C 1
ATOM 3433 O O . LYS A 1 430 ? 8.586 -9.661 10.743 1.00 86.00 430 LYS A O 1
ATOM 3438 N N . TYR A 1 431 ? 8.151 -7.703 11.730 1.00 88.56 431 TYR A N 1
ATOM 3439 C CA . TYR A 1 431 ? 6.800 -8.041 12.129 1.00 88.56 431 TYR A CA 1
ATOM 3440 C C . TYR A 1 431 ? 5.985 -6.773 12.325 1.00 88.56 431 TYR A C 1
ATOM 3442 O O . TYR A 1 431 ? 6.522 -5.681 12.540 1.00 88.56 431 TYR A O 1
ATOM 3450 N N . VAL A 1 432 ? 4.670 -6.948 12.271 1.00 92.19 432 VAL A N 1
ATOM 3451 C CA . VAL A 1 432 ? 3.697 -5.916 12.604 1.00 92.19 432 VAL A CA 1
ATOM 3452 C C . VAL A 1 432 ? 2.723 -6.488 13.622 1.00 92.19 432 VAL A C 1
ATOM 3454 O O . VAL A 1 432 ? 2.329 -7.656 13.551 1.00 92.19 432 VAL A O 1
ATOM 3457 N N . ILE A 1 433 ? 2.361 -5.663 14.594 1.00 93.31 433 ILE A N 1
ATOM 3458 C CA . ILE A 1 433 ? 1.364 -5.977 15.610 1.00 93.31 433 ILE A CA 1
ATOM 3459 C C . ILE A 1 433 ? 0.503 -4.742 15.858 1.00 93.31 433 ILE A C 1
ATOM 3461 O O . ILE A 1 433 ? 0.986 -3.610 15.810 1.00 93.31 433 ILE A O 1
ATOM 3465 N N . SER A 1 434 ? -0.789 -4.949 16.093 1.00 95.50 434 SER A N 1
ATOM 3466 C CA . SER A 1 434 ? -1.733 -3.860 16.355 1.00 95.50 434 SER A CA 1
ATOM 3467 C C . SER A 1 434 ? -2.187 -3.830 17.800 1.00 95.50 434 SER A C 1
ATOM 3469 O O . SER A 1 434 ? -2.351 -4.879 18.422 1.00 95.50 434 SER A O 1
ATOM 3471 N N . LEU A 1 435 ? -2.472 -2.622 18.280 1.00 95.19 435 LEU A N 1
ATOM 3472 C CA . LEU A 1 435 ? -3.278 -2.399 19.471 1.00 95.19 435 LEU A CA 1
ATOM 3473 C C . LEU A 1 435 ? -4.649 -1.876 19.033 1.00 95.19 435 LEU A C 1
ATOM 3475 O O . LEU A 1 435 ? -4.751 -0.878 18.304 1.00 95.19 435 LEU A O 1
ATOM 3479 N N . ASN A 1 436 ? -5.693 -2.573 19.464 1.00 97.06 436 ASN A N 1
ATOM 3480 C CA . ASN A 1 436 ? -7.061 -2.355 19.020 1.00 97.06 436 ASN A CA 1
ATOM 3481 C C . ASN A 1 436 ? -7.937 -1.951 20.191 1.00 97.06 436 ASN A C 1
ATOM 3483 O O . ASN A 1 436 ? -7.812 -2.489 21.288 1.00 97.06 436 ASN A O 1
ATOM 3487 N N . GLU A 1 437 ? -8.838 -1.024 19.917 1.00 96.94 437 GLU A N 1
ATOM 3488 C CA . GLU A 1 437 ? -9.947 -0.678 20.782 1.00 96.94 437 GLU A CA 1
ATOM 3489 C C . GLU A 1 437 ? -11.118 -1.612 20.463 1.00 96.94 437 GLU A C 1
ATOM 3491 O O . GLU A 1 437 ? -11.487 -1.789 19.298 1.00 96.94 437 GLU A O 1
ATOM 3496 N N . VAL A 1 438 ? -11.679 -2.242 21.489 1.00 98.00 438 VAL A N 1
ATOM 3497 C CA . VAL A 1 438 ? -12.733 -3.249 21.365 1.00 98.00 438 VAL A CA 1
ATOM 3498 C C . VAL A 1 438 ? -13.918 -2.845 22.233 1.00 98.00 438 VAL A C 1
ATOM 3500 O O . VAL A 1 438 ? -13.731 -2.389 23.358 1.00 98.00 438 VAL A O 1
ATOM 3503 N N . VAL A 1 439 ? -15.145 -3.011 21.740 1.00 98.06 439 VAL A N 1
ATOM 3504 C CA . VAL A 1 439 ? -16.367 -2.778 22.533 1.00 98.06 439 VAL A CA 1
ATOM 3505 C C . VAL A 1 439 ? -16.322 -3.630 23.804 1.00 98.06 439 VAL A C 1
ATOM 3507 O O . VAL A 1 439 ? -16.151 -4.847 23.721 1.00 98.06 439 VAL A O 1
ATOM 3510 N N . ASN A 1 440 ? -16.490 -3.018 24.981 1.00 97.12 440 ASN A N 1
ATOM 3511 C CA . ASN A 1 440 ? -16.452 -3.743 26.250 1.00 97.12 440 ASN A CA 1
ATOM 3512 C C . ASN A 1 440 ? -17.758 -4.523 26.466 1.00 97.12 440 ASN A C 1
ATOM 3514 O O . ASN A 1 440 ? -18.680 -4.049 27.119 1.00 97.12 440 ASN A O 1
ATOM 3518 N N . CYS A 1 441 ? -17.871 -5.703 25.862 1.00 96.62 441 CYS A N 1
ATOM 3519 C CA . CYS A 1 441 ? -19.011 -6.604 26.043 1.00 96.62 441 CYS A CA 1
ATOM 3520 C C . CYS A 1 441 ? -18.560 -8.079 25.949 1.00 96.62 441 CYS A C 1
ATOM 3522 O O . CYS A 1 441 ? -19.028 -8.819 25.077 1.00 96.62 441 CYS A O 1
ATOM 3524 N N . PRO A 1 442 ? -17.618 -8.513 26.816 1.00 95.50 442 PRO A N 1
ATOM 3525 C CA . PRO A 1 442 ? -16.969 -9.824 26.730 1.00 95.50 442 PRO A CA 1
ATOM 3526 C C . PRO A 1 442 ? -17.929 -11.014 26.817 1.00 95.50 442 PRO A C 1
ATOM 3528 O O . PRO A 1 442 ? -17.668 -12.058 26.230 1.00 95.50 442 PRO A O 1
ATOM 3531 N N . GLN A 1 443 ? -19.071 -10.847 27.483 1.00 95.12 443 GLN A N 1
ATOM 3532 C CA . GLN A 1 443 ? -20.140 -11.843 27.568 1.00 95.12 443 GLN A CA 1
ATOM 3533 C C . GLN A 1 443 ? -20.782 -12.177 26.212 1.00 95.12 443 GLN A C 1
ATOM 3535 O O . GLN A 1 443 ? -21.424 -13.214 26.083 1.00 95.12 443 GLN A O 1
ATOM 3540 N N . SER A 1 444 ? -20.630 -11.302 25.213 1.00 96.50 444 SER A N 1
ATOM 3541 C CA . SER A 1 444 ? -21.145 -11.512 23.855 1.00 96.50 444 SER A CA 1
ATOM 3542 C C . SER A 1 444 ? -20.081 -12.037 22.888 1.00 96.50 444 SER A C 1
ATOM 3544 O O . SER A 1 444 ? -20.394 -12.302 21.723 1.00 96.50 444 SER A O 1
ATOM 3546 N N . PHE A 1 445 ? -18.825 -12.150 23.328 1.00 97.25 445 PHE A N 1
ATOM 3547 C CA . PHE A 1 445 ? -17.741 -12.679 22.505 1.00 97.25 445 PHE A CA 1
ATOM 3548 C C . PHE A 1 445 ? -17.895 -14.193 22.355 1.00 97.25 445 PHE A C 1
ATOM 3550 O O . PHE A 1 445 ? -18.461 -14.861 23.216 1.00 97.25 445 PHE A O 1
ATOM 3557 N N . VAL A 1 446 ? -17.348 -14.754 21.276 1.00 97.38 446 VAL A N 1
ATOM 3558 C CA . VAL A 1 446 ? -17.275 -16.216 21.111 1.00 97.38 446 VAL A CA 1
ATOM 3559 C C . VAL A 1 446 ? -16.438 -16.834 22.228 1.00 97.38 446 VAL A C 1
ATOM 3561 O O . VAL A 1 446 ? -16.754 -17.912 22.724 1.00 97.38 446 VAL A O 1
ATOM 3564 N N . TYR A 1 447 ? -15.383 -16.133 22.640 1.00 97.25 447 TYR A N 1
ATOM 3565 C CA . TYR A 1 447 ? -14.564 -16.514 23.777 1.00 97.25 447 TYR A CA 1
ATOM 3566 C C . TYR A 1 447 ? -14.055 -15.278 24.509 1.00 97.25 447 TYR A C 1
ATOM 3568 O O . TYR A 1 447 ? -13.655 -14.291 23.889 1.00 97.25 447 TYR A O 1
ATOM 3576 N N . SER A 1 448 ? -14.041 -15.364 25.835 1.00 96.25 448 SER A N 1
ATOM 3577 C CA . SER A 1 448 ? -13.403 -14.400 26.720 1.00 96.25 448 SER A CA 1
ATOM 3578 C C . SER A 1 448 ? -12.886 -15.139 27.950 1.00 96.25 448 SER A C 1
ATOM 3580 O O . SER A 1 448 ? -13.675 -15.628 28.756 1.00 96.25 448 SER A O 1
ATOM 3582 N N . GLY A 1 449 ? -11.568 -15.223 28.104 1.00 94.31 449 GLY A N 1
ATOM 3583 C CA . GLY A 1 449 ? -10.940 -15.910 29.232 1.00 94.31 449 GLY A CA 1
ATOM 3584 C C . GLY A 1 449 ? -9.434 -15.677 29.277 1.00 94.31 449 GLY A C 1
ATOM 3585 O O . GLY A 1 449 ? -8.794 -15.570 28.235 1.00 94.31 449 GLY A O 1
ATOM 3586 N N . SER A 1 450 ? -8.868 -15.566 30.484 1.00 89.38 450 SER A N 1
ATOM 3587 C CA . SER A 1 450 ? -7.419 -15.401 30.712 1.00 89.38 450 SER A CA 1
ATOM 3588 C C . SER A 1 450 ? -6.771 -14.292 29.865 1.00 89.38 450 SER A C 1
ATOM 3590 O O . SER A 1 450 ? -5.690 -14.469 29.309 1.00 89.38 450 SER A O 1
ATOM 3592 N N . GLY A 1 451 ? -7.469 -13.163 29.707 1.00 89.88 451 GLY A N 1
ATOM 3593 C CA . GLY A 1 451 ? -7.007 -12.034 28.892 1.00 89.88 451 GLY A CA 1
ATOM 3594 C C . GLY A 1 451 ? -7.018 -12.280 27.378 1.00 89.88 451 GLY A C 1
ATOM 3595 O O . GLY A 1 451 ? -6.473 -11.468 26.645 1.00 89.88 451 GLY A O 1
ATOM 3596 N N . THR A 1 452 ? -7.620 -13.367 26.890 1.00 95.31 452 THR A N 1
ATOM 3597 C CA . THR A 1 452 ? -7.782 -13.677 25.461 1.00 95.31 452 THR A CA 1
ATOM 3598 C C . THR A 1 452 ? -9.242 -13.527 25.042 1.00 95.31 452 THR A C 1
ATOM 3600 O O . THR A 1 452 ? -10.151 -13.954 25.758 1.00 95.31 452 THR A O 1
ATOM 3603 N N . TYR A 1 453 ? -9.464 -12.948 23.863 1.00 97.19 453 TYR A N 1
ATOM 3604 C CA . TYR A 1 453 ? -10.781 -12.671 23.296 1.00 97.19 453 TYR A CA 1
ATOM 3605 C C . TYR A 1 453 ? -10.906 -13.243 21.886 1.00 97.19 453 TYR A C 1
ATOM 3607 O O . TYR A 1 453 ? -9.981 -13.128 21.084 1.00 97.19 453 TYR A O 1
ATOM 3615 N N . VAL A 1 454 ? -12.075 -13.793 21.558 1.00 97.12 454 VAL A N 1
ATOM 3616 C CA . VAL A 1 454 ? -12.455 -14.139 20.182 1.00 97.12 454 VAL A CA 1
ATOM 3617 C C . VAL A 1 454 ? -13.729 -13.389 19.831 1.00 97.12 454 VAL A C 1
ATOM 3619 O O . VAL A 1 454 ? -14.816 -13.724 20.301 1.00 97.12 454 VAL A O 1
ATOM 3622 N N . VAL A 1 455 ? -13.588 -12.355 19.006 1.00 97.44 455 VAL A N 1
ATOM 3623 C CA . VAL A 1 455 ? -14.671 -11.423 18.676 1.00 97.44 455 VAL A CA 1
ATOM 3624 C C . VAL A 1 455 ? -15.159 -11.677 17.249 1.00 97.44 455 VAL A C 1
ATOM 3626 O O . VAL A 1 455 ? -14.417 -11.520 16.279 1.00 97.44 455 VAL A O 1
ATOM 3629 N N . GLN A 1 456 ? -16.422 -12.075 17.113 1.00 96.25 456 GLN A N 1
ATOM 3630 C CA . GLN A 1 456 ? -17.092 -12.352 15.837 1.00 96.25 456 GLN A CA 1
ATOM 3631 C C . GLN A 1 456 ? -17.632 -11.094 15.142 1.00 96.25 456 GLN A C 1
ATOM 3633 O O . GLN A 1 456 ? -17.845 -11.097 13.929 1.00 96.25 456 GLN A O 1
ATOM 3638 N N . TYR A 1 457 ? -17.846 -10.009 15.888 1.00 96.56 457 TYR A N 1
ATOM 3639 C CA . TYR A 1 457 ? -18.388 -8.755 15.366 1.00 96.56 457 TYR A CA 1
ATOM 3640 C C . TYR A 1 457 ? -17.256 -7.821 14.921 1.00 96.56 457 TYR A C 1
ATOM 3642 O O . TYR A 1 457 ? -16.619 -7.165 15.739 1.00 96.56 457 TYR A O 1
ATOM 3650 N N . LEU A 1 458 ? -17.002 -7.734 13.612 1.00 95.00 458 LEU A N 1
ATOM 3651 C CA . LEU A 1 458 ? -15.888 -6.936 13.068 1.00 95.00 458 LEU A CA 1
ATOM 3652 C C . LEU A 1 458 ? -15.999 -5.438 13.381 1.00 95.00 458 LEU A C 1
ATOM 3654 O O . LEU A 1 458 ? -14.988 -4.757 13.549 1.00 95.00 458 LEU A O 1
ATOM 3658 N N . ASP A 1 459 ? -17.231 -4.947 13.507 1.00 95.50 459 ASP A N 1
ATOM 3659 C CA . ASP A 1 459 ? -17.526 -3.546 13.819 1.00 95.50 459 ASP A CA 1
ATOM 3660 C C . ASP A 1 459 ? -17.313 -3.221 15.293 1.00 95.50 459 ASP A C 1
ATOM 3662 O O . ASP A 1 459 ? -17.393 -2.066 15.683 1.00 95.50 459 ASP A O 1
ATOM 3666 N N . TRP A 1 460 ? -17.015 -4.223 16.121 1.00 97.44 460 TRP A N 1
ATOM 3667 C CA . TRP A 1 460 ? -16.681 -4.029 17.526 1.00 97.44 460 TRP A CA 1
ATOM 3668 C C . TRP A 1 460 ? -15.180 -3.874 17.749 1.00 97.44 460 TRP A C 1
ATOM 3670 O O . TRP A 1 460 ? -14.764 -3.774 18.898 1.00 97.44 460 TRP A O 1
ATOM 3680 N N . ILE A 1 461 ? -14.371 -3.877 16.685 1.00 96.94 461 ILE A N 1
ATOM 3681 C CA . ILE A 1 461 ? -12.913 -3.802 16.766 1.00 96.94 461 ILE A CA 1
ATOM 3682 C C . ILE A 1 461 ? -12.407 -2.675 15.873 1.00 96.94 461 ILE A C 1
ATOM 3684 O O . ILE A 1 461 ? -12.586 -2.699 14.648 1.00 96.94 461 ILE A O 1
ATOM 3688 N N . GLN A 1 462 ? -11.678 -1.742 16.473 1.00 94.94 462 GLN A N 1
ATOM 3689 C CA . GLN A 1 462 ? -11.053 -0.641 15.766 1.00 94.94 462 GLN A CA 1
ATOM 3690 C C . GLN A 1 462 ? -9.558 -0.558 16.061 1.00 94.94 462 GLN A C 1
ATOM 3692 O O . GLN A 1 462 ? -9.122 -0.412 17.199 1.00 94.94 462 GLN A O 1
ATOM 3697 N N . THR A 1 463 ? -8.748 -0.633 15.009 1.00 94.50 463 THR A N 1
ATOM 3698 C CA . THR A 1 463 ? -7.295 -0.509 15.128 1.00 94.50 463 THR A CA 1
ATOM 3699 C C . THR A 1 463 ? -6.922 0.936 15.435 1.00 94.50 463 THR A C 1
ATOM 3701 O O . THR A 1 463 ? -7.301 1.849 14.701 1.00 94.50 463 THR A O 1
ATOM 3704 N N . ARG A 1 464 ? -6.171 1.148 16.521 1.00 92.62 464 ARG A N 1
ATOM 3705 C CA . ARG A 1 464 ? -5.712 2.480 16.951 1.00 92.62 464 ARG A CA 1
ATOM 3706 C C . ARG A 1 464 ? -4.223 2.680 16.735 1.00 92.62 464 ARG A C 1
ATOM 3708 O O . ARG A 1 464 ? -3.797 3.786 16.399 1.00 92.62 464 ARG A O 1
ATOM 3715 N N . TYR A 1 465 ? -3.442 1.613 16.873 1.00 92.81 465 TYR A N 1
ATOM 3716 C CA . TYR A 1 465 ? -1.997 1.666 16.705 1.00 92.81 465 TYR A CA 1
ATOM 3717 C C . TYR A 1 465 ? -1.480 0.473 15.914 1.00 92.81 465 TYR A C 1
ATOM 3719 O O . TYR A 1 465 ? -1.967 -0.646 16.077 1.00 92.81 465 TYR A O 1
ATOM 3727 N N . LEU A 1 466 ? -0.453 0.724 15.106 1.00 93.38 466 LEU A N 1
ATOM 3728 C CA . LEU A 1 466 ? 0.413 -0.291 14.523 1.00 93.38 466 LEU A CA 1
ATOM 3729 C C . LEU A 1 466 ? 1.823 -0.112 15.063 1.00 93.38 466 LEU A C 1
ATOM 3731 O O . LEU A 1 466 ? 2.361 0.995 15.085 1.00 93.38 466 LEU A O 1
ATOM 3735 N N . TYR A 1 467 ? 2.419 -1.221 15.461 1.00 91.00 467 TYR A N 1
ATOM 3736 C CA . TYR A 1 467 ? 3.789 -1.304 15.918 1.00 91.00 467 TYR A CA 1
ATOM 3737 C C . TYR A 1 467 ? 4.570 -2.152 14.928 1.00 91.00 467 TYR A C 1
ATOM 3739 O O . TYR A 1 467 ? 4.158 -3.262 14.588 1.00 91.00 467 TYR A O 1
ATOM 3747 N N . VAL A 1 468 ? 5.684 -1.607 14.456 1.00 89.44 468 VAL A N 1
ATOM 3748 C CA . VAL A 1 468 ? 6.541 -2.229 13.450 1.00 89.44 468 VAL A CA 1
ATOM 3749 C C . VAL A 1 468 ? 7.874 -2.553 14.097 1.00 89.44 468 VAL A C 1
ATOM 3751 O O . VAL A 1 468 ? 8.598 -1.646 14.507 1.00 89.44 468 VAL A O 1
ATOM 3754 N N . GLY A 1 469 ? 8.193 -3.841 14.196 1.00 84.69 469 GLY A N 1
ATOM 3755 C CA . GLY A 1 469 ? 9.499 -4.293 14.662 1.00 84.69 469 GLY A CA 1
ATOM 3756 C C . GLY A 1 469 ? 10.513 -4.259 13.527 1.00 84.69 469 GLY A C 1
ATOM 3757 O O . GLY A 1 469 ? 10.303 -4.925 12.512 1.00 84.69 469 GLY A O 1
ATOM 3758 N N . SER A 1 470 ? 11.601 -3.505 13.693 1.00 73.94 470 SER A N 1
ATOM 3759 C CA . SER A 1 470 ? 12.714 -3.461 12.737 1.00 73.94 470 SER A CA 1
ATOM 3760 C C . SER A 1 470 ? 13.818 -4.471 13.076 1.00 73.94 470 SER A C 1
ATOM 3762 O O . SER A 1 470 ? 13.975 -4.890 14.226 1.00 73.94 470 SER A O 1
ATOM 3764 N N . GLY A 1 471 ? 14.610 -4.870 12.073 1.00 62.47 471 GLY A N 1
ATOM 3765 C CA . GLY A 1 471 ? 15.824 -5.670 12.282 1.00 62.47 471 GLY A CA 1
ATOM 3766 C C . GLY A 1 471 ? 16.871 -4.950 13.151 1.00 62.47 471 GLY A C 1
ATOM 3767 O O . GLY A 1 471 ? 16.764 -3.759 13.406 1.00 62.47 471 GLY A O 1
ATOM 3768 N N . GLY A 1 472 ? 17.895 -5.670 13.632 1.00 56.62 472 GLY A N 1
ATOM 3769 C CA . GLY A 1 472 ? 18.832 -5.199 14.673 1.00 56.62 472 GLY A CA 1
ATOM 3770 C C . GLY A 1 472 ? 19.627 -3.901 14.397 1.00 56.62 472 GLY A C 1
ATOM 3771 O O . GLY A 1 472 ? 19.464 -3.218 13.393 1.00 56.62 472 GLY A O 1
ATOM 3772 N N . ALA A 1 473 ? 20.578 -3.571 15.281 1.00 52.25 473 ALA A N 1
ATOM 3773 C CA . ALA A 1 473 ? 21.211 -2.244 15.433 1.00 52.25 473 ALA A CA 1
ATOM 3774 C C . ALA A 1 473 ? 21.640 -1.466 14.157 1.00 52.25 473 ALA A C 1
ATOM 3776 O O . ALA A 1 473 ? 21.624 -0.232 14.162 1.00 52.25 473 ALA A O 1
ATOM 3777 N N . LYS A 1 474 ? 22.031 -2.139 13.061 1.00 53.62 474 LYS A N 1
ATOM 3778 C CA . LYS A 1 474 ? 22.370 -1.485 11.776 1.00 53.62 474 LYS A CA 1
ATOM 3779 C C . LYS A 1 474 ? 21.144 -0.881 11.082 1.00 53.62 474 LYS A C 1
ATOM 3781 O O . LYS A 1 474 ? 21.247 0.205 10.517 1.00 53.62 474 LYS A O 1
ATOM 3786 N N . SER A 1 475 ? 20.007 -1.565 11.142 1.00 54.97 475 SER A N 1
ATOM 3787 C CA . SER A 1 475 ? 18.739 -1.067 10.616 1.00 54.97 475 SER A CA 1
ATOM 3788 C C . SER A 1 475 ? 18.232 0.107 11.453 1.00 54.97 475 SER A C 1
ATOM 3790 O O . SER A 1 475 ? 17.951 1.175 10.915 1.00 54.97 475 SER A O 1
ATOM 3792 N N . ASN A 1 476 ? 18.332 -0.001 12.782 1.00 56.50 476 ASN A N 1
ATOM 3793 C CA . ASN A 1 476 ? 17.987 1.086 13.704 1.00 56.50 476 ASN A CA 1
ATOM 3794 C C . ASN A 1 476 ? 18.800 2.366 13.435 1.00 56.50 476 ASN A C 1
ATOM 3796 O O . ASN A 1 476 ? 18.288 3.465 13.621 1.00 56.50 476 ASN A O 1
ATOM 3800 N N . ARG A 1 477 ? 20.052 2.265 12.956 1.00 60.12 477 ARG A N 1
ATOM 3801 C CA . ARG A 1 477 ? 20.832 3.431 12.494 1.00 60.12 477 ARG A CA 1
ATOM 3802 C C . ARG A 1 477 ? 20.282 4.048 11.207 1.00 60.12 477 ARG A C 1
ATOM 3804 O O . ARG A 1 477 ? 20.233 5.272 11.134 1.00 60.12 477 ARG A O 1
ATOM 3811 N N . LYS A 1 478 ? 19.870 3.242 10.219 1.00 61.38 478 LYS A N 1
ATOM 3812 C CA . LYS A 1 478 ? 19.232 3.738 8.984 1.00 61.38 478 LYS A CA 1
ATOM 3813 C C . LYS A 1 478 ? 17.916 4.442 9.301 1.00 61.38 478 LYS A C 1
ATOM 3815 O O . LYS A 1 478 ? 17.732 5.575 8.874 1.00 61.38 478 LYS A O 1
ATOM 3820 N N . VAL A 1 479 ? 17.077 3.813 10.124 1.00 61.16 479 VAL A N 1
ATOM 3821 C CA . VAL A 1 479 ? 15.818 4.378 10.620 1.00 61.16 479 VAL A CA 1
ATOM 3822 C C . VAL A 1 479 ? 16.079 5.680 11.380 1.00 61.16 479 VAL A C 1
ATOM 3824 O O . VAL A 1 479 ? 15.518 6.710 11.027 1.00 61.16 479 VAL A O 1
ATOM 3827 N N . LYS A 1 480 ? 16.993 5.697 12.362 1.00 61.19 480 LYS A N 1
ATOM 3828 C CA . LYS A 1 480 ? 17.335 6.918 13.119 1.00 61.19 480 LYS A CA 1
ATOM 3829 C C . LYS A 1 480 ? 17.868 8.039 12.231 1.00 61.19 480 LYS A C 1
ATOM 3831 O O . LYS A 1 480 ? 17.441 9.177 12.380 1.00 61.19 480 LYS A O 1
ATOM 3836 N N . HIS A 1 481 ? 18.787 7.737 11.314 1.00 61.03 481 HIS A N 1
ATOM 3837 C CA . HIS A 1 481 ? 19.325 8.728 10.382 1.00 61.03 481 HIS A CA 1
ATOM 3838 C C . HIS A 1 481 ? 18.233 9.279 9.465 1.00 61.03 481 HIS A C 1
ATOM 3840 O O . HIS A 1 481 ? 18.167 10.485 9.233 1.00 61.03 481 HIS A O 1
ATOM 3846 N N . TYR A 1 482 ? 17.343 8.411 8.988 1.00 61.12 482 TYR A N 1
ATOM 3847 C CA . TYR A 1 482 ? 16.211 8.808 8.174 1.00 61.12 482 TYR A CA 1
ATOM 3848 C C . TYR A 1 482 ? 15.255 9.725 8.948 1.00 61.12 482 TYR A C 1
ATOM 3850 O O . TYR A 1 482 ? 14.974 10.826 8.482 1.00 61.12 482 TYR A O 1
ATOM 3858 N N . LEU A 1 483 ? 14.854 9.340 10.165 1.00 62.59 483 LEU A N 1
ATOM 3859 C CA . LEU A 1 483 ? 14.003 10.146 11.047 1.00 62.59 483 LEU A CA 1
ATOM 3860 C C . LEU A 1 483 ? 14.634 11.505 11.393 1.00 62.59 483 LEU A C 1
ATOM 3862 O O . LEU A 1 483 ? 13.965 12.530 11.283 1.00 62.59 483 LEU A O 1
ATOM 3866 N N . ALA A 1 484 ? 15.927 11.534 11.728 1.00 58.50 484 ALA A N 1
ATOM 3867 C CA . ALA A 1 484 ? 16.657 12.768 12.024 1.00 58.50 484 ALA A CA 1
ATOM 3868 C C . ALA A 1 484 ? 16.742 13.702 10.802 1.00 58.50 484 ALA A C 1
ATOM 3870 O O . ALA A 1 484 ? 16.591 14.916 10.924 1.00 58.50 484 ALA A O 1
ATOM 3871 N N . THR A 1 485 ? 16.932 13.134 9.606 1.00 56.59 485 THR A N 1
ATOM 3872 C CA . THR A 1 485 ? 16.953 13.900 8.351 1.00 56.59 485 THR A CA 1
ATOM 3873 C C . THR A 1 485 ? 15.584 14.518 8.053 1.00 56.59 485 THR A C 1
ATOM 3875 O O . THR A 1 485 ? 15.526 15.639 7.555 1.00 56.59 485 THR A O 1
ATOM 3878 N N . GLN A 1 486 ? 14.484 13.832 8.392 1.00 53.53 486 GLN A N 1
ATOM 3879 C CA . GLN A 1 486 ? 13.131 14.377 8.233 1.00 53.53 486 GLN A CA 1
ATOM 3880 C C . GLN A 1 486 ? 12.827 15.493 9.239 1.00 53.53 486 GLN A C 1
ATOM 3882 O O . GLN A 1 486 ? 12.294 16.516 8.826 1.00 53.53 486 GLN A O 1
ATOM 3887 N N . MET A 1 487 ? 13.205 15.356 10.517 1.00 47.50 487 MET A N 1
ATOM 3888 C CA . MET A 1 487 ? 12.970 16.402 11.531 1.00 47.50 487 MET A CA 1
ATOM 3889 C C . MET A 1 487 ? 13.619 17.742 11.150 1.00 47.50 487 MET A C 1
ATOM 3891 O O . MET A 1 487 ? 12.996 18.785 11.314 1.00 47.50 487 MET A O 1
ATOM 3895 N N . ASN A 1 488 ? 14.803 17.717 10.530 1.00 41.44 488 ASN A N 1
ATOM 3896 C CA . ASN A 1 488 ? 15.457 18.924 10.006 1.00 41.44 488 ASN A CA 1
ATOM 3897 C C . ASN A 1 488 ? 14.815 19.479 8.717 1.00 41.44 488 ASN A C 1
ATOM 3899 O O . ASN A 1 488 ? 15.059 20.626 8.353 1.00 41.44 488 ASN A O 1
ATOM 3903 N N . CYS A 1 489 ? 14.015 18.678 8.006 1.00 36.78 489 CYS A N 1
ATOM 3904 C CA . CYS A 1 489 ? 13.333 19.064 6.765 1.00 36.78 489 CYS A CA 1
ATOM 3905 C C . CYS A 1 489 ? 11.901 19.588 6.989 1.00 36.78 489 CYS A C 1
ATOM 3907 O O . CYS A 1 489 ? 11.289 20.079 6.041 1.00 36.78 489 CYS A O 1
ATOM 3909 N N . CYS A 1 490 ? 11.370 19.494 8.213 1.00 36.53 490 CYS A N 1
ATOM 3910 C CA . CYS A 1 490 ? 10.012 19.901 8.587 1.00 36.53 490 CYS A CA 1
ATOM 3911 C C . CYS A 1 490 ? 9.927 21.329 9.165 1.00 36.53 490 CYS A C 1
ATOM 3913 O O . CYS A 1 490 ? 9.024 21.605 9.950 1.00 36.53 490 CYS A O 1
ATOM 3915 N N . ASN A 1 491 ? 10.814 22.253 8.770 1.00 31.98 491 ASN A N 1
ATOM 3916 C CA . ASN A 1 491 ? 10.667 23.685 9.074 1.00 31.98 491 ASN A CA 1
ATOM 3917 C C . ASN A 1 491 ? 9.531 24.305 8.231 1.00 31.98 491 ASN A C 1
ATOM 3919 O O . ASN A 1 491 ? 9.760 25.150 7.370 1.00 31.98 491 ASN A O 1
ATOM 3923 N N . TYR A 1 492 ? 8.300 23.852 8.460 1.00 31.98 492 TYR A N 1
ATOM 3924 C CA . TYR A 1 492 ? 7.087 24.605 8.157 1.00 31.98 492 TYR A CA 1
ATOM 3925 C C . TYR A 1 492 ? 6.704 25.401 9.413 1.00 31.98 492 TYR A C 1
ATOM 3927 O O . TYR A 1 492 ? 6.917 24.906 10.522 1.00 31.98 492 TYR A O 1
ATOM 3935 N N . PRO A 1 493 ? 6.167 26.628 9.281 1.00 25.33 493 PRO A N 1
ATOM 3936 C CA . PRO A 1 493 ? 5.784 27.427 10.438 1.00 25.33 493 PRO A CA 1
ATOM 3937 C C . PRO A 1 493 ? 4.810 26.631 11.336 1.00 25.33 493 PRO A C 1
ATOM 3939 O O . PRO A 1 493 ? 3.850 26.059 10.814 1.00 25.33 493 PRO A O 1
ATOM 3942 N N . PRO A 1 494 ? 5.009 26.602 12.671 1.00 29.70 494 PRO A N 1
ATOM 3943 C CA . PRO A 1 494 ? 4.192 25.825 13.618 1.00 29.70 494 PRO A CA 1
ATOM 3944 C C . PRO A 1 494 ? 2.693 26.183 13.658 1.00 29.70 494 PRO A C 1
ATOM 3946 O O . PRO A 1 494 ? 1.918 25.553 14.374 1.00 29.70 494 PRO A O 1
ATOM 3949 N N . SER A 1 495 ? 2.250 27.192 12.910 1.00 30.20 495 SER A N 1
ATOM 3950 C CA . SER A 1 495 ? 0.928 27.809 13.045 1.00 30.20 495 SER A CA 1
ATOM 3951 C C . SER A 1 495 ? -0.250 26.986 12.504 1.00 30.20 495 SER A C 1
ATOM 3953 O O . SER A 1 495 ? -1.389 27.370 12.745 1.00 30.20 495 SER A O 1
ATOM 3955 N N . LEU A 1 496 ? -0.022 25.852 11.826 1.00 29.67 496 LEU A N 1
ATOM 3956 C CA . LEU A 1 496 ? -1.093 24.988 11.285 1.00 29.67 496 LEU A CA 1
ATOM 3957 C C . LEU A 1 496 ? -1.278 23.649 12.026 1.00 29.67 496 LEU A C 1
ATOM 3959 O O . LEU A 1 496 ? -2.185 22.893 11.690 1.00 29.67 496 LEU A O 1
ATOM 3963 N N . LEU A 1 497 ? -0.458 23.355 13.043 1.00 31.55 497 LEU A N 1
ATOM 3964 C CA . LEU A 1 497 ? -0.561 22.136 13.867 1.00 31.55 497 LEU A CA 1
ATOM 3965 C C . LEU A 1 497 ? -1.188 22.380 15.253 1.00 31.55 497 LEU A C 1
ATOM 3967 O O . LEU A 1 497 ? -1.554 21.422 15.929 1.00 31.55 497 LEU A O 1
ATOM 3971 N N . HIS A 1 498 ? -1.365 23.641 15.666 1.00 26.11 498 HIS A N 1
ATOM 3972 C CA . HIS A 1 498 ? -1.817 24.006 17.018 1.00 26.11 498 HIS A CA 1
ATOM 3973 C C . HIS A 1 498 ? -3.335 24.159 17.210 1.00 26.11 498 HIS A C 1
ATOM 3975 O O . HIS A 1 498 ? -3.770 24.615 18.263 1.00 26.11 498 HIS A O 1
ATOM 3981 N N . SER A 1 499 ? -4.165 23.743 16.254 1.00 25.23 499 SER A N 1
ATOM 3982 C CA . SER A 1 499 ? -5.629 23.769 16.408 1.00 25.23 499 SER A CA 1
ATOM 3983 C C . SER A 1 499 ? -6.287 22.409 16.182 1.00 25.23 499 SER A C 1
ATOM 3985 O O . SER A 1 499 ? -7.414 22.331 15.702 1.00 25.23 499 SER A O 1
ATOM 3987 N N . VAL A 1 500 ? -5.611 21.319 16.559 1.00 26.19 500 VAL A N 1
ATOM 3988 C CA . VAL A 1 500 ? -6.303 20.049 16.806 1.00 26.19 500 VAL A CA 1
ATOM 3989 C C . VAL A 1 500 ? -6.936 20.167 18.194 1.00 26.19 500 VAL A C 1
ATOM 3991 O O . VAL A 1 500 ? -6.195 20.198 19.178 1.00 26.19 500 VAL A O 1
ATOM 3994 N N . PRO A 1 501 ? -8.272 20.259 18.328 1.00 22.84 501 PRO A N 1
ATOM 3995 C CA . PRO A 1 501 ? -8.871 20.154 19.640 1.00 22.84 501 PRO A CA 1
ATOM 3996 C C . PRO A 1 501 ? -8.575 18.745 20.142 1.00 22.84 501 PRO A C 1
ATOM 3998 O O . PRO A 1 501 ? -8.947 17.761 19.494 1.00 22.84 501 PRO A O 1
ATOM 4001 N N . ASN A 1 502 ? -7.902 18.654 21.290 1.00 25.64 502 ASN A N 1
ATOM 4002 C CA . ASN A 1 502 ? -7.925 17.456 22.112 1.00 25.64 502 ASN A CA 1
ATOM 4003 C C . ASN A 1 502 ? -9.393 17.049 22.231 1.00 25.64 502 ASN A C 1
ATOM 4005 O O . ASN A 1 502 ? -10.200 17.741 22.852 1.00 25.64 502 ASN A O 1
ATOM 4009 N N . ARG A 1 503 ? -9.776 15.957 21.570 1.00 26.33 503 ARG A N 1
ATOM 4010 C CA . ARG A 1 503 ? -11.055 15.324 21.851 1.00 26.33 503 ARG A CA 1
ATOM 4011 C C . ARG A 1 503 ? -10.933 14.892 23.304 1.00 26.33 503 ARG A C 1
ATOM 4013 O O . ARG A 1 503 ? -10.100 14.038 23.579 1.00 26.33 503 ARG A O 1
ATOM 4020 N N . VAL A 1 504 ? -11.673 15.574 24.177 1.00 24.36 504 VAL A N 1
ATOM 4021 C CA . VAL A 1 504 ? -11.716 15.417 25.635 1.00 24.36 504 VAL A CA 1
ATOM 4022 C C . VAL A 1 504 ? -11.480 13.957 26.019 1.00 24.36 504 VAL A C 1
ATOM 4024 O O . VAL A 1 504 ? -12.388 13.129 25.979 1.00 24.36 504 VAL A O 1
ATOM 4027 N N . VAL A 1 505 ? -10.228 13.646 26.340 1.00 25.11 505 VAL A N 1
ATOM 4028 C CA . VAL A 1 505 ? -9.903 12.620 27.315 1.00 25.11 505 VAL A CA 1
ATOM 4029 C C . VAL A 1 505 ? -10.026 13.378 28.622 1.00 25.11 505 VAL A C 1
ATOM 4031 O O . VAL A 1 505 ? -9.458 14.456 28.755 1.00 25.11 505 VAL A O 1
ATOM 4034 N N . ILE A 1 506 ? -10.896 12.899 29.500 1.00 23.38 506 ILE A N 1
ATOM 4035 C CA . ILE A 1 506 ? -11.127 13.492 30.813 1.00 23.38 506 ILE A CA 1
ATOM 4036 C C . ILE A 1 506 ? -9.762 13.588 31.501 1.00 23.38 506 ILE A C 1
ATOM 4038 O O . ILE A 1 506 ? -9.135 12.556 31.731 1.00 23.38 506 ILE A O 1
ATOM 4042 N N . ASP A 1 507 ? -9.306 14.815 31.755 1.00 22.25 507 ASP A N 1
ATOM 4043 C CA . ASP A 1 507 ? -8.115 15.089 32.551 1.00 22.25 507 ASP A CA 1
ATOM 4044 C C . ASP A 1 507 ? -8.335 14.483 33.944 1.00 22.25 507 ASP A C 1
ATOM 4046 O O . ASP A 1 507 ? -9.226 14.907 34.687 1.00 22.25 507 ASP A O 1
ATOM 4050 N N . LEU A 1 508 ? -7.552 13.461 34.288 1.00 25.88 508 LEU A N 1
ATOM 4051 C CA . LEU A 1 508 ? -7.348 13.081 35.678 1.00 25.88 508 LEU A CA 1
ATOM 4052 C C . LEU A 1 508 ? -6.321 14.064 36.243 1.00 25.88 508 LEU A C 1
ATOM 4054 O O . LEU A 1 508 ? -5.142 14.038 35.900 1.00 25.88 508 LEU A O 1
ATOM 4058 N N . VAL A 1 509 ? -6.830 15.002 37.036 1.00 25.73 509 VAL A N 1
ATOM 4059 C CA . VAL A 1 509 ? -6.051 15.876 37.912 1.00 25.73 509 VAL A CA 1
ATOM 4060 C C . VAL A 1 509 ? -5.368 14.999 38.955 1.00 25.73 509 VAL A C 1
ATOM 4062 O O . VAL A 1 509 ? -6.058 14.187 39.558 1.00 25.73 509 VAL A O 1
A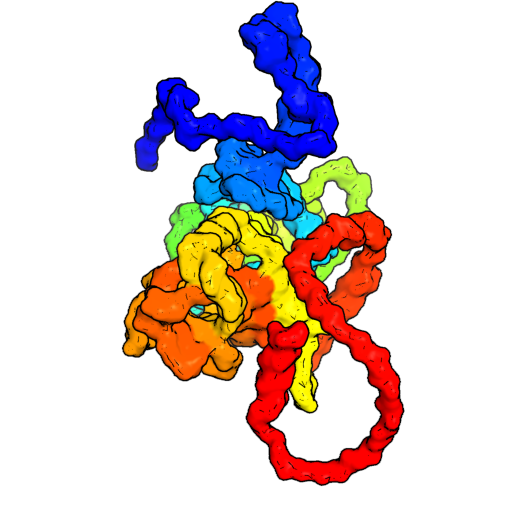TOM 4065 N N . ASP A 1 510 ? -4.072 15.196 39.194 1.00 25.52 510 ASP A N 1
ATOM 4066 C CA . ASP A 1 510 ? -3.524 15.168 40.553 1.00 25.52 510 ASP A CA 1
ATOM 4067 C C . ASP A 1 510 ? -2.190 15.928 40.637 1.00 25.52 510 ASP A C 1
ATOM 4069 O O . ASP A 1 510 ? -1.349 15.901 39.738 1.00 25.52 510 ASP A O 1
ATOM 4073 N N . GLU A 1 511 ? -2.074 16.678 41.731 1.00 26.61 511 GLU A N 1
ATOM 4074 C CA . GLU A 1 511 ? -1.007 17.603 42.100 1.00 26.61 511 GLU A CA 1
ATOM 4075 C C . GLU A 1 511 ? 0.307 16.867 42.437 1.00 26.61 511 GLU A C 1
ATOM 4077 O O . GLU A 1 511 ? 0.332 15.964 43.274 1.00 26.61 511 GLU A O 1
ATOM 4082 N N . GLU A 1 512 ? 1.435 17.293 41.856 1.00 28.11 512 GLU A N 1
ATOM 4083 C CA . GLU A 1 512 ? 2.765 16.883 42.322 1.00 28.11 512 GLU A CA 1
ATOM 4084 C C . GLU A 1 512 ? 3.182 17.711 43.546 1.00 28.11 512 GLU A C 1
ATOM 4086 O O . GLU A 1 512 ? 3.477 18.903 43.449 1.00 28.11 512 GLU A O 1
ATOM 4091 N N . ASN A 1 513 ? 3.278 17.040 44.697 1.00 26.41 513 ASN A N 1
ATOM 4092 C CA . ASN A 1 513 ? 4.121 17.471 45.807 1.00 26.41 513 ASN A CA 1
ATOM 4093 C C . ASN A 1 513 ? 5.537 16.904 45.626 1.00 26.41 513 ASN A C 1
ATOM 4095 O O . ASN A 1 513 ? 5.745 15.708 45.430 1.00 26.41 513 ASN A O 1
ATOM 4099 N N . SER A 1 514 ? 6.505 17.805 45.731 1.00 25.97 514 SER A N 1
ATOM 4100 C CA . SER A 1 514 ? 7.952 17.608 45.678 1.00 25.97 514 SER A CA 1
ATOM 4101 C C . SER A 1 514 ? 8.516 16.712 46.790 1.00 25.97 514 SER A C 1
ATOM 4103 O O . SER A 1 514 ? 8.172 16.928 47.951 1.00 25.97 514 SER A O 1
ATOM 4105 N N . ALA A 1 515 ? 9.492 15.848 46.470 1.00 26.38 515 ALA A N 1
ATOM 4106 C CA . ALA A 1 515 ? 10.684 15.606 47.304 1.00 26.38 515 ALA A CA 1
ATOM 4107 C C . ALA A 1 515 ? 11.764 14.773 46.575 1.00 26.38 515 ALA A C 1
ATOM 4109 O O . ALA A 1 515 ? 11.479 13.761 45.938 1.00 26.38 515 ALA A O 1
ATOM 4110 N N . GLU A 1 516 ? 13.015 15.221 46.704 1.00 26.12 516 GLU A N 1
ATOM 4111 C CA . GLU A 1 516 ? 14.268 14.604 46.245 1.00 26.12 516 GLU A CA 1
ATOM 4112 C C . GLU A 1 516 ? 14.690 13.373 47.083 1.00 26.12 516 GLU A C 1
ATOM 4114 O O . GLU A 1 516 ? 14.459 13.356 48.285 1.00 26.12 516 GLU A O 1
ATOM 4119 N N . GLU A 1 517 ? 15.379 12.385 46.477 1.00 26.44 517 GLU A N 1
ATOM 4120 C CA . GLU A 1 517 ? 16.778 11.975 46.796 1.00 26.44 517 GLU A CA 1
ATOM 4121 C C . GLU A 1 517 ? 17.186 10.564 46.271 1.00 26.44 517 GLU A C 1
ATOM 4123 O O . GLU A 1 517 ? 16.639 9.541 46.656 1.00 26.44 517 GLU A O 1
ATOM 4128 N N . ARG A 1 518 ? 18.207 10.566 45.389 1.00 24.56 518 ARG A N 1
ATOM 4129 C CA . ARG A 1 518 ? 19.467 9.765 45.268 1.00 24.56 518 ARG A CA 1
ATOM 4130 C C . ARG A 1 518 ? 19.585 8.236 45.584 1.00 24.56 518 ARG A C 1
ATOM 4132 O O . ARG A 1 518 ? 18.796 7.650 46.304 1.00 24.56 518 ARG A O 1
ATOM 4139 N N . PRO A 1 519 ? 20.614 7.546 45.010 1.00 36.91 519 PRO A N 1
ATOM 4140 C CA . PRO A 1 519 ? 20.493 6.167 44.512 1.00 36.91 519 PRO A CA 1
ATOM 4141 C C . PRO A 1 519 ? 21.256 5.090 45.310 1.00 36.91 519 PRO A C 1
ATOM 4143 O O . PRO A 1 519 ? 22.311 5.352 45.886 1.00 36.91 519 PRO A O 1
ATOM 4146 N N . ALA A 1 520 ? 20.827 3.824 45.193 1.00 27.25 520 ALA A N 1
ATOM 4147 C CA . ALA A 1 520 ? 21.627 2.662 45.593 1.00 27.25 520 ALA A CA 1
ATOM 4148 C C . ALA A 1 520 ? 21.502 1.468 44.626 1.00 27.25 520 ALA A C 1
ATOM 4150 O O . ALA A 1 520 ? 20.470 1.201 44.019 1.00 27.25 520 ALA A O 1
ATOM 4151 N N . LYS A 1 521 ? 22.634 0.777 44.465 1.00 27.91 521 LYS A N 1
ATOM 4152 C CA . LYS A 1 521 ? 22.957 -0.262 43.479 1.00 27.91 521 LYS A CA 1
ATOM 4153 C C . LYS A 1 521 ? 22.582 -1.685 43.941 1.00 27.91 521 LYS A C 1
ATOM 4155 O O . LYS A 1 521 ? 22.759 -2.013 45.105 1.00 27.91 521 LYS A O 1
ATOM 4160 N N . LYS A 1 522 ? 22.368 -2.540 42.922 1.00 28.94 522 LYS A N 1
ATOM 4161 C CA . LYS A 1 522 ? 22.616 -4.004 42.807 1.00 28.94 522 LYS A CA 1
ATOM 4162 C C . LYS A 1 522 ? 21.526 -5.005 43.258 1.00 28.94 522 LYS A C 1
ATOM 4164 O O . LYS A 1 522 ? 21.425 -5.355 44.420 1.00 28.94 522 LYS A O 1
ATOM 4169 N N . ALA A 1 523 ? 20.940 -5.645 42.233 1.00 26.56 523 ALA A N 1
ATOM 4170 C CA . ALA A 1 523 ? 21.149 -7.056 41.841 1.00 26.56 523 ALA A CA 1
ATOM 4171 C C . ALA A 1 523 ? 19.909 -7.980 41.808 1.00 26.56 523 ALA A C 1
ATOM 4173 O O . ALA A 1 523 ? 19.412 -8.443 42.823 1.00 26.56 523 ALA A O 1
ATOM 4174 N N . ARG A 1 524 ? 19.576 -8.370 40.564 1.00 31.05 524 ARG A N 1
ATOM 4175 C CA . ARG A 1 524 ? 19.114 -9.696 40.104 1.00 31.05 524 ARG A CA 1
ATOM 4176 C C . ARG A 1 524 ? 17.859 -10.299 40.755 1.00 31.05 524 ARG A C 1
ATOM 4178 O O . ARG A 1 524 ? 17.948 -11.241 41.535 1.00 31.05 524 ARG A O 1
ATOM 4185 N N . LYS A 1 525 ? 16.699 -9.903 40.216 1.00 27.88 525 LYS A N 1
ATOM 4186 C CA . LYS A 1 525 ? 15.592 -10.808 39.836 1.00 27.88 525 LYS A CA 1
ATOM 4187 C C . LYS A 1 525 ? 14.601 -10.045 38.937 1.00 27.88 525 LYS A C 1
ATOM 4189 O O . LYS A 1 525 ? 13.628 -9.488 39.418 1.00 27.88 525 LYS A O 1
ATOM 4194 N N . HIS A 1 526 ? 14.865 -9.964 37.633 1.00 31.05 526 HIS A N 1
ATOM 4195 C CA . HIS A 1 526 ? 13.941 -9.326 36.686 1.00 31.05 526 HIS A CA 1
ATOM 4196 C C . HIS A 1 526 ? 13.825 -10.155 35.416 1.00 31.05 526 HIS A C 1
ATOM 4198 O O . HIS A 1 526 ? 14.786 -10.258 34.658 1.00 31.05 526 HIS A O 1
ATOM 4204 N N . GLN A 1 527 ? 12.639 -10.725 35.198 1.00 32.75 527 GLN A N 1
ATOM 4205 C CA . GLN A 1 527 ? 12.188 -11.040 33.844 1.00 32.75 527 GLN A CA 1
ATOM 4206 C C . GLN A 1 527 ? 10.669 -10.932 33.615 1.00 32.75 527 GLN A C 1
ATOM 4208 O O . GLN A 1 527 ? 10.260 -11.118 32.483 1.00 32.75 527 GLN A O 1
ATOM 4213 N N . ASN A 1 528 ? 9.847 -10.536 34.602 1.00 34.00 528 ASN A N 1
ATOM 4214 C CA . ASN A 1 528 ? 8.390 -10.392 34.402 1.00 34.00 528 ASN A CA 1
ATOM 4215 C C . ASN A 1 528 ? 7.789 -9.009 34.740 1.00 34.00 528 ASN A C 1
ATOM 4217 O O . ASN A 1 528 ? 6.616 -8.810 34.478 1.00 34.00 528 ASN A O 1
ATOM 4221 N N . ASN A 1 529 ? 8.546 -8.030 35.260 1.00 35.06 529 ASN A N 1
ATOM 4222 C CA . ASN A 1 529 ? 7.936 -6.793 35.798 1.00 35.06 529 ASN A CA 1
ATOM 4223 C C . ASN A 1 529 ? 7.953 -5.569 34.857 1.00 35.06 529 ASN A C 1
ATOM 4225 O O . ASN A 1 529 ? 7.307 -4.573 35.163 1.00 35.06 529 ASN A O 1
ATOM 4229 N N . GLU A 1 530 ? 8.676 -5.594 33.732 1.00 40.22 530 GLU A N 1
ATOM 4230 C CA . GLU A 1 530 ? 8.801 -4.405 32.859 1.00 40.22 530 GLU A CA 1
ATOM 4231 C C . GLU A 1 530 ? 7.661 -4.279 31.826 1.00 40.22 530 GLU A C 1
ATOM 4233 O O . GLU A 1 530 ? 7.359 -3.172 31.387 1.00 40.22 530 GLU A O 1
ATOM 4238 N N . LEU A 1 531 ? 6.966 -5.376 31.490 1.00 41.06 531 LEU A N 1
ATOM 4239 C CA . LEU A 1 531 ? 5.771 -5.353 30.628 1.00 41.06 531 LEU A CA 1
ATOM 4240 C C . LEU A 1 531 ? 4.500 -4.951 31.400 1.00 41.06 531 LEU A C 1
ATOM 4242 O O . LEU A 1 531 ? 3.640 -4.267 30.850 1.00 41.06 531 LEU A O 1
ATOM 4246 N N . ASP A 1 532 ? 4.419 -5.268 32.694 1.00 36.91 532 ASP A N 1
ATOM 4247 C CA . ASP A 1 532 ? 3.335 -4.794 33.569 1.00 36.91 532 ASP A CA 1
ATOM 4248 C C . ASP A 1 532 ? 3.423 -3.277 33.817 1.00 36.91 532 ASP A C 1
ATOM 4250 O O . ASP A 1 532 ? 2.406 -2.593 33.920 1.00 36.91 532 ASP A O 1
ATOM 4254 N N . ALA A 1 533 ? 4.634 -2.707 33.806 1.00 40.25 533 ALA A N 1
ATOM 4255 C CA . ALA A 1 533 ? 4.823 -1.255 33.830 1.00 40.25 533 ALA A CA 1
ATOM 4256 C C . ALA A 1 533 ? 4.271 -0.567 32.563 1.00 40.25 533 ALA A C 1
ATOM 4258 O O . ALA A 1 533 ? 3.776 0.558 32.634 1.00 40.25 533 ALA A O 1
ATOM 4259 N N . ILE A 1 534 ? 4.286 -1.257 31.413 1.00 42.22 534 ILE A N 1
ATOM 4260 C CA . ILE A 1 534 ? 3.668 -0.776 30.170 1.00 42.22 534 ILE A CA 1
ATOM 4261 C C . ILE A 1 534 ? 2.142 -0.752 30.311 1.00 42.22 534 ILE A C 1
ATOM 4263 O O . ILE A 1 534 ? 1.539 0.247 29.926 1.00 42.22 534 ILE A O 1
ATOM 4267 N N . TRP A 1 535 ? 1.523 -1.773 30.918 1.00 37.19 535 TRP A N 1
ATOM 4268 C CA . TRP A 1 535 ? 0.081 -1.784 31.212 1.00 37.19 535 TRP A CA 1
ATOM 4269 C C . TRP A 1 535 ? -0.330 -0.650 32.163 1.00 37.19 535 TRP A C 1
ATOM 4271 O O . TRP A 1 535 ? -1.286 0.073 31.883 1.00 37.19 535 TRP A O 1
ATOM 4281 N N . ASN A 1 536 ? 0.445 -0.417 33.224 1.00 36.84 536 ASN A N 1
ATOM 4282 C CA . ASN A 1 536 ? 0.148 0.630 34.206 1.00 36.84 536 ASN A CA 1
ATOM 4283 C C . ASN A 1 536 ? 0.291 2.053 33.636 1.00 36.84 536 ASN A C 1
ATOM 4285 O O . ASN A 1 536 ? -0.415 2.952 34.074 1.00 36.84 536 ASN A O 1
ATOM 4289 N N . SER A 1 537 ? 1.115 2.259 32.600 1.00 38.44 537 SER A N 1
ATOM 4290 C CA . SER A 1 537 ? 1.219 3.556 31.904 1.00 38.44 537 SER A CA 1
ATOM 4291 C C . SER A 1 537 ? 0.018 3.901 31.004 1.00 38.44 537 SER A C 1
ATOM 4293 O O . SER A 1 537 ? -0.057 5.014 30.488 1.00 38.44 537 SER A O 1
ATOM 4295 N N . PHE A 1 538 ? -0.908 2.955 30.793 1.00 36.84 538 PHE A N 1
ATOM 4296 C CA . PHE A 1 538 ? -2.166 3.157 30.060 1.00 36.84 538 PHE A CA 1
ATOM 4297 C C . PHE A 1 538 ? -3.403 3.227 30.977 1.00 36.84 538 PHE A C 1
ATOM 4299 O O . PHE A 1 538 ? -4.502 3.442 30.468 1.00 36.84 538 PHE A O 1
ATOM 4306 N N . GLN A 1 539 ? -3.243 3.023 32.292 1.00 29.69 539 GLN A N 1
ATOM 4307 C CA . GLN A 1 539 ? -4.322 3.099 33.291 1.00 29.69 539 GLN A CA 1
ATOM 4308 C C . GLN A 1 539 ? -4.226 4.314 34.232 1.00 29.69 539 GLN A C 1
ATOM 4310 O O . GLN A 1 539 ? -5.084 4.446 35.102 1.00 29.69 539 GLN A O 1
ATOM 4315 N N . GLY A 1 540 ? -3.208 5.166 34.067 1.00 26.00 540 GLY A N 1
ATOM 4316 C CA . GLY A 1 540 ? -3.035 6.423 34.804 1.00 26.00 540 GLY A CA 1
ATOM 4317 C C . GLY A 1 540 ? -3.589 7.615 34.048 1.00 26.00 540 GLY A C 1
ATOM 4318 O O . GLY A 1 540 ? -3.308 7.696 32.828 1.00 26.00 540 GLY A O 1
#